Protein AF-A0A4Q2RP78-F1 (afdb_monomer_lite)

Organism: NCBI:txid1168730

Foldseek 3Di:
DDDDDDDDDDDDDDDDDDDDDDDDDDDDDDDDDDDDDDDDDDDDDDDDDDDDDDDDDDDDDDDDDDDDDDDDDDDDDDDDDDDDDDDDDDDDDDDDDDDDDDDDDDDDDDDDDDDDDDDDDPPDPPVVVVVVVVPPVPDDPPPQQLLRQLQLQLLAQQQQLLLQLCVVQPWDWDADQQNGIDIDSPPPDDNVSSVVSLLLTQSAAFEFPFAPDDDDLLCLLLDFFPFKWKWAFLPLLCLQQALFRNVLLLLQQCCLPVVVAAWEWEWAADQQQQLDIEIDIDRHSVSSSNRHADRQADYHSLSPLVVQLPDPAAYEYEDELSSLSSLLSVLVVRVSSVRRPLFYEYEQALAHGGSVLSQVVCVVVVPVDRNQWRHWHLAGSFHNHWTKTAGPVGDIDIDRNCVSCVSRVPHDGGPSSLLDLDRQNLSGQKYKYFLQVQQDPDVVRGDSGMIMITGNDPSSVVSVVVSVVVRRMDIDTDDSVSVVVRDPSSLSLLLNVLLCVLQVVVVRDHYYYHNSVSVVSVVVCPDVNSVVSNVVNNVCCVVVVSVCSSPDPVPDD

Sequence (557 aa):
MPPDAARPGPWQATAGGTAVPGTLCARRAQRLGATRRSPARQGGAQGATARDRCAAAARRGHDRRRRGGGPPPCPGGGARPAAGLRVVRRRMARRRARRQRPAAAQHGGVHGQHARRPRPHARSHARLHARLDARLDGGTPMTAHRLDRVLQQDLCSGCGACAFVGRDHGVVMLDIPTVGRRPVGTEGLPTALKDEIVRACPGSQVTSPGWPATPDPSALLVGPTEAIWEGWATDPVLRWAGSSGGVVTALATYALEELEMALVVHTGMDDTMPWGNRTVVSRDRASLLHNSGSRYTTSSPVEALDLIESADRPCVFVGKPCDVAAVRELRRERPALDRNLGLVLSFFCAGTPPSDASLRLAAELGFGEPAAISQVRYRGEGWPGSFVVGSTDGHRSELTYDESWGRLASTPRQLRCTLCADGLGELADVTGGDAWHRHSDEPGGASDGVSLILARTTRGRTVVEGAIEAGYLTATVSDASDVVLAQPLTRRRMLVPARTAALRTAGLAAPRYPGFRLGAAARLLGPRAWAKEYAGMVRRIVTRGLWRRGRHMGRTR

Radius of gyration: 33.76 Å; chains: 1; bounding box: 107×119×85 Å

Structure (mmCIF, N/CA/C/O backbone):
data_AF-A0A4Q2RP78-F1
#
_entry.id   AF-A0A4Q2RP78-F1
#
loop_
_atom_site.group_PDB
_atom_site.id
_atom_site.type_symbol
_atom_site.label_atom_id
_atom_site.label_alt_id
_atom_site.label_comp_id
_atom_site.label_asym_id
_atom_site.label_entity_id
_atom_site.label_seq_id
_atom_site.pdbx_PDB_ins_code
_atom_site.Cartn_x
_atom_site.Cartn_y
_atom_site.Cartn_z
_atom_site.occupancy
_atom_site.B_iso_or_equiv
_atom_site.auth_seq_id
_atom_site.auth_comp_id
_atom_site.auth_asym_id
_atom_site.auth_atom_id
_atom_site.pdbx_PDB_model_num
ATOM 1 N N . MET A 1 1 ? -43.258 4.567 -51.967 1.00 33.00 1 MET A N 1
ATOM 2 C CA . MET A 1 1 ? -42.436 4.299 -53.167 1.00 33.00 1 MET A CA 1
ATOM 3 C C . MET A 1 1 ? -40.999 4.726 -52.865 1.00 33.00 1 MET A C 1
ATOM 5 O O . MET A 1 1 ? -40.867 5.752 -52.205 1.00 33.00 1 MET A O 1
ATOM 9 N N . PRO A 1 2 ? -39.980 3.927 -53.238 1.00 54.88 2 PRO A N 1
ATOM 10 C CA . PRO A 1 2 ? -38.540 4.191 -53.032 1.00 54.88 2 PRO A CA 1
ATOM 11 C C . PRO A 1 2 ? -37.946 4.942 -54.266 1.00 54.88 2 PRO A C 1
ATOM 13 O O . PRO A 1 2 ? -38.773 5.388 -55.070 1.00 54.88 2 PRO A O 1
ATOM 16 N N . PRO A 1 3 ? -36.617 5.189 -54.437 1.00 52.34 3 PRO A N 1
ATOM 17 C CA . PRO A 1 3 ? -35.455 4.253 -54.385 1.00 52.34 3 PRO A CA 1
ATOM 18 C C . PRO A 1 3 ? -34.496 4.522 -53.187 1.00 52.34 3 PRO A C 1
ATOM 20 O O . PRO A 1 3 ? -34.557 5.597 -52.599 1.00 52.34 3 PRO A O 1
ATOM 23 N N . ASP A 1 4 ? -33.741 3.563 -52.624 1.00 33.69 4 ASP A N 1
ATOM 24 C CA . ASP A 1 4 ? -32.493 2.898 -53.101 1.00 33.69 4 ASP A CA 1
ATOM 25 C C . ASP A 1 4 ? -31.332 3.877 -53.407 1.00 33.69 4 ASP A C 1
ATOM 27 O O . ASP A 1 4 ? -31.537 4.858 -54.109 1.00 33.69 4 ASP A O 1
ATOM 31 N N . ALA A 1 5 ? -30.072 3.709 -52.977 1.00 33.28 5 ALA A N 1
ATOM 32 C CA . ALA A 1 5 ? -29.392 2.772 -52.057 1.00 33.28 5 ALA A CA 1
ATOM 33 C C . ALA A 1 5 ? -28.122 3.504 -51.489 1.00 33.28 5 ALA A C 1
ATOM 35 O O . ALA A 1 5 ? -28.005 4.710 -51.683 1.00 33.28 5 ALA A O 1
ATOM 36 N N . ALA A 1 6 ? -27.117 2.962 -50.778 1.00 30.19 6 ALA A N 1
ATOM 37 C CA . ALA A 1 6 ? -26.701 1.598 -50.410 1.00 30.19 6 ALA A CA 1
ATOM 38 C C . ALA A 1 6 ? -25.833 1.616 -49.107 1.00 30.19 6 ALA A C 1
ATOM 40 O O . ALA A 1 6 ? -25.865 2.577 -48.341 1.00 30.19 6 ALA A O 1
ATOM 41 N N . ARG A 1 7 ? -25.023 0.570 -48.859 1.00 29.89 7 ARG A N 1
ATOM 42 C CA . ARG A 1 7 ? -23.940 0.479 -47.845 1.00 29.89 7 ARG A CA 1
ATOM 43 C C . ARG A 1 7 ? -22.765 -0.346 -48.411 1.00 29.89 7 ARG A C 1
ATOM 45 O O . ARG A 1 7 ? -23.049 -1.287 -49.149 1.00 29.89 7 ARG A O 1
ATOM 52 N N . PRO A 1 8 ? -21.494 -0.107 -48.031 1.00 35.22 8 PRO A N 1
ATOM 53 C CA . PRO A 1 8 ? -20.408 -1.061 -48.271 1.00 35.22 8 PRO A CA 1
ATOM 54 C C . PRO A 1 8 ? -20.345 -2.146 -47.175 1.00 35.22 8 PRO A C 1
ATOM 56 O O . PRO A 1 8 ? -20.547 -1.864 -45.993 1.00 35.22 8 PRO A O 1
ATOM 59 N N . GLY A 1 9 ? -20.080 -3.390 -47.588 1.00 29.00 9 GLY A N 1
ATOM 60 C CA . GLY A 1 9 ? -19.951 -4.577 -46.728 1.00 29.00 9 GLY A CA 1
ATOM 61 C C . GLY A 1 9 ? -18.496 -5.002 -46.446 1.00 29.00 9 GLY A C 1
ATOM 62 O O . GLY A 1 9 ? -17.566 -4.286 -46.817 1.00 29.00 9 GLY A O 1
ATOM 63 N N . PRO A 1 10 ? -18.288 -6.147 -45.764 1.00 36.16 10 PRO A N 1
ATOM 64 C CA . PRO A 1 10 ? -17.004 -6.523 -45.167 1.00 36.16 10 PRO A CA 1
ATOM 65 C C . PRO A 1 10 ? -16.050 -7.286 -46.103 1.00 36.16 10 PRO A C 1
ATOM 67 O O . PRO A 1 10 ? -16.447 -7.854 -47.120 1.00 36.16 10 PRO A O 1
ATOM 70 N N . TRP A 1 11 ? -14.781 -7.339 -45.691 1.00 31.45 11 TRP A N 1
ATOM 71 C CA . TRP A 1 11 ? -13.702 -8.068 -46.361 1.00 31.45 11 TRP A CA 1
ATOM 72 C C . TRP A 1 11 ? -13.906 -9.590 -46.335 1.00 31.45 11 TRP A C 1
ATOM 74 O O . TRP A 1 11 ? -14.257 -10.166 -45.306 1.00 31.45 11 TRP A O 1
ATOM 84 N N . GLN A 1 12 ? -13.641 -10.238 -47.472 1.00 28.02 12 GLN A N 1
ATOM 85 C CA . GLN A 1 12 ? -13.701 -11.691 -47.636 1.00 28.02 12 GLN A CA 1
ATOM 86 C C . GLN A 1 12 ? -12.347 -12.345 -47.334 1.00 28.02 12 GLN A C 1
ATOM 88 O O . GLN A 1 12 ? -11.300 -11.831 -47.726 1.00 28.02 12 GLN A O 1
ATOM 93 N N . ALA A 1 13 ? -12.382 -13.520 -46.702 1.00 29.20 13 ALA A N 1
ATOM 94 C CA . ALA A 1 13 ? -11.248 -14.436 -46.650 1.00 29.20 13 ALA A CA 1
ATOM 95 C C . ALA A 1 13 ? -11.265 -15.354 -47.883 1.00 29.20 13 ALA A C 1
ATOM 97 O O . ALA A 1 13 ? -12.315 -15.890 -48.243 1.00 29.20 13 ALA A O 1
ATOM 98 N N . THR A 1 14 ? -10.112 -15.557 -48.518 1.00 29.53 14 THR A N 1
ATOM 99 C CA . THR A 1 14 ? -9.954 -16.480 -49.647 1.00 29.53 14 THR A CA 1
ATOM 100 C C . THR A 1 14 ? -9.565 -17.876 -49.168 1.00 29.53 14 THR A C 1
ATOM 102 O O . THR A 1 14 ? -8.669 -18.040 -48.343 1.00 29.53 14 THR A O 1
ATOM 105 N N . ALA A 1 15 ? -10.217 -18.897 -49.723 1.00 30.09 15 ALA A N 1
ATOM 106 C CA . ALA A 1 15 ? -9.853 -20.295 -49.532 1.00 30.09 15 ALA A CA 1
ATOM 107 C C . ALA A 1 15 ? -9.754 -21.009 -50.885 1.00 30.09 15 ALA A C 1
ATOM 109 O O . ALA A 1 15 ? -10.622 -20.866 -51.744 1.00 30.09 15 ALA A O 1
ATOM 110 N N . GLY A 1 16 ? -8.703 -21.810 -51.034 1.00 27.39 16 GLY A N 1
ATOM 111 C CA . GLY A 1 16 ? -8.489 -22.756 -52.124 1.00 27.39 16 GLY A CA 1
ATOM 112 C C . GLY A 1 16 ? -7.143 -23.463 -51.906 1.00 27.39 16 GLY A C 1
ATOM 113 O O . GLY A 1 16 ? -6.175 -22.806 -51.546 1.00 27.39 16 GLY A O 1
ATOM 114 N N . GLY A 1 17 ? -7.001 -24.779 -52.045 1.00 26.83 17 GLY A N 1
ATOM 115 C CA . GLY A 1 17 ? -8.021 -25.790 -52.313 1.00 26.83 17 GLY A CA 1
ATOM 116 C C . GLY A 1 17 ? -7.484 -26.908 -53.200 1.00 26.83 17 GLY A C 1
ATOM 117 O O . GLY A 1 17 ? -7.492 -26.753 -54.414 1.00 26.83 17 GLY A O 1
ATOM 118 N N . THR A 1 18 ? -7.094 -28.038 -52.604 1.00 29.48 18 THR A N 1
ATOM 119 C CA . THR A 1 18 ? -6.958 -29.346 -53.276 1.00 29.48 18 THR A CA 1
ATOM 120 C C . THR A 1 18 ? -6.918 -30.464 -52.226 1.00 29.48 18 THR A C 1
ATOM 122 O O . THR A 1 18 ? -6.152 -30.400 -51.270 1.00 29.48 18 THR A O 1
ATOM 125 N N . ALA A 1 19 ? -7.763 -31.486 -52.395 1.00 29.28 19 ALA A N 1
ATOM 126 C CA . ALA A 1 19 ? -7.732 -32.757 -51.649 1.00 29.28 19 ALA A CA 1
ATOM 127 C C . ALA A 1 19 ? -7.063 -33.846 -52.537 1.00 29.28 19 ALA A C 1
ATOM 129 O O . ALA A 1 19 ? -6.685 -33.529 -53.663 1.00 29.28 19 ALA A O 1
ATOM 130 N N . VAL A 1 20 ? -6.794 -35.104 -52.154 1.00 34.44 20 VAL A N 1
ATOM 131 C CA . VAL A 1 20 ? -7.635 -36.287 -51.784 1.00 34.44 20 VAL A CA 1
ATOM 132 C C . VAL A 1 20 ? -6.624 -37.501 -51.708 1.00 34.44 20 VAL A C 1
ATOM 134 O O . VAL A 1 20 ? -5.525 -37.308 -52.234 1.00 34.44 20 VAL A O 1
ATOM 137 N N . PRO A 1 21 ? -6.875 -38.769 -51.258 1.00 46.50 21 PRO A N 1
ATOM 138 C CA . PRO A 1 21 ? -7.735 -39.398 -50.221 1.00 46.50 21 PRO A CA 1
ATOM 139 C C . PRO A 1 21 ? -6.980 -40.280 -49.168 1.00 46.50 21 PRO A C 1
ATOM 141 O O . PRO A 1 21 ? -5.821 -40.638 -49.342 1.00 46.50 21 PRO A O 1
ATOM 144 N N . GLY A 1 22 ? -7.734 -40.824 -48.192 1.00 27.06 22 GLY A N 1
ATOM 145 C CA . GLY A 1 22 ? -7.503 -42.168 -47.605 1.00 27.06 22 GLY A CA 1
ATOM 146 C C . GLY A 1 22 ? -6.806 -42.200 -46.231 1.00 27.06 22 GLY A C 1
ATOM 147 O O . GLY A 1 22 ? -5.888 -41.433 -45.990 1.00 27.06 22 GLY A O 1
ATOM 148 N N . THR A 1 23 ? -7.162 -43.062 -45.264 1.00 29.25 23 THR A N 1
ATOM 149 C CA . THR A 1 23 ? -8.092 -44.217 -45.270 1.00 29.25 23 THR A CA 1
ATOM 150 C C . THR A 1 23 ? -8.672 -44.445 -43.859 1.00 29.25 23 THR A C 1
ATOM 152 O O . THR A 1 23 ? -8.073 -44.026 -42.871 1.00 29.25 23 THR A O 1
ATOM 155 N N . LEU A 1 24 ? -9.821 -45.125 -43.738 1.00 30.44 24 LEU A N 1
ATOM 156 C CA . LEU A 1 24 ? -10.377 -45.553 -42.444 1.00 30.44 24 LEU A CA 1
ATOM 157 C C . LEU A 1 24 ? -9.476 -46.582 -41.737 1.00 30.44 24 LEU A C 1
ATOM 159 O O . LEU A 1 24 ? -8.982 -47.499 -42.387 1.00 30.44 24 LEU A O 1
ATOM 163 N N . CYS A 1 25 ? -9.461 -46.570 -40.399 1.00 27.56 25 CYS A N 1
ATOM 164 C CA . CYS A 1 25 ? -9.668 -47.801 -39.623 1.00 27.56 25 CYS A CA 1
ATOM 165 C C . CYS A 1 25 ? -10.217 -47.496 -38.216 1.00 27.56 25 CYS A C 1
ATOM 167 O O . CYS A 1 25 ? -10.087 -46.380 -37.717 1.00 27.56 25 CYS A O 1
ATOM 169 N N . ALA A 1 26 ? -10.868 -48.475 -37.583 1.00 30.34 26 ALA A N 1
ATOM 170 C CA . ALA A 1 26 ? -11.606 -48.300 -36.332 1.00 30.34 26 ALA A CA 1
ATOM 171 C C . ALA A 1 26 ? -11.438 -49.492 -35.366 1.00 30.34 26 ALA A C 1
ATOM 173 O O . ALA A 1 26 ? -11.077 -50.588 -35.781 1.00 30.34 26 ALA A O 1
ATOM 174 N N . ARG A 1 27 ? -11.868 -49.282 -34.108 1.00 29.58 27 ARG A N 1
ATOM 175 C CA . ARG A 1 27 ? -12.196 -50.283 -33.058 1.00 29.58 27 ARG A CA 1
ATOM 176 C C . ARG A 1 27 ? -11.051 -51.019 -32.329 1.00 29.58 27 ARG A C 1
ATOM 178 O O . ARG A 1 27 ? -10.514 -52.002 -32.823 1.00 29.58 27 ARG A O 1
ATOM 185 N N . ARG A 1 28 ? -10.919 -50.715 -31.030 1.00 28.23 28 ARG A N 1
ATOM 186 C CA . ARG A 1 28 ? -11.110 -51.616 -29.853 1.00 28.23 28 ARG A CA 1
ATOM 187 C C . ARG A 1 28 ? -10.984 -50.743 -28.586 1.00 28.23 28 ARG A C 1
ATOM 189 O O . ARG A 1 28 ? -10.111 -49.893 -28.564 1.00 28.23 28 ARG A O 1
ATOM 196 N N . ALA A 1 29 ? -11.823 -50.749 -27.546 1.00 30.62 29 ALA A N 1
ATOM 197 C CA . ALA A 1 29 ? -12.796 -51.692 -26.971 1.00 30.62 29 ALA A CA 1
ATOM 198 C C . ALA A 1 29 ? -12.211 -52.834 -26.109 1.00 30.62 29 ALA A C 1
ATOM 200 O O . ALA A 1 29 ? -12.021 -53.936 -26.612 1.00 30.62 29 ALA A O 1
ATOM 201 N N . GLN A 1 30 ? -12.028 -52.559 -24.806 1.00 32.12 30 GLN A N 1
ATOM 202 C CA . GLN A 1 30 ? -12.137 -53.448 -23.621 1.00 32.12 30 GLN A CA 1
ATOM 203 C C . GLN A 1 30 ? -11.959 -52.543 -22.374 1.00 32.12 30 GLN A C 1
ATOM 205 O O . GLN A 1 30 ? -10.980 -51.816 -22.301 1.00 32.12 30 GLN A O 1
ATOM 210 N N . ARG A 1 31 ? -12.967 -52.285 -21.525 1.00 32.00 31 ARG A N 1
ATOM 211 C CA . ARG A 1 31 ? -13.619 -53.135 -20.497 1.00 32.00 31 ARG A CA 1
ATOM 212 C C . ARG A 1 31 ? -12.681 -53.644 -19.393 1.00 32.00 31 ARG A C 1
ATOM 214 O O . ARG A 1 31 ? -11.966 -54.603 -19.629 1.00 32.00 31 ARG A O 1
ATOM 221 N N . LEU A 1 32 ? -12.831 -53.058 -18.199 1.00 33.59 32 LEU A N 1
ATOM 222 C CA . LEU A 1 32 ? -12.798 -53.593 -16.816 1.00 33.59 32 LEU A CA 1
ATOM 223 C C . LEU A 1 32 ? -12.851 -52.348 -15.895 1.00 33.59 32 LEU A C 1
ATOM 225 O O . LEU A 1 32 ? -12.247 -51.340 -16.236 1.00 33.59 32 LEU A O 1
ATOM 229 N N . GLY A 1 33 ? -13.539 -52.266 -14.756 1.00 27.58 33 GLY A N 1
ATOM 230 C CA . GLY A 1 33 ? -14.524 -53.117 -14.083 1.00 27.58 33 GLY A CA 1
ATOM 231 C C . GLY A 1 33 ? -14.916 -52.389 -12.780 1.00 27.58 33 GLY A C 1
ATOM 232 O O . GLY A 1 33 ? -14.039 -51.874 -12.096 1.00 27.58 33 GLY A O 1
ATOM 233 N N . ALA A 1 34 ? -16.206 -52.249 -12.459 1.00 32.59 34 ALA A N 1
ATOM 234 C CA . ALA A 1 34 ? -16.655 -51.366 -11.373 1.00 32.59 34 ALA A CA 1
ATOM 235 C C . ALA A 1 34 ? -16.902 -52.102 -10.045 1.00 32.59 34 ALA A C 1
ATOM 237 O O . ALA A 1 34 ? -17.586 -53.122 -10.041 1.00 32.59 34 ALA A O 1
ATOM 238 N N . THR A 1 35 ? -16.516 -51.498 -8.914 1.00 29.62 35 THR A N 1
ATOM 239 C CA . THR A 1 35 ? -17.117 -51.782 -7.593 1.00 29.62 35 THR A CA 1
ATOM 240 C C . THR A 1 35 ? -17.225 -50.524 -6.731 1.00 29.62 35 THR A C 1
ATOM 242 O O . THR A 1 35 ? -16.244 -49.826 -6.493 1.00 29.62 35 THR A O 1
ATOM 245 N N . ARG A 1 36 ? -18.437 -50.259 -6.230 1.00 33.72 36 ARG A N 1
ATOM 246 C CA . ARG A 1 36 ? -18.748 -49.228 -5.223 1.00 33.72 36 ARG A CA 1
ATOM 247 C C . ARG A 1 36 ? -18.342 -49.698 -3.819 1.00 33.72 36 ARG A C 1
ATOM 249 O O . ARG A 1 36 ? -18.540 -50.877 -3.534 1.00 33.72 36 ARG A O 1
ATOM 256 N N . ARG A 1 37 ? -18.019 -48.761 -2.912 1.00 28.14 37 ARG A N 1
ATOM 257 C CA . ARG A 1 37 ? -18.694 -48.586 -1.596 1.00 28.14 37 ARG A CA 1
ATOM 258 C C . ARG A 1 37 ? -18.072 -47.453 -0.763 1.00 28.14 37 ARG A C 1
ATOM 260 O O . ARG A 1 37 ? -16.903 -47.515 -0.411 1.00 28.14 37 ARG A O 1
ATOM 267 N N . SER A 1 38 ? -18.900 -46.491 -0.356 1.00 29.70 38 SER A N 1
ATOM 268 C CA . SER A 1 38 ? -18.754 -45.825 0.951 1.00 29.70 38 SER A CA 1
ATOM 269 C C . SER A 1 38 ? -19.440 -46.684 2.027 1.00 29.70 38 SER A C 1
ATOM 271 O O . SER A 1 38 ? -20.238 -47.566 1.687 1.00 29.70 38 SER A O 1
ATOM 273 N N . PRO A 1 39 ? -19.180 -46.422 3.315 1.00 47.09 39 PRO A N 1
ATOM 274 C CA . PRO A 1 39 ? -20.200 -45.718 4.100 1.00 47.09 39 PRO A CA 1
ATOM 275 C C . PRO A 1 39 ? -19.614 -44.600 4.985 1.00 47.09 39 PRO A C 1
ATOM 277 O O . PRO A 1 39 ? -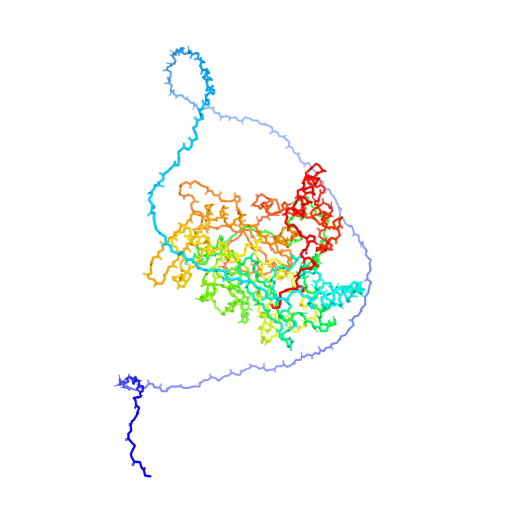18.425 -44.307 4.936 1.00 47.09 39 PRO A O 1
ATOM 280 N N . ALA A 1 40 ? -20.476 -43.937 5.759 1.00 32.34 40 ALA A N 1
ATOM 281 C CA . ALA A 1 40 ? -20.162 -42.741 6.544 1.00 32.34 40 ALA A CA 1
ATOM 282 C C . ALA A 1 40 ? -20.439 -42.920 8.054 1.00 32.34 40 ALA A C 1
ATOM 284 O O . ALA A 1 40 ? -21.118 -43.869 8.435 1.00 32.34 40 ALA A O 1
ATOM 285 N N . ARG A 1 41 ? -20.042 -41.889 8.830 1.00 35.09 41 ARG A N 1
ATOM 286 C CA . ARG A 1 41 ? -20.550 -41.418 10.150 1.00 35.09 41 ARG A CA 1
ATOM 287 C C . ARG A 1 41 ? -19.804 -41.754 11.468 1.00 35.09 41 ARG A C 1
ATOM 289 O O . ARG A 1 41 ? -19.813 -42.880 11.932 1.00 35.09 41 ARG A O 1
ATOM 296 N N . GLN A 1 42 ? -19.448 -40.641 12.139 1.00 33.03 42 GLN A N 1
ATOM 297 C CA . GLN A 1 42 ? -19.752 -40.241 13.540 1.00 33.03 42 GLN A CA 1
ATOM 298 C C . GLN A 1 42 ? -18.870 -40.663 14.742 1.00 33.03 42 GLN A C 1
ATOM 300 O O . GLN A 1 42 ? -18.556 -41.826 14.935 1.00 33.03 42 GLN A O 1
ATOM 305 N N . GLY A 1 43 ? -18.645 -39.668 15.628 1.00 26.28 43 GLY A N 1
ATOM 306 C CA . GLY A 1 43 ? -18.190 -39.786 17.033 1.00 26.28 43 GLY A CA 1
ATOM 307 C C . GLY A 1 43 ? -16.663 -39.858 17.239 1.00 26.28 43 GLY A C 1
ATOM 308 O O . GLY A 1 43 ? -15.972 -40.441 16.419 1.00 26.28 43 GLY A O 1
ATOM 309 N N . GLY A 1 44 ? -16.046 -39.297 18.290 1.00 27.06 44 GLY A N 1
ATOM 310 C CA . GLY A 1 44 ? -16.541 -38.402 19.349 1.00 27.06 44 GLY A CA 1
ATOM 311 C C . GLY A 1 44 ? -15.694 -38.463 20.644 1.00 27.06 44 GLY A C 1
ATOM 312 O O . GLY A 1 44 ? -15.512 -39.543 21.178 1.00 27.06 44 GLY A O 1
ATOM 313 N N . ALA A 1 45 ? -15.274 -37.298 21.166 1.00 29.25 45 ALA A N 1
ATOM 314 C CA . ALA A 1 45 ? -14.847 -37.006 22.559 1.00 29.25 45 ALA A CA 1
ATOM 315 C C . ALA A 1 45 ? -13.537 -37.587 23.195 1.00 29.25 45 ALA A C 1
ATOM 317 O O . ALA A 1 45 ? -13.420 -38.773 23.452 1.00 29.25 45 ALA A O 1
ATOM 318 N N . GLN A 1 46 ? -12.670 -36.645 23.624 1.00 29.97 46 GLN A N 1
ATOM 319 C CA . GLN A 1 46 ? -12.040 -36.473 24.968 1.00 29.97 46 GLN A CA 1
ATOM 320 C C . GLN A 1 46 ? -11.036 -37.488 25.594 1.00 29.97 46 GLN A C 1
ATOM 322 O O . GLN A 1 46 ? -11.190 -38.696 25.516 1.00 29.97 46 GLN A O 1
ATOM 327 N N . GLY A 1 47 ? -10.075 -36.933 26.367 1.00 25.58 47 GLY A N 1
ATOM 328 C CA . GLY A 1 47 ? -9.171 -37.625 27.321 1.00 25.58 47 GLY A CA 1
ATOM 329 C C . GLY A 1 47 ? -7.738 -37.839 26.783 1.00 25.58 47 GLY A C 1
ATOM 330 O O . GLY A 1 47 ? -7.587 -38.535 25.794 1.00 25.58 47 GLY A O 1
ATOM 331 N N . ALA A 1 48 ? -6.621 -37.239 27.225 1.00 27.36 48 ALA A N 1
ATOM 332 C CA . ALA A 1 48 ? -6.067 -36.788 28.518 1.00 27.36 48 ALA A CA 1
ATOM 333 C C . ALA A 1 48 ? -4.930 -37.702 29.062 1.00 27.36 48 ALA A C 1
ATOM 335 O O . ALA A 1 48 ? -5.104 -38.897 29.253 1.00 27.36 48 ALA A O 1
ATOM 336 N N . THR A 1 49 ? -3.789 -37.065 29.380 1.00 30.48 49 THR A N 1
ATOM 337 C CA . THR A 1 49 ? -2.695 -37.463 30.313 1.00 30.48 49 THR A CA 1
ATOM 338 C C . THR A 1 49 ? -1.718 -38.638 30.034 1.00 30.48 49 THR A C 1
ATOM 340 O O . THR A 1 49 ? -1.994 -39.781 30.358 1.00 30.48 49 THR A O 1
ATOM 343 N N . ALA A 1 50 ? -0.473 -38.247 29.692 1.00 29.88 50 ALA A N 1
ATOM 344 C CA . ALA A 1 50 ? 0.763 -38.375 30.510 1.00 29.88 50 ALA A CA 1
ATOM 345 C C . ALA A 1 50 ? 1.667 -39.649 30.536 1.00 29.88 50 ALA A C 1
ATOM 347 O O . ALA A 1 50 ? 1.250 -40.704 30.990 1.00 29.88 50 ALA A O 1
ATOM 348 N N . ARG A 1 51 ? 2.986 -39.386 30.332 1.00 32.53 51 ARG A N 1
ATOM 349 C CA . ARG A 1 51 ? 4.204 -40.085 30.863 1.00 32.53 51 ARG A CA 1
ATOM 350 C C . ARG A 1 51 ? 4.516 -41.497 30.291 1.00 32.53 51 ARG A C 1
ATOM 352 O O . ARG A 1 51 ? 3.614 -42.170 29.831 1.00 32.53 51 ARG A O 1
ATOM 359 N N . ASP A 1 52 ? 5.766 -41.992 30.206 1.00 29.70 52 ASP A N 1
ATOM 360 C CA . ASP A 1 52 ? 7.067 -41.588 30.791 1.00 29.70 52 ASP A CA 1
ATOM 361 C C . ASP A 1 52 ? 8.305 -41.899 29.879 1.00 29.70 52 ASP A C 1
ATOM 363 O O . ASP A 1 52 ? 8.310 -42.849 29.108 1.00 29.70 52 ASP A O 1
ATOM 367 N N . ARG A 1 53 ? 9.354 -41.065 30.028 1.00 29.88 53 ARG A N 1
ATOM 368 C CA . ARG A 1 53 ? 10.828 -41.302 30.177 1.00 29.88 53 ARG A CA 1
ATOM 369 C C . ARG A 1 53 ? 11.630 -42.423 29.464 1.00 29.88 53 ARG A C 1
ATOM 371 O O . ARG A 1 53 ? 11.459 -43.597 29.751 1.00 29.88 53 ARG A O 1
ATOM 378 N N . CYS A 1 54 ? 12.741 -41.988 28.840 1.00 27.80 54 CYS A N 1
ATOM 379 C CA . CYS A 1 54 ? 14.162 -42.391 29.059 1.00 27.80 54 CYS A CA 1
ATOM 380 C C . CYS A 1 54 ? 15.043 -41.379 28.268 1.00 27.80 54 CYS A C 1
ATOM 382 O O . CYS A 1 54 ? 14.692 -41.081 27.135 1.00 27.80 54 CYS A O 1
ATOM 384 N N . ALA A 1 55 ? 16.083 -40.657 28.722 1.00 29.61 55 ALA A N 1
ATOM 385 C CA . ALA A 1 55 ? 17.181 -40.831 29.694 1.00 29.61 55 ALA A CA 1
ATOM 386 C C . ALA A 1 55 ? 18.217 -41.920 29.319 1.00 29.61 55 ALA A C 1
ATOM 388 O O . ALA A 1 55 ? 17.796 -43.031 29.033 1.00 29.61 55 ALA A O 1
ATOM 389 N N . ALA A 1 56 ? 19.553 -41.733 29.377 1.00 27.97 56 ALA A N 1
ATOM 390 C CA . ALA A 1 56 ? 20.439 -40.543 29.404 1.00 27.97 56 ALA A CA 1
ATOM 391 C C . ALA A 1 56 ? 21.940 -40.975 29.292 1.00 27.97 56 ALA A C 1
ATOM 393 O O . ALA A 1 56 ? 22.269 -42.078 29.712 1.00 27.97 56 ALA A O 1
ATOM 394 N N . ALA A 1 57 ? 22.849 -40.054 28.902 1.00 29.70 57 ALA A N 1
ATOM 395 C CA . ALA A 1 57 ? 24.334 -40.131 29.029 1.00 29.70 57 ALA A CA 1
ATOM 396 C C . ALA A 1 57 ? 25.076 -41.200 28.160 1.00 29.70 57 ALA A C 1
ATOM 398 O O . ALA A 1 57 ? 24.437 -42.076 27.601 1.00 29.70 57 ALA A O 1
ATOM 399 N N . ALA A 1 58 ? 26.407 -41.182 27.933 1.00 29.52 58 ALA A N 1
ATOM 400 C CA . ALA A 1 58 ? 27.530 -40.363 28.441 1.00 29.52 58 ALA A CA 1
ATOM 401 C C . ALA A 1 58 ? 28.659 -40.252 27.356 1.00 29.52 58 ALA A C 1
ATOM 403 O O . ALA A 1 58 ? 28.846 -41.196 26.605 1.00 29.52 58 ALA A O 1
ATOM 404 N N . ARG A 1 59 ? 29.303 -39.097 27.085 1.00 31.23 59 ARG A N 1
ATOM 405 C CA . ARG A 1 59 ? 30.501 -38.449 27.712 1.00 31.23 59 ARG A CA 1
ATOM 406 C C . ARG A 1 59 ? 31.909 -38.910 27.234 1.00 31.23 59 ARG A C 1
ATOM 408 O O . ARG A 1 59 ? 32.245 -40.070 27.402 1.00 31.23 59 ARG A O 1
ATOM 415 N N . ARG A 1 60 ? 32.775 -37.905 26.953 1.00 30.41 60 ARG A N 1
ATOM 416 C CA . ARG A 1 60 ? 34.272 -37.907 26.835 1.00 30.41 60 ARG A CA 1
ATOM 417 C C . ARG A 1 60 ? 34.841 -38.667 25.609 1.00 30.41 60 ARG A C 1
ATOM 419 O O . ARG A 1 60 ? 34.349 -39.731 25.290 1.00 30.41 60 ARG A O 1
ATOM 426 N N . GLY A 1 61 ? 35.878 -38.224 24.886 1.00 25.48 61 GLY A N 1
ATOM 427 C CA . GLY A 1 61 ? 36.655 -36.971 24.902 1.00 25.48 61 GLY A CA 1
ATOM 428 C C . GLY A 1 61 ? 38.174 -37.208 24.973 1.00 25.48 61 GLY A C 1
ATOM 429 O O . GLY A 1 61 ? 38.604 -37.919 25.873 1.00 25.48 61 GLY A O 1
ATOM 430 N N . HIS A 1 62 ? 38.981 -36.579 24.100 1.00 29.12 62 HIS A N 1
ATOM 431 C CA . HIS A 1 62 ? 40.405 -36.305 24.375 1.00 29.12 62 HIS A CA 1
ATOM 432 C C . HIS A 1 62 ? 41.036 -35.227 23.468 1.00 29.12 62 HIS A C 1
ATOM 434 O O . HIS A 1 62 ? 40.816 -35.192 22.263 1.00 29.12 62 HIS A O 1
ATOM 440 N N . ASP A 1 63 ? 41.857 -34.375 24.086 1.00 32.78 63 ASP A N 1
ATOM 441 C CA . ASP A 1 63 ? 42.781 -33.401 23.482 1.00 32.78 63 ASP A CA 1
ATOM 442 C C . ASP A 1 63 ? 44.162 -34.050 23.256 1.00 32.78 63 ASP A C 1
ATOM 444 O O . ASP A 1 63 ? 44.631 -34.758 24.155 1.00 32.78 63 ASP A O 1
ATOM 448 N N . ARG A 1 64 ? 44.835 -33.775 22.117 1.00 30.23 64 ARG A N 1
ATOM 449 C CA . ARG A 1 64 ? 46.307 -33.622 22.082 1.00 30.23 64 ARG A CA 1
ATOM 450 C C . ARG A 1 64 ? 46.885 -32.925 20.832 1.00 30.23 64 ARG A C 1
ATOM 452 O O . ARG A 1 64 ? 46.697 -33.315 19.688 1.00 30.23 64 ARG A O 1
ATOM 459 N N . ARG A 1 65 ? 47.690 -31.911 21.143 1.00 32.31 65 ARG A N 1
ATOM 460 C CA . ARG A 1 65 ? 48.490 -30.973 20.331 1.00 32.31 65 ARG A CA 1
ATOM 461 C C . ARG A 1 65 ? 49.611 -31.536 19.411 1.00 32.31 65 ARG A C 1
ATOM 463 O O . ARG A 1 65 ? 50.396 -32.366 19.855 1.00 32.31 65 ARG A O 1
ATOM 470 N N . ARG A 1 66 ? 49.877 -30.745 18.344 1.00 31.61 66 ARG A N 1
ATOM 471 C CA . ARG A 1 66 ? 51.178 -30.139 17.890 1.00 31.61 66 ARG A CA 1
ATOM 472 C C . ARG A 1 66 ? 52.061 -30.775 16.781 1.00 31.61 66 ARG A C 1
ATOM 474 O O . ARG A 1 66 ? 52.348 -31.960 16.791 1.00 31.61 66 ARG A O 1
ATOM 481 N N . ARG A 1 67 ? 52.701 -29.833 16.043 1.00 29.97 67 ARG A N 1
ATOM 482 C CA . ARG A 1 67 ? 53.787 -29.909 15.019 1.00 29.97 67 ARG A CA 1
ATOM 483 C C . ARG A 1 67 ? 53.317 -30.354 13.618 1.00 29.97 67 ARG A C 1
ATOM 485 O O . ARG A 1 67 ? 52.539 -31.286 13.533 1.00 29.97 67 ARG A O 1
ATOM 492 N N . GLY A 1 68 ? 53.744 -29.748 12.503 1.00 26.02 68 GLY A N 1
ATOM 493 C CA . GLY A 1 68 ? 54.553 -28.535 12.259 1.00 26.02 68 GLY A CA 1
ATOM 494 C C . GLY A 1 68 ? 54.919 -28.424 10.760 1.00 26.02 68 GLY A C 1
ATOM 495 O O . GLY A 1 68 ? 54.861 -29.440 10.079 1.00 26.02 68 GLY A O 1
ATOM 496 N N . GLY A 1 69 ? 55.299 -27.243 10.242 1.00 27.97 69 GLY A N 1
ATOM 497 C CA . GLY A 1 69 ? 55.839 -27.127 8.868 1.00 27.97 69 GLY A CA 1
ATOM 498 C C . GLY A 1 69 ? 55.506 -25.844 8.086 1.00 27.97 69 GLY A C 1
ATOM 499 O O . GLY A 1 69 ? 54.437 -25.718 7.506 1.00 27.97 69 GLY A O 1
ATOM 500 N N . GLY A 1 70 ? 56.482 -24.940 8.020 1.00 26.62 70 GLY A N 1
ATOM 501 C CA . GLY A 1 70 ? 56.805 -24.059 6.881 1.00 26.62 70 GLY A CA 1
ATOM 502 C C . GLY A 1 70 ? 58.347 -24.004 6.787 1.00 26.62 70 GLY A C 1
ATOM 503 O O . GLY A 1 70 ? 58.975 -24.714 7.584 1.00 26.62 70 GLY A O 1
ATOM 504 N N . PRO A 1 71 ? 59.007 -23.174 5.947 1.00 45.84 71 PRO A N 1
ATOM 505 C CA . PRO A 1 71 ? 58.517 -22.132 5.027 1.00 45.84 71 PRO A CA 1
ATOM 506 C C . PRO A 1 71 ? 59.000 -22.450 3.563 1.00 45.84 71 PRO A C 1
ATOM 508 O O . PRO A 1 71 ? 58.913 -23.643 3.271 1.00 45.84 71 PRO A O 1
ATOM 511 N N . PRO A 1 72 ? 59.447 -21.558 2.618 1.00 38.59 72 PRO A N 1
ATOM 512 C CA . PRO A 1 72 ? 60.118 -20.237 2.722 1.00 38.59 72 PRO A CA 1
ATOM 513 C C . PRO A 1 72 ? 59.461 -19.050 1.951 1.00 38.59 72 PRO A C 1
ATOM 515 O O . PRO A 1 72 ? 58.654 -19.260 1.048 1.00 38.59 72 PRO A O 1
ATOM 518 N N . PRO A 1 73 ? 59.857 -17.792 2.252 1.00 52.38 73 PRO A N 1
ATOM 519 C CA . PRO A 1 73 ? 59.687 -16.612 1.386 1.00 52.38 73 PRO A CA 1
ATOM 520 C C . PRO A 1 73 ? 61.038 -15.977 0.940 1.00 52.38 73 PRO A C 1
ATOM 522 O O . PRO A 1 73 ? 62.096 -16.485 1.309 1.00 52.38 73 PRO A O 1
ATOM 525 N N . CYS A 1 74 ? 60.967 -14.812 0.259 1.00 29.66 74 CYS A N 1
ATOM 526 C CA . CYS A 1 74 ? 62.042 -13.880 -0.194 1.00 29.66 74 CYS A CA 1
ATOM 527 C C . CYS A 1 74 ? 62.586 -14.095 -1.627 1.00 29.66 74 CYS A C 1
ATOM 529 O O . CYS A 1 74 ? 62.458 -15.205 -2.139 1.00 29.66 74 CYS A O 1
ATOM 531 N N . PRO A 1 75 ? 63.222 -13.078 -2.273 1.00 45.53 75 PRO A N 1
ATOM 532 C CA . PRO A 1 75 ? 63.514 -11.677 -1.865 1.00 45.53 75 PRO A CA 1
ATOM 533 C C . PRO A 1 75 ? 62.809 -10.620 -2.773 1.00 45.53 75 PRO A C 1
ATOM 535 O O . PRO A 1 75 ? 62.051 -10.995 -3.656 1.00 45.53 75 PRO A O 1
ATOM 538 N N . GLY A 1 76 ? 62.968 -9.290 -2.659 1.00 28.77 76 GLY A N 1
ATOM 539 C CA . GLY A 1 76 ? 63.669 -8.421 -1.694 1.00 28.77 76 GLY A CA 1
ATOM 540 C C . GLY A 1 76 ? 64.132 -7.083 -2.329 1.00 28.77 76 GLY A C 1
ATOM 541 O O . GLY A 1 76 ? 64.523 -7.067 -3.490 1.00 28.77 76 GLY A O 1
ATOM 542 N N . GLY A 1 77 ? 64.113 -5.979 -1.559 1.00 25.77 77 GLY A N 1
ATOM 543 C CA . GLY A 1 77 ? 64.541 -4.613 -1.958 1.00 25.77 77 GLY A CA 1
ATOM 544 C C . GLY A 1 77 ? 63.379 -3.595 -1.973 1.00 25.77 77 GLY A C 1
ATOM 545 O O . GLY A 1 77 ? 62.381 -3.829 -2.637 1.00 25.77 77 GLY A O 1
ATOM 546 N N . GLY A 1 78 ? 63.360 -2.466 -1.246 1.00 25.42 78 GLY A N 1
ATOM 547 C CA . GLY A 1 78 ? 64.397 -1.757 -0.471 1.00 25.42 78 GLY A CA 1
ATOM 548 C C . GLY A 1 78 ? 65.003 -0.589 -1.279 1.00 25.42 78 GLY A C 1
ATOM 549 O O . GLY A 1 78 ? 65.433 -0.827 -2.395 1.00 25.42 78 GLY A O 1
ATOM 550 N N . ALA A 1 79 ? 65.088 0.668 -0.813 1.00 26.88 79 ALA A N 1
ATOM 551 C CA . ALA A 1 79 ? 64.609 1.287 0.430 1.00 26.88 79 ALA A CA 1
ATOM 552 C C . ALA A 1 79 ? 64.465 2.840 0.310 1.00 26.88 79 ALA A C 1
ATOM 554 O O . ALA A 1 79 ? 65.001 3.448 -0.605 1.00 26.88 79 ALA A O 1
ATOM 555 N N . ARG A 1 80 ? 63.725 3.426 1.273 1.00 29.03 80 ARG A N 1
ATOM 556 C CA . ARG A 1 80 ? 63.750 4.780 1.921 1.00 29.03 80 ARG A CA 1
ATOM 557 C C . ARG A 1 80 ? 64.957 5.745 1.702 1.00 29.03 80 ARG A C 1
ATOM 559 O O . ARG A 1 80 ? 66.012 5.255 1.324 1.00 29.03 80 ARG A O 1
ATOM 566 N N . PRO A 1 81 ? 64.932 7.019 2.210 1.00 48.38 81 PRO A N 1
ATOM 567 C CA . PRO A 1 81 ? 63.825 7.913 2.671 1.00 48.38 81 PRO A CA 1
ATOM 568 C C . PRO A 1 81 ? 63.978 9.420 2.264 1.00 48.38 81 PRO A C 1
ATOM 570 O O . PRO A 1 81 ? 65.000 9.792 1.706 1.00 48.38 81 PRO A O 1
ATOM 573 N N . ALA A 1 82 ? 63.043 10.314 2.661 1.00 26.50 82 ALA A N 1
ATOM 574 C CA . ALA A 1 82 ? 63.331 11.591 3.379 1.00 26.50 82 ALA A CA 1
ATOM 575 C C . ALA A 1 82 ? 62.065 12.439 3.703 1.00 26.50 82 ALA A C 1
ATOM 577 O O . ALA A 1 82 ? 60.990 12.195 3.169 1.00 26.50 82 ALA A O 1
ATOM 578 N N . ALA A 1 83 ? 62.228 13.410 4.616 1.00 27.69 83 ALA A N 1
ATOM 579 C CA . ALA A 1 83 ? 61.290 14.425 5.146 1.00 27.69 83 ALA A CA 1
ATOM 580 C C . ALA A 1 83 ? 60.243 15.024 4.162 1.00 27.69 83 ALA A C 1
ATOM 582 O O . ALA A 1 83 ? 60.494 15.137 2.973 1.00 27.69 83 ALA A O 1
ATOM 583 N N . GLY A 1 84 ? 59.063 15.520 4.566 1.00 24.91 84 GLY A N 1
ATOM 584 C CA . GLY A 1 84 ? 58.580 15.918 5.895 1.00 24.91 84 GLY A CA 1
ATOM 585 C C . GLY A 1 84 ? 58.507 17.448 6.051 1.00 24.91 84 GLY A C 1
ATOM 586 O O . GLY A 1 84 ? 59.519 18.051 6.385 1.00 24.91 84 GLY A O 1
ATOM 587 N N . LEU A 1 85 ? 57.333 18.084 5.859 1.00 28.73 85 LEU A N 1
ATOM 588 C CA . LEU A 1 85 ? 57.112 19.508 6.197 1.00 28.73 85 LEU A CA 1
ATOM 589 C C . LEU A 1 85 ? 55.621 19.941 6.280 1.00 28.73 85 LEU A C 1
ATOM 591 O O . LEU A 1 85 ? 54.870 19.875 5.316 1.00 28.73 85 LEU A O 1
ATOM 595 N N . ARG A 1 86 ? 55.250 20.439 7.470 1.00 27.12 86 ARG A N 1
ATOM 596 C CA . ARG A 1 86 ? 54.259 21.490 7.829 1.00 27.12 86 ARG A CA 1
ATOM 597 C C . ARG A 1 86 ? 52.912 21.640 7.082 1.00 27.12 86 ARG A C 1
ATOM 599 O O . ARG A 1 86 ? 52.806 22.240 6.022 1.00 27.12 86 ARG A O 1
ATOM 606 N N . VAL A 1 87 ? 51.856 21.353 7.850 1.00 29.17 87 VAL A N 1
ATOM 607 C CA . VAL A 1 87 ? 50.717 22.247 8.185 1.00 29.17 87 VAL A CA 1
ATOM 608 C C . VAL A 1 87 ? 50.644 23.605 7.456 1.00 29.17 87 VAL A C 1
ATOM 610 O O . VAL A 1 87 ? 51.422 24.508 7.761 1.00 29.17 87 VAL A O 1
ATOM 613 N N . VAL A 1 88 ? 49.550 23.835 6.714 1.00 28.33 88 VAL A N 1
ATOM 614 C CA . VAL A 1 88 ? 48.934 25.172 6.564 1.00 28.33 88 VAL A CA 1
ATOM 615 C C . VAL A 1 88 ? 47.407 25.069 6.671 1.00 28.33 88 VAL A C 1
ATOM 617 O O . VAL A 1 88 ? 46.729 24.587 5.769 1.00 28.33 88 VAL A O 1
ATOM 620 N N . ARG A 1 89 ? 46.834 25.596 7.762 1.00 31.73 89 ARG A N 1
ATOM 621 C CA . ARG A 1 89 ? 45.405 25.957 7.822 1.00 31.73 89 ARG A CA 1
ATOM 622 C C . ARG A 1 89 ? 45.204 27.283 7.082 1.00 31.73 89 ARG A C 1
ATOM 624 O O . ARG A 1 89 ? 45.858 28.259 7.440 1.00 31.73 89 ARG A O 1
ATOM 631 N N . ARG A 1 90 ? 44.230 27.384 6.170 1.00 29.05 90 ARG A N 1
ATOM 632 C CA . ARG A 1 90 ? 43.711 28.688 5.707 1.00 29.05 90 ARG A CA 1
ATOM 633 C C . ARG A 1 90 ? 42.290 28.936 6.216 1.00 29.05 90 ARG A C 1
ATOM 635 O O . ARG A 1 90 ? 41.329 28.333 5.756 1.00 29.05 90 ARG A O 1
ATOM 642 N N . ARG A 1 91 ? 42.172 29.880 7.156 1.00 29.52 91 ARG A N 1
ATOM 643 C CA . ARG A 1 91 ? 40.958 30.678 7.389 1.00 29.52 91 ARG A CA 1
ATOM 644 C C . ARG A 1 91 ? 41.075 31.960 6.563 1.00 29.52 91 ARG A C 1
ATOM 646 O O . ARG A 1 91 ? 42.094 32.623 6.693 1.00 29.52 91 ARG A O 1
ATOM 653 N N . MET A 1 92 ? 40.011 32.366 5.875 1.00 28.41 92 MET A N 1
ATOM 654 C CA . MET A 1 92 ? 39.552 33.763 5.744 1.00 28.41 92 MET A CA 1
ATOM 655 C C . MET A 1 92 ? 38.048 33.695 5.421 1.00 28.41 92 MET A C 1
ATOM 657 O O . MET A 1 92 ? 37.652 32.902 4.580 1.00 28.41 92 MET A O 1
ATOM 661 N N . ALA A 1 93 ? 37.126 34.251 6.209 1.00 30.36 93 ALA A N 1
ATOM 662 C CA . ALA A 1 93 ? 36.915 35.636 6.660 1.00 30.36 93 ALA A CA 1
ATOM 663 C C . ALA A 1 93 ? 35.905 36.376 5.757 1.00 30.36 93 ALA A C 1
ATOM 665 O O . ALA A 1 93 ? 35.980 36.353 4.535 1.00 30.36 93 ALA A O 1
ATOM 666 N N . ARG A 1 94 ? 34.906 36.993 6.399 1.00 33.59 94 ARG A N 1
ATOM 667 C CA . ARG A 1 94 ? 33.725 37.604 5.767 1.00 33.59 94 ARG A CA 1
ATOM 668 C C . ARG A 1 94 ? 34.066 38.948 5.114 1.00 33.59 94 ARG A C 1
ATOM 670 O O . ARG A 1 94 ? 34.742 39.755 5.746 1.00 33.59 94 ARG A O 1
ATOM 677 N N . ARG A 1 95 ? 33.402 39.292 4.004 1.00 29.11 95 ARG A N 1
ATOM 678 C CA . ARG A 1 95 ? 33.006 40.687 3.721 1.00 29.11 95 ARG A CA 1
ATOM 679 C C . ARG A 1 95 ? 31.557 40.766 3.238 1.00 29.11 95 ARG A C 1
ATOM 681 O O . ARG A 1 95 ? 31.090 39.922 2.485 1.00 29.11 95 ARG A O 1
ATOM 688 N N . ARG A 1 96 ? 30.842 41.781 3.733 1.00 31.66 96 ARG A N 1
ATOM 689 C CA . ARG A 1 96 ? 29.498 42.175 3.286 1.00 31.66 96 ARG A CA 1
ATOM 690 C C . ARG A 1 96 ? 29.630 43.144 2.111 1.00 31.66 96 ARG A C 1
ATOM 692 O O . ARG A 1 96 ? 30.485 44.022 2.170 1.00 31.66 96 ARG A O 1
ATOM 699 N N . ALA A 1 97 ? 28.699 43.096 1.165 1.00 30.27 97 ALA A N 1
ATOM 700 C CA . ALA A 1 97 ? 28.381 44.232 0.305 1.00 30.27 97 ALA A CA 1
ATOM 701 C C . ALA A 1 97 ? 26.856 44.342 0.151 1.00 30.27 97 ALA A C 1
ATOM 703 O O . ALA A 1 97 ? 26.192 43.385 -0.236 1.00 30.27 97 ALA A O 1
ATOM 704 N N . ARG A 1 98 ? 26.296 45.507 0.498 1.00 30.89 98 ARG A N 1
ATOM 705 C CA . ARG A 1 98 ? 24.913 45.878 0.160 1.00 30.89 98 ARG A CA 1
ATOM 706 C C . ARG A 1 98 ? 24.882 46.332 -1.299 1.00 30.89 98 ARG A C 1
ATOM 708 O O . ARG A 1 98 ? 25.716 47.157 -1.656 1.00 30.89 98 ARG A O 1
ATOM 715 N N . ARG A 1 99 ? 23.854 45.958 -2.065 1.00 29.28 99 ARG A N 1
ATOM 716 C CA . ARG A 1 99 ? 23.280 46.827 -3.108 1.00 29.28 99 ARG A CA 1
ATOM 717 C C . ARG A 1 99 ? 21.758 46.696 -3.113 1.00 29.28 99 ARG A C 1
ATOM 719 O O . ARG A 1 99 ? 21.226 45.594 -3.046 1.00 29.28 99 ARG A O 1
ATOM 726 N N . GLN A 1 100 ? 21.080 47.838 -3.140 1.00 28.56 100 GLN A N 1
ATOM 727 C CA . GLN A 1 100 ? 19.647 47.961 -3.397 1.00 28.56 100 GLN A CA 1
ATOM 728 C C . GLN A 1 100 ? 19.464 48.550 -4.803 1.00 28.56 100 GLN A C 1
ATOM 730 O O . GLN A 1 100 ? 20.319 49.314 -5.236 1.00 28.56 100 GLN A O 1
ATOM 735 N N . ARG A 1 101 ? 18.363 48.148 -5.455 1.00 34.09 101 ARG A N 1
ATOM 736 C CA . ARG A 1 101 ? 17.575 48.788 -6.536 1.00 34.09 101 ARG A CA 1
ATOM 737 C C . ARG A 1 101 ? 18.186 49.931 -7.372 1.00 34.09 101 ARG A C 1
ATOM 739 O O . ARG A 1 101 ? 18.742 50.883 -6.839 1.00 34.09 101 ARG A O 1
ATOM 746 N N . PRO A 1 102 ? 17.752 49.989 -8.638 1.00 31.61 102 PRO A N 1
ATOM 747 C CA . PRO A 1 102 ? 17.057 51.189 -9.104 1.00 31.61 102 PRO A CA 1
ATOM 748 C C . PRO A 1 102 ? 15.635 50.886 -9.602 1.00 31.61 102 PRO A C 1
ATOM 750 O O . PRO A 1 102 ? 15.253 49.736 -9.811 1.00 31.61 102 PRO A O 1
ATOM 753 N N . ALA A 1 103 ? 14.858 51.948 -9.784 1.00 27.44 103 ALA A N 1
ATOM 754 C CA . ALA A 1 103 ? 13.597 51.962 -10.513 1.00 27.44 103 ALA A CA 1
ATOM 755 C C . ALA A 1 103 ? 13.565 53.235 -11.367 1.00 27.44 103 ALA A C 1
ATOM 757 O O . ALA A 1 103 ? 13.944 54.282 -10.848 1.00 27.44 103 ALA A O 1
ATOM 758 N N . ALA A 1 104 ? 13.117 53.137 -12.621 1.00 30.17 104 ALA A N 1
ATOM 759 C CA . ALA A 1 104 ? 12.419 54.186 -13.378 1.00 30.17 104 ALA A CA 1
ATOM 760 C C . ALA A 1 104 ? 12.233 53.747 -14.841 1.00 30.17 104 ALA A C 1
ATOM 762 O O . ALA A 1 104 ? 13.197 53.392 -15.511 1.00 30.17 104 ALA A O 1
ATOM 763 N N . ALA A 1 105 ? 11.005 53.859 -15.338 1.00 27.72 105 ALA A N 1
ATOM 764 C CA . ALA A 1 105 ? 10.694 54.077 -16.747 1.00 27.72 105 ALA A CA 1
ATOM 765 C C . ALA A 1 105 ? 9.575 55.133 -16.783 1.00 27.72 105 ALA A C 1
ATOM 767 O O . ALA A 1 105 ? 8.707 55.127 -15.907 1.00 27.72 105 ALA A O 1
ATOM 768 N N . GLN A 1 106 ? 9.638 56.074 -17.725 1.00 30.44 106 GLN A N 1
ATOM 769 C CA . GLN A 1 106 ? 8.693 57.191 -17.863 1.00 30.44 106 GLN A CA 1
ATOM 770 C C . GLN A 1 106 ? 7.950 57.134 -19.211 1.00 30.44 106 GLN A C 1
ATOM 772 O O . GLN A 1 106 ? 8.341 56.365 -20.084 1.00 30.44 106 GLN A O 1
ATOM 777 N N . HIS A 1 107 ? 6.946 58.019 -19.339 1.00 29.62 107 HIS A N 1
ATOM 778 C CA . HIS A 1 107 ? 5.991 58.293 -20.437 1.00 29.62 107 HIS A CA 1
ATOM 779 C C . HIS A 1 107 ? 4.578 57.708 -20.192 1.00 29.62 107 HIS A C 1
ATOM 781 O O . HIS A 1 107 ? 4.455 56.537 -19.859 1.00 29.62 107 HIS A O 1
ATOM 787 N N . GLY A 1 108 ? 3.463 58.448 -20.329 1.00 25.88 108 GLY A N 1
ATOM 788 C CA . GLY A 1 108 ? 3.273 59.908 -20.470 1.00 25.88 108 GLY A CA 1
ATOM 789 C C . GLY A 1 108 ? 1.937 60.295 -21.152 1.00 25.88 108 GLY A C 1
ATOM 790 O O . GLY A 1 108 ? 1.727 59.869 -22.276 1.00 25.88 108 GLY A O 1
ATOM 791 N N . GLY A 1 109 ? 1.093 61.140 -20.518 1.00 25.52 109 GLY A N 1
ATOM 792 C CA . GLY A 1 109 ? -0.113 61.807 -21.101 1.00 25.52 109 GLY A CA 1
ATOM 793 C C . GLY A 1 109 ? -1.301 60.895 -21.517 1.00 25.52 109 GLY A C 1
ATOM 794 O O . GLY A 1 109 ? -1.103 59.708 -21.709 1.00 25.52 109 GLY A O 1
ATOM 795 N N . VAL A 1 110 ? -2.572 61.322 -21.671 1.00 27.75 110 VAL A N 1
ATOM 796 C CA . VAL A 1 110 ? -3.236 62.653 -21.777 1.00 27.75 110 VAL A CA 1
ATOM 797 C C . VAL A 1 110 ? -4.709 62.589 -21.238 1.00 27.75 110 VAL A C 1
ATOM 799 O O . VAL A 1 110 ? -5.201 61.522 -20.887 1.00 27.75 110 VAL A O 1
ATOM 802 N N . HIS A 1 111 ? -5.383 63.745 -21.107 1.00 29.19 111 HIS A N 1
ATOM 803 C CA . HIS A 1 111 ? -6.666 64.061 -20.426 1.00 29.19 111 HIS A CA 1
ATOM 804 C C . HIS A 1 111 ? -8.024 63.604 -21.035 1.00 29.19 111 HIS A C 1
ATOM 806 O O . HIS A 1 111 ? -8.144 63.412 -22.239 1.00 29.19 111 HIS A O 1
ATOM 812 N N . GLY A 1 112 ? -9.084 63.666 -20.194 1.00 25.86 112 GLY A N 1
ATOM 813 C CA . GLY A 1 112 ? -10.510 63.901 -20.549 1.00 25.86 112 GLY A CA 1
ATOM 814 C C . GLY A 1 112 ? -11.490 63.468 -19.426 1.00 25.86 112 GLY A C 1
ATOM 815 O O . GLY A 1 112 ? -11.703 62.278 -19.257 1.00 25.86 112 GLY A O 1
ATOM 816 N N . GLN A 1 113 ? -11.876 64.298 -18.440 1.00 28.58 113 GLN A N 1
ATOM 817 C CA . GLN A 1 113 ? -12.927 65.353 -18.382 1.00 28.58 113 GLN A CA 1
ATOM 818 C C . GLN A 1 113 ? -14.394 64.899 -18.098 1.00 28.58 113 GLN A C 1
ATOM 820 O O . GLN A 1 113 ? -14.979 64.160 -18.876 1.00 28.58 113 GLN A O 1
ATOM 825 N N . HIS A 1 114 ? -14.993 65.498 -17.041 1.00 28.28 114 HIS A N 1
ATOM 826 C CA . HIS A 1 114 ? -16.442 65.637 -16.705 1.00 28.28 114 HIS A CA 1
ATOM 827 C C . HIS A 1 114 ? -17.265 64.360 -16.334 1.00 28.28 114 HIS A C 1
ATOM 829 O O . HIS A 1 114 ? -16.956 63.274 -16.791 1.00 28.28 114 HIS A O 1
ATOM 835 N N . ALA A 1 115 ? -18.308 64.363 -15.470 1.00 27.66 115 ALA A N 1
ATOM 836 C CA . ALA A 1 115 ? -19.007 65.408 -14.683 1.00 27.66 115 ALA A CA 1
ATOM 837 C C . ALA A 1 115 ? -19.665 64.875 -13.360 1.00 27.66 115 ALA A C 1
ATOM 839 O O . ALA A 1 115 ? -19.618 63.692 -13.042 1.00 27.66 115 ALA A O 1
ATOM 840 N N . ARG A 1 116 ? -20.269 65.790 -12.571 1.00 28.06 116 ARG A N 1
ATOM 841 C CA . ARG A 1 116 ? -21.051 65.589 -11.308 1.00 28.06 116 ARG A CA 1
ATOM 842 C C . ARG A 1 116 ? -22.433 64.921 -11.600 1.00 28.06 116 ARG A C 1
ATOM 844 O O . ARG A 1 116 ? -22.837 64.966 -12.750 1.00 28.06 116 ARG A O 1
ATOM 851 N N . ARG A 1 117 ? -23.269 64.354 -10.696 1.00 26.91 117 ARG A N 1
ATOM 852 C CA . ARG A 1 117 ? -23.696 64.643 -9.285 1.00 26.91 117 ARG A CA 1
ATOM 853 C C . ARG A 1 117 ? -24.452 63.388 -8.683 1.00 26.91 117 ARG A C 1
ATOM 855 O O . ARG A 1 117 ? -24.602 62.418 -9.413 1.00 26.91 117 ARG A O 1
ATOM 862 N N . PRO A 1 118 ? -24.911 63.347 -7.399 1.00 46.38 118 PRO A N 1
ATOM 863 C CA . PRO A 1 118 ? -25.236 62.091 -6.665 1.00 46.38 118 PRO A CA 1
ATOM 864 C C . PRO A 1 118 ? -26.703 61.881 -6.175 1.00 46.38 118 PRO A C 1
ATOM 866 O O . PRO A 1 118 ? -27.482 62.832 -6.207 1.00 46.38 118 PRO A O 1
ATOM 869 N N . ARG A 1 119 ? -26.959 60.700 -5.540 1.00 28.95 119 ARG A N 1
ATOM 870 C CA . ARG A 1 119 ? -28.041 60.263 -4.579 1.00 28.95 119 ARG A CA 1
ATOM 871 C C . ARG A 1 119 ? -29.017 59.176 -5.114 1.00 28.95 119 ARG A C 1
ATOM 873 O O . ARG A 1 119 ? -29.214 59.138 -6.319 1.00 28.95 119 ARG A O 1
ATOM 880 N N . PRO A 1 120 ? -29.756 58.421 -4.253 1.00 34.41 120 PRO A N 1
ATOM 881 C CA . PRO A 1 120 ? -29.448 57.874 -2.910 1.00 34.41 120 PRO A CA 1
ATOM 882 C C . PRO A 1 120 ? -29.896 56.377 -2.743 1.00 34.41 120 PRO A C 1
ATOM 884 O O . PRO A 1 120 ? -30.064 55.673 -3.725 1.00 34.41 120 PRO A O 1
ATOM 887 N N . HIS A 1 121 ? -30.139 55.926 -1.493 1.00 27.11 121 HIS A N 1
ATOM 888 C CA . HIS A 1 121 ? -30.739 54.641 -1.034 1.00 27.11 121 HIS A CA 1
ATOM 889 C C . HIS A 1 121 ? -29.809 53.474 -0.638 1.00 27.11 121 HIS A C 1
ATOM 891 O O . HIS A 1 121 ? -29.816 52.401 -1.227 1.00 27.11 121 HIS A O 1
ATOM 897 N N . ALA A 1 122 ? -29.138 53.631 0.511 1.00 32.94 122 ALA A N 1
ATOM 898 C CA . ALA A 1 122 ? -28.500 52.541 1.261 1.00 32.94 122 ALA A CA 1
ATOM 899 C C . ALA A 1 122 ? -29.093 52.388 2.684 1.00 32.94 122 ALA A C 1
ATOM 901 O O . ALA A 1 122 ? -28.371 52.451 3.678 1.00 32.94 122 ALA A O 1
ATOM 902 N N . ARG A 1 123 ? -30.426 52.245 2.811 1.00 31.69 123 ARG A N 1
ATOM 903 C CA . ARG A 1 123 ? -31.126 52.036 4.104 1.00 31.69 123 ARG A CA 1
ATOM 904 C C . ARG A 1 123 ? -32.356 51.115 3.996 1.00 31.69 123 ARG A C 1
ATOM 906 O O . ARG A 1 123 ? -33.471 51.526 4.291 1.00 31.69 123 ARG A O 1
ATOM 913 N N . SER A 1 124 ? -32.142 49.855 3.616 1.00 31.72 124 SER A N 1
ATOM 914 C CA . SER A 1 124 ? -33.168 48.792 3.711 1.00 31.72 124 SER A CA 1
ATOM 915 C C . SER A 1 124 ? -32.579 47.396 3.978 1.00 31.72 124 SER A C 1
ATOM 917 O O . SER A 1 124 ? -33.081 46.680 4.841 1.00 31.72 124 SER A O 1
ATOM 919 N N . HIS A 1 125 ? -31.451 47.033 3.355 1.00 32.06 125 HIS A N 1
ATOM 920 C CA . HIS A 1 125 ? -30.841 45.697 3.510 1.00 32.06 125 HIS A CA 1
ATOM 921 C C . HIS A 1 125 ? -30.324 45.364 4.924 1.00 32.06 125 HIS A C 1
ATOM 923 O O . HIS A 1 125 ? -30.333 44.200 5.328 1.00 32.06 125 HIS A O 1
ATOM 929 N N . ALA A 1 126 ? -29.918 46.362 5.717 1.00 33.03 126 ALA A N 1
ATOM 930 C CA . ALA A 1 126 ? -29.254 46.142 7.009 1.00 33.03 126 ALA A CA 1
ATOM 931 C C . ALA A 1 126 ? -30.112 45.422 8.075 1.00 33.03 126 ALA A C 1
ATOM 933 O O . ALA A 1 126 ? -29.563 44.901 9.042 1.00 33.03 126 ALA A O 1
ATOM 934 N N . ARG A 1 127 ? -31.445 45.374 7.923 1.00 31.62 127 ARG A N 1
ATOM 935 C CA . ARG A 1 127 ? -32.350 44.712 8.887 1.00 31.62 127 ARG A CA 1
ATOM 936 C C . ARG A 1 127 ? -32.795 43.303 8.480 1.00 31.62 127 ARG A C 1
ATOM 938 O O . ARG A 1 127 ? -33.376 42.613 9.312 1.00 31.62 127 ARG A O 1
ATOM 945 N N . LEU A 1 128 ? -32.495 42.858 7.254 1.00 31.22 128 LEU A N 1
ATOM 946 C CA . LEU A 1 128 ? -32.799 41.490 6.811 1.00 31.22 128 LEU A CA 1
ATOM 947 C C . LEU A 1 128 ? -31.665 40.513 7.170 1.00 31.22 128 LEU A C 1
ATOM 949 O O . LEU A 1 128 ? -31.934 39.423 7.667 1.00 31.22 128 LEU A O 1
ATOM 953 N N . HIS A 1 129 ? -30.402 40.935 7.030 1.00 32.53 129 HIS A N 1
ATOM 954 C CA . HIS A 1 129 ? -29.242 40.123 7.429 1.00 32.53 129 HIS A CA 1
ATOM 955 C C . HIS A 1 129 ? -29.202 39.857 8.947 1.00 32.53 129 HIS A C 1
ATOM 957 O O . HIS A 1 129 ? -29.033 38.715 9.367 1.00 32.53 129 HIS A O 1
ATOM 963 N N . ALA A 1 130 ? -29.518 40.862 9.772 1.00 31.16 130 ALA A N 1
ATOM 964 C CA . ALA A 1 130 ? -29.533 40.738 11.235 1.00 31.16 130 ALA A CA 1
ATOM 965 C C . ALA A 1 130 ? -30.574 39.739 11.802 1.00 31.16 130 ALA A C 1
ATOM 967 O O . ALA A 1 130 ? -30.518 39.409 12.984 1.00 31.16 130 ALA A O 1
ATOM 968 N N . ARG A 1 131 ? -31.528 39.251 10.992 1.00 28.83 131 ARG A N 1
ATOM 969 C CA . ARG A 1 131 ? -32.483 38.189 11.379 1.00 28.83 131 ARG A CA 1
ATOM 970 C C . ARG A 1 131 ? -32.150 36.809 10.795 1.00 28.83 131 ARG A C 1
ATOM 972 O O . ARG A 1 131 ? -32.802 35.837 11.167 1.00 28.83 131 ARG A O 1
ATOM 979 N N . LEU A 1 132 ? -31.140 36.718 9.929 1.00 31.16 132 LEU A N 1
ATOM 980 C CA . LEU A 1 132 ? -30.592 35.458 9.413 1.00 31.16 132 LEU A CA 1
ATOM 981 C C . LEU A 1 132 ? -29.424 34.955 10.271 1.00 31.16 132 LEU A C 1
ATOM 983 O O . LEU A 1 132 ? -29.365 33.762 10.558 1.00 31.16 132 LEU A O 1
ATOM 987 N N . ASP A 1 133 ? -28.569 35.852 10.769 1.00 30.16 133 ASP A N 1
ATOM 988 C CA . ASP A 1 133 ? -27.460 35.469 11.658 1.00 30.16 133 ASP A CA 1
ATOM 989 C C . ASP A 1 133 ? -27.960 34.961 13.029 1.00 30.16 133 ASP A C 1
ATOM 991 O O . ASP A 1 133 ? -27.438 33.989 13.571 1.00 30.16 133 ASP A O 1
ATOM 995 N N . ALA A 1 134 ? -29.067 35.514 13.544 1.00 28.09 134 ALA A N 1
ATOM 996 C CA . ALA A 1 134 ? -29.668 35.129 14.829 1.00 28.09 134 ALA A CA 1
ATOM 997 C C . ALA A 1 134 ? -30.395 33.759 14.841 1.00 28.09 134 ALA A C 1
ATOM 999 O O . ALA A 1 134 ? -31.041 33.417 15.831 1.00 28.09 134 ALA A O 1
ATOM 1000 N N . ARG A 1 135 ? -30.326 32.969 13.758 1.00 32.28 135 ARG A N 1
ATOM 1001 C CA . ARG A 1 135 ? -30.845 31.584 13.700 1.00 32.28 135 ARG A CA 1
ATOM 1002 C C . ARG A 1 135 ? -29.759 30.520 13.484 1.00 32.28 135 ARG A C 1
ATOM 1004 O O . ARG A 1 135 ? -30.100 29.360 13.271 1.00 32.28 135 ARG A O 1
ATOM 1011 N N . LEU A 1 136 ? -28.474 30.881 13.566 1.00 38.84 136 LEU A N 1
ATOM 1012 C CA . LEU A 1 136 ? -27.357 29.941 13.373 1.00 38.84 136 LEU A CA 1
ATOM 1013 C C . LEU A 1 136 ? -26.594 29.567 14.659 1.00 38.84 136 LEU A C 1
ATOM 1015 O O . LEU A 1 136 ? -25.900 28.553 14.659 1.00 38.84 136 LEU A O 1
ATOM 1019 N N . ASP A 1 137 ? -26.810 30.274 15.772 1.00 35.72 137 ASP A N 1
ATOM 1020 C CA . ASP A 1 137 ? -26.221 29.940 17.086 1.00 35.72 137 ASP A CA 1
ATOM 1021 C C . ASP A 1 137 ? -27.044 28.910 17.901 1.00 35.72 137 ASP A C 1
ATOM 1023 O O . ASP A 1 137 ? -26.749 28.634 19.061 1.00 35.72 137 ASP A O 1
ATOM 1027 N N . GLY A 1 138 ? -28.073 28.306 17.293 1.00 34.78 138 GLY A N 1
ATOM 1028 C CA . GLY A 1 138 ? -28.943 27.287 17.908 1.00 34.78 138 GLY A CA 1
ATOM 1029 C C . GLY A 1 138 ? -28.574 25.831 17.593 1.00 34.78 138 GLY A C 1
ATOM 1030 O O . GLY A 1 138 ? -29.332 24.920 17.923 1.00 34.78 138 GLY A O 1
ATOM 1031 N N . GLY A 1 139 ? -27.448 25.587 16.918 1.00 31.72 139 GLY A N 1
ATOM 1032 C CA . GLY A 1 139 ? -27.020 24.242 16.534 1.00 31.72 139 GLY A CA 1
ATOM 1033 C C . GLY A 1 139 ? -26.455 23.446 17.709 1.00 31.72 139 GLY A C 1
ATOM 1034 O O . GLY A 1 139 ? -25.249 23.488 17.956 1.00 31.72 139 GLY A O 1
ATOM 1035 N N . THR A 1 140 ? -27.299 22.664 18.393 1.00 32.16 140 THR A N 1
ATOM 1036 C CA . THR A 1 140 ? -26.842 21.570 19.269 1.00 32.16 140 THR A CA 1
ATOM 1037 C C . THR A 1 140 ? -25.791 20.744 18.515 1.00 32.16 140 THR A C 1
ATOM 1039 O O . THR A 1 140 ? -26.024 20.433 17.343 1.00 32.16 140 THR A O 1
ATOM 1042 N N . PRO A 1 141 ? -24.64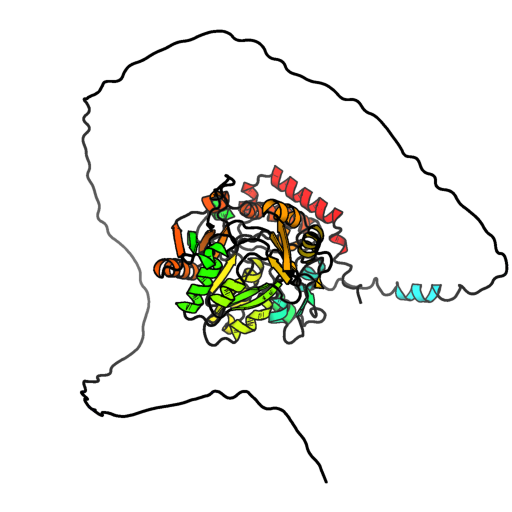6 20.369 19.120 1.00 38.84 141 PRO A N 1
ATOM 1043 C CA . PRO A 1 141 ? -23.643 19.573 18.429 1.00 38.84 141 PRO A CA 1
ATOM 1044 C C . PRO A 1 141 ? -24.174 18.152 18.222 1.00 38.84 141 PRO A C 1
ATOM 1046 O O . PRO A 1 141 ? -23.903 17.250 19.015 1.00 38.84 141 PRO A O 1
ATOM 1049 N N . MET A 1 142 ? -24.920 17.958 17.129 1.00 42.72 142 MET A N 1
ATOM 1050 C CA . MET A 1 142 ? -25.211 16.650 16.557 1.00 42.72 142 MET A CA 1
ATOM 1051 C C . MET A 1 142 ? -23.888 15.893 16.521 1.00 42.72 142 MET A C 1
ATOM 1053 O O . MET A 1 142 ? -22.905 16.378 15.952 1.00 42.72 142 MET A O 1
ATOM 1057 N N . THR A 1 143 ? -23.838 14.749 17.196 1.00 54.19 143 THR A N 1
ATOM 1058 C CA . THR A 1 143 ? -22.625 13.953 17.373 1.00 54.19 143 THR A CA 1
ATOM 1059 C C . THR A 1 143 ? -22.206 13.373 16.029 1.00 54.19 143 THR A C 1
ATOM 1061 O O . THR A 1 143 ? -22.533 12.236 15.701 1.00 54.19 143 THR A O 1
ATOM 1064 N N . ALA A 1 144 ? -21.485 14.185 15.245 1.00 76.94 144 ALA A N 1
ATOM 1065 C CA . ALA A 1 144 ? -21.115 13.896 13.868 1.00 76.94 144 ALA A CA 1
ATOM 1066 C C . ALA A 1 144 ? -20.588 12.465 13.758 1.00 76.94 144 ALA A C 1
ATOM 1068 O O . ALA A 1 144 ? -19.694 12.052 14.526 1.00 76.94 144 ALA A O 1
ATOM 1069 N N . HIS A 1 145 ? -21.186 11.707 12.832 1.00 91.38 145 HIS A N 1
ATOM 1070 C CA . HIS A 1 145 ? -20.940 10.279 12.713 1.00 91.38 145 HIS A CA 1
ATOM 1071 C C . HIS A 1 145 ? -19.436 10.037 12.551 1.00 91.38 145 HIS A C 1
ATOM 1073 O O . HIS A 1 145 ? -18.685 10.908 12.096 1.00 91.38 145 HIS A O 1
ATOM 1079 N N . ARG A 1 146 ? -18.935 8.879 12.992 1.00 92.81 146 ARG A N 1
ATOM 1080 C CA . ARG A 1 146 ? -17.487 8.629 12.952 1.00 92.81 146 ARG A CA 1
ATOM 1081 C C . ARG A 1 146 ? -16.941 8.721 11.515 1.00 92.81 146 ARG A C 1
ATOM 1083 O O . ARG A 1 146 ? -15.812 9.176 11.357 1.00 92.81 146 ARG A O 1
ATOM 1090 N N . LEU A 1 147 ? -17.741 8.377 10.502 1.00 94.81 147 LEU A N 1
ATOM 1091 C CA . LEU A 1 147 ? -17.423 8.586 9.089 1.00 94.81 147 LEU A CA 1
ATOM 1092 C C . LEU A 1 147 ? -17.285 10.078 8.754 1.00 94.81 147 LEU A C 1
ATOM 1094 O O . LEU A 1 147 ? -16.250 10.493 8.238 1.00 94.81 147 LEU A O 1
ATOM 1098 N N . ASP A 1 148 ? -18.269 10.895 9.131 1.00 92.62 148 ASP A N 1
ATOM 1099 C CA . ASP A 1 148 ? -18.275 12.343 8.879 1.00 92.62 148 ASP A CA 1
ATOM 1100 C C . ASP A 1 148 ? -17.028 13.011 9.481 1.00 92.62 148 ASP A C 1
ATOM 1102 O O . ASP A 1 148 ? -16.353 13.803 8.823 1.00 92.62 148 ASP A O 1
ATOM 1106 N N . ARG A 1 149 ? -16.640 12.611 10.701 1.00 91.81 149 ARG A N 1
ATOM 1107 C CA . ARG A 1 149 ? -15.399 13.074 11.346 1.00 91.81 149 ARG A CA 1
ATOM 1108 C C . ARG A 1 149 ? -14.127 12.639 10.616 1.00 91.81 149 ARG A C 1
ATOM 1110 O O . ARG A 1 149 ? -13.156 13.391 10.622 1.00 91.81 149 ARG A O 1
ATOM 1117 N N . VAL A 1 150 ? -14.107 11.461 9.988 1.00 94.56 150 VAL A N 1
ATOM 1118 C CA . VAL A 1 150 ? -12.968 11.013 9.166 1.00 94.56 150 VAL A CA 1
ATOM 1119 C C . VAL A 1 150 ? -12.816 11.878 7.913 1.00 94.56 150 VAL A C 1
ATOM 1121 O O . VAL A 1 150 ? -11.691 12.231 7.550 1.00 94.56 150 VAL A O 1
ATOM 1124 N N . LEU A 1 151 ? -13.929 12.242 7.273 1.00 93.12 151 LEU A N 1
ATOM 1125 C CA . LEU A 1 151 ? -13.943 13.070 6.065 1.00 93.12 151 LEU A CA 1
ATOM 1126 C C . LEU A 1 151 ? -13.579 14.531 6.383 1.00 93.12 151 LEU A C 1
ATOM 1128 O O . LEU A 1 151 ? -12.625 15.063 5.819 1.00 93.12 151 LEU A O 1
ATOM 1132 N N . GLN A 1 152 ? -14.250 15.140 7.366 1.00 89.75 152 GLN A N 1
ATOM 1133 C CA . GLN A 1 152 ? -14.080 16.549 7.759 1.00 89.75 152 GLN A CA 1
ATOM 1134 C C . GLN A 1 152 ? -12.704 16.889 8.366 1.00 89.75 152 GLN A C 1
ATOM 1136 O O . GLN A 1 152 ? -12.357 18.067 8.480 1.00 89.75 152 GLN A O 1
ATOM 1141 N N . GLN A 1 153 ? -11.929 15.888 8.801 1.00 91.06 153 GLN A N 1
ATOM 1142 C CA . GLN A 1 153 ? -10.632 16.079 9.471 1.00 91.06 153 GLN A CA 1
ATOM 1143 C C . GLN A 1 153 ? -9.452 15.432 8.723 1.00 91.06 153 GLN A C 1
ATOM 1145 O O . GLN A 1 153 ? -8.448 15.077 9.339 1.00 91.06 153 GLN A O 1
ATOM 1150 N N . ASP A 1 154 ? -9.546 15.294 7.394 1.00 90.94 154 ASP A N 1
ATOM 1151 C CA . ASP A 1 154 ? -8.465 14.808 6.514 1.00 90.94 154 ASP A CA 1
ATOM 1152 C C . ASP A 1 154 ? -7.917 13.401 6.873 1.00 90.94 154 ASP A C 1
ATOM 1154 O O . ASP A 1 154 ? -6.764 13.062 6.574 1.00 90.94 154 ASP A O 1
ATOM 1158 N N . LEU A 1 155 ? -8.738 12.551 7.505 1.00 95.19 155 LEU A N 1
ATOM 1159 C CA . LEU A 1 155 ? -8.363 11.183 7.885 1.00 95.19 155 LEU A CA 1
ATOM 1160 C C . LEU A 1 155 ? -8.690 10.136 6.806 1.00 95.19 155 LEU A C 1
ATOM 1162 O O . LEU A 1 155 ? -8.315 8.974 6.958 1.00 95.19 155 LEU A O 1
ATOM 1166 N N . CYS A 1 156 ? -9.348 10.515 5.709 1.00 96.38 156 CYS A N 1
ATOM 1167 C CA . CYS A 1 156 ? -9.576 9.625 4.571 1.00 96.38 156 CYS A CA 1
ATOM 1168 C C . CYS A 1 156 ? -8.259 9.293 3.835 1.00 96.38 156 CYS A C 1
ATOM 1170 O O . CYS A 1 156 ? -7.467 10.186 3.539 1.00 96.38 156 CYS A O 1
ATOM 1172 N N . SER A 1 157 ? -8.032 8.009 3.524 1.00 95.62 157 SER A N 1
ATOM 1173 C CA . SER A 1 157 ? -6.900 7.515 2.710 1.00 95.62 157 SER A CA 1
ATOM 1174 C C . SER A 1 157 ? -7.240 7.302 1.227 1.00 95.62 157 SER A C 1
ATOM 1176 O O . SER A 1 157 ? -6.384 6.851 0.459 1.00 95.62 157 SER A O 1
ATOM 1178 N N . GLY A 1 158 ? -8.497 7.551 0.844 1.00 97.00 158 GLY A N 1
ATOM 1179 C CA . GLY A 1 158 ? -9.008 7.320 -0.506 1.00 97.00 158 GLY A CA 1
ATOM 1180 C C . GLY A 1 158 ? -9.068 5.848 -0.925 1.00 97.00 158 GLY A C 1
ATOM 1181 O O . GLY A 1 158 ? -8.844 5.574 -2.090 1.00 97.00 158 GLY A O 1
ATOM 1182 N N . CYS A 1 159 ? -9.307 4.893 -0.017 1.00 98.00 159 CYS A N 1
ATOM 1183 C CA . CYS A 1 159 ? -9.240 3.456 -0.350 1.00 98.00 159 CYS A CA 1
ATOM 1184 C C . CYS A 1 159 ? -10.345 2.934 -1.290 1.00 98.00 159 CYS A C 1
ATOM 1186 O O . CYS A 1 159 ? -10.090 1.995 -2.032 1.00 98.00 159 CYS A O 1
ATOM 1188 N N . GLY A 1 160 ? -11.548 3.521 -1.274 1.00 98.31 160 GLY A N 1
ATOM 1189 C CA . GLY A 1 160 ? -12.698 3.071 -2.079 1.00 98.31 160 GLY A CA 1
ATOM 1190 C C . GLY A 1 160 ? -13.764 2.263 -1.324 1.00 98.31 160 GLY A C 1
ATOM 1191 O O . GLY A 1 160 ? -14.864 2.096 -1.834 1.00 98.31 160 GLY A O 1
ATOM 1192 N N . ALA A 1 161 ? -13.510 1.843 -0.077 1.00 98.44 161 ALA A N 1
ATOM 1193 C CA . ALA A 1 161 ? -14.439 1.008 0.705 1.00 98.44 161 ALA A CA 1
ATOM 1194 C C . ALA A 1 161 ? -15.858 1.594 0.861 1.00 98.44 161 ALA A C 1
ATOM 1196 O O . ALA A 1 161 ? -16.840 0.862 0.872 1.00 98.44 161 ALA A O 1
ATOM 1197 N N . CYS A 1 162 ? -15.965 2.922 0.953 1.00 98.31 162 CYS A N 1
ATOM 1198 C CA . CYS A 1 162 ? -17.240 3.639 1.002 1.00 98.31 162 CYS A CA 1
ATOM 1199 C C . CYS A 1 162 ? -18.021 3.582 -0.318 1.00 98.31 162 CYS A C 1
ATOM 1201 O O . CYS A 1 162 ? -19.241 3.515 -0.265 1.00 98.31 162 CYS A O 1
ATOM 1203 N N . ALA A 1 163 ? -17.342 3.585 -1.468 1.00 98.38 163 ALA A N 1
ATOM 1204 C CA . ALA A 1 163 ? -17.974 3.464 -2.782 1.00 98.38 163 ALA A CA 1
ATOM 1205 C C . ALA A 1 163 ? -18.367 2.016 -3.118 1.00 98.38 163 ALA A C 1
ATOM 1207 O O . ALA A 1 163 ? -19.321 1.797 -3.851 1.00 98.38 163 ALA A O 1
ATOM 1208 N N . PHE A 1 164 ? -17.678 1.025 -2.543 1.00 98.44 164 PHE A N 1
ATOM 1209 C CA . PHE A 1 164 ? -18.113 -0.372 -2.612 1.00 98.44 164 PHE A CA 1
ATOM 1210 C C . PHE A 1 164 ? -19.371 -0.616 -1.763 1.00 98.44 164 PHE A C 1
ATOM 1212 O O . PHE A 1 164 ? -20.391 -1.037 -2.293 1.00 98.44 164 PHE A O 1
ATOM 1219 N N . VAL A 1 165 ? -19.331 -0.282 -0.466 1.00 98.19 165 VAL A N 1
ATOM 1220 C CA . VAL A 1 165 ? -20.465 -0.495 0.459 1.00 98.19 165 VAL A CA 1
ATOM 1221 C C . VAL A 1 165 ? -21.665 0.402 0.130 1.00 98.19 165 VAL A C 1
ATOM 1223 O O . VAL A 1 165 ? -22.807 -0.033 0.198 1.00 98.19 165 VAL A O 1
ATOM 1226 N N . GLY A 1 166 ? -21.424 1.665 -0.224 1.00 97.44 166 GLY A N 1
ATOM 1227 C CA . GLY A 1 166 ? -22.466 2.651 -0.517 1.00 97.44 166 GLY A CA 1
ATOM 1228 C C . GLY A 1 166 ? -22.872 2.741 -1.989 1.00 97.44 166 GLY A C 1
ATOM 1229 O O . GLY A 1 166 ? -23.490 3.737 -2.364 1.00 97.44 166 GLY A O 1
ATOM 1230 N N . ARG A 1 167 ? -22.512 1.758 -2.829 1.00 96.06 167 ARG A N 1
ATOM 1231 C CA . ARG A 1 167 ? -22.739 1.798 -4.284 1.00 96.06 167 ARG A CA 1
ATOM 1232 C C . ARG A 1 167 ? -24.198 2.070 -4.645 1.00 96.06 167 ARG A C 1
ATOM 1234 O O . ARG A 1 167 ? -24.477 3.005 -5.390 1.00 96.06 167 ARG A O 1
ATOM 1241 N N . ASP A 1 168 ? -25.114 1.309 -4.054 1.00 96.06 168 ASP A N 1
ATOM 1242 C CA . ASP A 1 168 ? -26.556 1.389 -4.334 1.00 96.06 168 ASP A CA 1
ATOM 1243 C C . ASP A 1 168 ? -27.197 2.687 -3.799 1.00 96.06 168 ASP A C 1
ATOM 1245 O O . ASP A 1 168 ? -28.345 3.005 -4.097 1.00 96.06 168 ASP A O 1
ATOM 1249 N N . HIS A 1 169 ? -26.425 3.476 -3.044 1.00 96.75 169 HIS A N 1
ATOM 1250 C CA . HIS A 1 169 ? -26.769 4.817 -2.576 1.00 96.75 169 HIS A CA 1
ATOM 1251 C C . HIS A 1 169 ? -26.002 5.929 -3.320 1.00 96.75 169 HIS A C 1
ATOM 1253 O O . HIS A 1 169 ? -26.017 7.080 -2.888 1.00 96.75 169 HIS A O 1
ATOM 1259 N N . GLY A 1 170 ? -25.339 5.607 -4.437 1.00 96.12 170 GLY A N 1
ATOM 1260 C CA . GLY A 1 170 ? -24.662 6.575 -5.304 1.00 96.12 170 GLY A CA 1
ATOM 1261 C C . GLY A 1 170 ? -23.293 7.051 -4.811 1.00 96.12 170 GLY A C 1
ATOM 1262 O O . GLY A 1 170 ? -22.799 8.067 -5.300 1.00 96.12 170 GLY A O 1
ATOM 1263 N N . VAL A 1 171 ? -22.662 6.353 -3.857 1.00 97.94 171 VAL A N 1
ATOM 1264 C CA . VAL A 1 171 ? -21.326 6.736 -3.374 1.00 97.94 171 VAL A CA 1
ATOM 1265 C C . VAL A 1 171 ? -20.265 6.406 -4.423 1.00 97.94 171 VAL A C 1
ATOM 1267 O O . VAL A 1 171 ? -20.067 5.245 -4.774 1.00 97.94 171 VAL A O 1
ATOM 1270 N N . VAL A 1 172 ? -19.520 7.418 -4.868 1.00 97.56 172 VAL A N 1
ATOM 1271 C CA . VAL A 1 172 ? -18.437 7.282 -5.862 1.00 97.56 172 VAL A CA 1
ATOM 1272 C C . VAL A 1 172 ? -17.141 7.917 -5.368 1.00 97.56 172 VAL A C 1
ATOM 1274 O O . VAL A 1 172 ? -17.166 8.824 -4.539 1.00 97.56 172 VAL A O 1
ATOM 1277 N N . MET A 1 173 ? -15.993 7.466 -5.880 1.00 97.38 173 MET A N 1
ATOM 1278 C CA . MET A 1 173 ? -14.689 8.081 -5.605 1.00 97.38 173 MET A CA 1
ATOM 1279 C C . MET A 1 173 ? -14.281 9.017 -6.745 1.00 97.38 173 MET A C 1
ATOM 1281 O O . MET A 1 173 ? -14.133 8.574 -7.881 1.00 97.38 173 MET A O 1
ATOM 1285 N N . LEU A 1 174 ? -14.010 10.285 -6.432 1.00 95.19 174 LEU A N 1
ATOM 1286 C CA . LEU A 1 174 ? -13.451 11.261 -7.372 1.00 95.19 174 LEU A CA 1
ATOM 1287 C C . LEU A 1 174 ? -12.043 11.673 -6.941 1.00 95.19 174 LEU A C 1
ATOM 1289 O O . LEU A 1 174 ? -11.775 11.816 -5.744 1.00 95.19 174 LEU A O 1
ATOM 1293 N N . ASP A 1 175 ? -11.139 11.884 -7.899 1.00 93.31 175 ASP A N 1
ATOM 1294 C CA . ASP A 1 175 ? -9.834 12.480 -7.609 1.00 93.31 175 ASP A CA 1
ATOM 1295 C C . ASP A 1 175 ? -9.952 14.002 -7.483 1.00 93.31 175 ASP A C 1
ATOM 1297 O O . ASP A 1 175 ? -10.463 14.678 -8.370 1.00 93.31 175 ASP A O 1
ATOM 1301 N N . ILE A 1 176 ? -9.486 14.543 -6.358 1.00 93.31 176 ILE A N 1
ATOM 1302 C CA . ILE A 1 176 ? -9.371 15.987 -6.142 1.00 93.31 176 ILE A CA 1
ATOM 1303 C C . ILE A 1 176 ? -7.886 16.317 -6.318 1.00 93.31 176 ILE A C 1
ATOM 1305 O O . ILE A 1 176 ? -7.118 15.950 -5.425 1.00 93.31 176 ILE A O 1
ATOM 1309 N N . PRO A 1 177 ? -7.441 16.997 -7.393 1.00 91.06 177 PRO A N 1
ATOM 1310 C CA . PRO A 1 177 ? -6.031 16.974 -7.791 1.00 91.06 177 PRO A CA 1
ATOM 1311 C C . PRO A 1 177 ? -5.012 17.403 -6.730 1.00 91.06 177 PRO A C 1
ATOM 1313 O O . PRO A 1 177 ? -3.901 16.891 -6.713 1.00 91.06 177 PRO A O 1
ATOM 1316 N N . THR A 1 178 ? -5.392 18.289 -5.805 1.00 90.62 178 THR A N 1
ATOM 1317 C CA . THR A 1 178 ? -4.542 18.815 -4.716 1.00 90.62 178 THR A CA 1
ATOM 1318 C C . THR A 1 178 ? -4.596 17.995 -3.413 1.00 90.62 178 THR A C 1
ATOM 1320 O O . THR A 1 178 ? -3.904 18.301 -2.439 1.00 90.62 178 THR A O 1
ATOM 1323 N N . VAL A 1 179 ? -5.443 16.960 -3.356 1.00 89.88 179 VAL A N 1
ATOM 1324 C CA . VAL A 1 179 ? -5.789 16.193 -2.140 1.00 89.88 179 VAL A CA 1
ATOM 1325 C C . VAL A 1 179 ? -5.718 14.673 -2.363 1.00 89.88 179 VAL A C 1
ATOM 1327 O O . VAL A 1 179 ? -5.392 13.925 -1.430 1.00 89.88 179 VAL A O 1
ATOM 1330 N N . GLY A 1 180 ? -5.987 14.216 -3.585 1.00 92.56 180 GLY A N 1
ATOM 1331 C CA . GLY A 1 180 ? -6.171 12.824 -3.987 1.00 92.56 180 GLY A CA 1
ATOM 1332 C C . GLY A 1 180 ? -7.586 12.285 -3.729 1.00 92.56 180 GLY A C 1
ATOM 1333 O O . GLY A 1 180 ? -8.398 12.950 -3.082 1.00 92.56 180 GLY A O 1
ATOM 1334 N N . ARG A 1 181 ? -7.865 11.057 -4.186 1.00 95.00 181 ARG A N 1
ATOM 1335 C CA . ARG A 1 181 ? -9.210 10.437 -4.219 1.00 95.00 181 ARG A CA 1
ATOM 1336 C C . ARG A 1 181 ? -10.032 10.567 -2.924 1.00 95.00 181 ARG A C 1
ATOM 1338 O O . ARG A 1 181 ? -9.558 10.246 -1.825 1.00 95.00 181 ARG A O 1
ATOM 1345 N N . ARG A 1 182 ? -11.283 11.026 -3.046 1.00 96.31 182 ARG A N 1
ATOM 1346 C CA . ARG A 1 182 ? -12.272 11.213 -1.965 1.00 96.31 182 ARG A CA 1
ATOM 1347 C C . ARG A 1 182 ? -13.654 10.702 -2.387 1.00 96.31 182 ARG A C 1
ATOM 1349 O O . ARG A 1 182 ? -13.958 10.755 -3.574 1.00 96.31 182 ARG A O 1
ATOM 1356 N N . PRO A 1 183 ? -14.476 10.219 -1.440 1.00 96.88 183 PRO A N 1
ATOM 1357 C CA . PRO A 1 183 ? -15.846 9.848 -1.747 1.00 96.88 183 PRO A CA 1
ATOM 1358 C C . PRO A 1 183 ? -16.736 11.087 -1.907 1.00 96.88 183 PRO A C 1
ATOM 1360 O O . PRO A 1 183 ? -16.518 12.098 -1.238 1.00 96.88 183 PRO A O 1
ATOM 1363 N N . VAL A 1 184 ? -17.752 10.961 -2.752 1.00 95.50 184 VAL A N 1
ATOM 1364 C CA . VAL A 1 184 ? -18.858 11.906 -2.964 1.00 95.50 184 VAL A CA 1
ATOM 1365 C C . VAL A 1 184 ? -20.173 11.133 -2.825 1.00 95.50 184 VAL A C 1
ATOM 1367 O O . VAL A 1 184 ? -20.191 9.928 -3.073 1.00 95.50 184 VAL A O 1
ATOM 1370 N N . GLY A 1 185 ? -21.249 11.792 -2.383 1.00 93.00 185 GLY A N 1
ATOM 1371 C CA . GLY A 1 185 ? -22.531 11.132 -2.095 1.00 93.00 185 GLY A CA 1
ATOM 1372 C C . GLY A 1 185 ? -22.580 10.492 -0.703 1.00 93.00 185 GLY A C 1
ATOM 1373 O O . GLY A 1 185 ? -23.351 9.572 -0.466 1.00 93.00 185 GLY A O 1
ATOM 1374 N N . THR A 1 186 ? -21.738 10.949 0.231 1.00 91.75 186 THR A N 1
ATOM 1375 C CA . THR A 1 186 ? -21.724 10.449 1.627 1.00 91.75 186 THR A CA 1
ATOM 1376 C C . THR A 1 186 ? -22.611 11.266 2.571 1.00 91.75 186 THR A C 1
ATOM 1378 O O . THR A 1 186 ? -22.924 10.865 3.699 1.00 91.75 186 THR A O 1
ATOM 1381 N N . GLU A 1 187 ? -23.035 12.426 2.087 1.00 88.06 187 GLU A N 1
ATOM 1382 C CA . GLU A 1 187 ? -24.046 13.302 2.638 1.00 88.06 187 GLU A CA 1
ATOM 1383 C C . GLU A 1 187 ? -25.405 12.583 2.641 1.00 88.06 187 GLU A C 1
ATOM 1385 O O . GLU A 1 187 ? -25.783 11.944 1.667 1.00 88.06 187 GLU A O 1
ATOM 1390 N N . GLY A 1 188 ? -26.155 12.656 3.743 1.00 86.31 188 GLY A N 1
ATOM 1391 C CA . GLY A 1 188 ? -27.499 12.063 3.822 1.00 86.31 188 GLY A CA 1
ATOM 1392 C C . GLY A 1 188 ? -27.583 10.529 3.901 1.00 86.31 188 GLY A C 1
ATOM 1393 O O . GLY A 1 188 ? -28.677 10.028 4.144 1.00 86.31 188 GLY A O 1
ATOM 1394 N N . LEU A 1 189 ? -26.475 9.781 3.774 1.00 94.38 189 LEU A N 1
ATOM 1395 C CA . LEU A 1 189 ? -26.498 8.315 3.922 1.00 94.38 189 LEU A CA 1
ATOM 1396 C C . LEU A 1 189 ? -27.120 7.876 5.267 1.00 94.38 189 LEU A C 1
ATOM 1398 O O . LEU A 1 189 ? -26.790 8.477 6.300 1.00 94.38 189 LEU A O 1
ATOM 1402 N N . PRO A 1 190 ? -27.934 6.799 5.294 1.00 95.62 190 PRO A N 1
ATOM 1403 C CA . PRO A 1 190 ? -28.497 6.252 6.527 1.00 95.62 190 PRO A CA 1
ATOM 1404 C C . PRO A 1 190 ? -27.420 5.917 7.565 1.00 95.62 190 PRO A C 1
ATOM 1406 O O . PRO A 1 190 ? -26.367 5.375 7.224 1.00 95.62 190 PRO A O 1
ATOM 1409 N N . THR A 1 191 ? -27.694 6.169 8.849 1.00 95.06 191 THR A N 1
ATOM 1410 C CA . THR A 1 191 ? -26.732 5.924 9.942 1.00 95.06 191 THR A CA 1
ATOM 1411 C C . THR A 1 191 ? -26.195 4.491 9.943 1.00 95.06 191 THR A C 1
ATOM 1413 O O . THR A 1 191 ? -24.988 4.308 10.060 1.00 95.06 191 THR A O 1
ATOM 1416 N N . ALA A 1 192 ? -27.057 3.491 9.719 1.00 95.69 192 ALA A N 1
ATOM 1417 C CA . ALA A 1 192 ? -26.664 2.081 9.659 1.00 95.69 192 ALA A CA 1
ATOM 1418 C C . ALA A 1 192 ? -25.640 1.787 8.542 1.00 95.69 192 ALA A C 1
ATOM 1420 O O . ALA A 1 192 ? -24.659 1.080 8.771 1.00 95.69 192 ALA A O 1
ATOM 1421 N N . LEU A 1 193 ? -25.812 2.400 7.366 1.00 96.56 193 LEU A N 1
ATOM 1422 C CA . LEU A 1 193 ? -24.868 2.292 6.252 1.00 96.56 193 LEU A CA 1
ATOM 1423 C C . LEU A 1 193 ? -23.560 3.036 6.553 1.00 96.56 193 LEU A C 1
ATOM 1425 O O . LEU A 1 193 ? -22.473 2.530 6.279 1.00 96.56 193 LEU A O 1
ATOM 1429 N N . LYS A 1 194 ? -23.631 4.219 7.181 1.00 96.94 194 LYS A N 1
ATOM 1430 C CA . LYS A 1 194 ? -22.424 4.910 7.661 1.00 96.94 194 LYS A CA 1
ATOM 1431 C C . LYS A 1 194 ? -21.672 4.069 8.698 1.00 96.94 194 LYS A C 1
ATOM 1433 O O . LYS A 1 194 ? -20.441 4.097 8.711 1.00 96.94 194 LYS A O 1
ATOM 1438 N N . ASP A 1 195 ? -22.377 3.324 9.550 1.00 96.38 195 ASP A N 1
ATOM 1439 C CA . ASP A 1 195 ? -21.778 2.393 10.508 1.00 96.38 195 ASP A CA 1
ATOM 1440 C C . ASP A 1 195 ? -21.089 1.206 9.819 1.00 96.38 195 ASP A C 1
ATOM 1442 O O . ASP A 1 195 ? -19.993 0.843 10.240 1.00 96.38 195 ASP A O 1
ATOM 1446 N N . GLU A 1 196 ? -21.650 0.650 8.742 1.00 96.81 196 GLU A N 1
ATOM 1447 C CA . GLU A 1 196 ? -20.977 -0.362 7.906 1.00 96.81 196 GLU A CA 1
ATOM 1448 C C . GLU A 1 196 ? -19.700 0.193 7.265 1.00 96.81 196 GLU A C 1
ATOM 1450 O O . GLU A 1 196 ? -18.598 -0.311 7.507 1.00 96.81 196 GLU A O 1
ATOM 1455 N N . ILE A 1 197 ? -19.810 1.327 6.569 1.00 97.69 197 ILE A N 1
ATOM 1456 C CA . ILE A 1 197 ? -18.666 2.013 5.957 1.00 97.69 197 ILE A CA 1
ATOM 1457 C C . ILE A 1 197 ? -17.565 2.297 6.995 1.00 97.69 197 ILE A C 1
ATOM 1459 O O . ILE A 1 197 ? -16.375 2.160 6.695 1.00 97.69 197 ILE A O 1
ATOM 1463 N N . VAL A 1 198 ? -17.915 2.710 8.222 1.00 96.81 198 VAL A N 1
ATOM 1464 C CA . VAL A 1 198 ? -16.918 3.106 9.230 1.00 96.81 198 VAL A CA 1
ATOM 1465 C C . VAL A 1 198 ? -16.249 1.935 9.958 1.00 96.81 198 VAL A C 1
ATOM 1467 O O . VAL A 1 198 ? -15.185 2.153 10.554 1.00 96.81 198 VAL A O 1
ATOM 1470 N N . ARG A 1 199 ? -16.819 0.720 9.901 1.00 96.75 199 ARG A N 1
ATOM 1471 C CA . ARG A 1 199 ? -16.143 -0.517 10.338 1.00 96.75 199 ARG A CA 1
ATOM 1472 C C . ARG A 1 199 ? -15.002 -0.869 9.385 1.00 96.75 199 ARG A C 1
ATOM 1474 O O . ARG A 1 199 ? -13.879 -1.056 9.844 1.00 96.75 199 ARG A O 1
ATOM 1481 N N . ALA A 1 200 ? -15.250 -0.794 8.077 1.00 97.56 200 ALA A N 1
ATOM 1482 C CA . ALA A 1 200 ? -14.233 -0.987 7.041 1.00 97.56 200 ALA A CA 1
ATOM 1483 C C . ALA A 1 200 ? -13.258 0.197 6.861 1.00 97.56 200 ALA A C 1
ATOM 1485 O O . ALA A 1 200 ? -12.244 0.072 6.175 1.00 97.56 200 ALA A O 1
ATOM 1486 N N . CYS A 1 201 ? -13.546 1.375 7.427 1.00 98.06 201 CYS A N 1
ATOM 1487 C CA . CYS A 1 201 ? -12.796 2.591 7.115 1.00 98.06 201 CYS A CA 1
ATOM 1488 C C . CYS A 1 201 ? -11.401 2.650 7.789 1.00 98.06 201 CYS A C 1
ATOM 1490 O O . CYS A 1 201 ? -11.309 2.939 8.991 1.00 98.06 201 CYS A O 1
ATOM 1492 N N . PRO A 1 202 ? -10.289 2.592 7.025 1.00 97.38 202 PRO A N 1
ATOM 1493 C CA . PRO A 1 202 ? -8.929 2.675 7.567 1.00 97.38 202 PRO A CA 1
ATOM 1494 C C . PRO A 1 202 ? -8.587 4.071 8.120 1.00 97.38 202 PRO A C 1
ATOM 1496 O O . PRO A 1 202 ? -7.555 4.250 8.771 1.00 97.38 202 PRO A O 1
ATOM 1499 N N . GLY A 1 203 ? -9.408 5.091 7.843 1.00 96.62 203 GLY A N 1
ATOM 1500 C CA . GLY A 1 203 ? -9.320 6.422 8.456 1.00 96.62 203 GLY A CA 1
ATOM 1501 C C . GLY A 1 203 ? -9.833 6.464 9.900 1.00 96.62 203 GLY A C 1
ATOM 1502 O O . GLY A 1 203 ? -9.365 7.277 10.696 1.00 96.62 203 GLY A O 1
ATOM 1503 N N . SER A 1 204 ? -10.750 5.556 10.244 1.00 96.56 204 SER A N 1
ATOM 1504 C CA . SER A 1 204 ? -11.345 5.383 11.574 1.00 96.56 204 SER A CA 1
ATOM 1505 C C . SER A 1 204 ? -10.488 4.455 12.442 1.00 96.56 204 SER A C 1
ATOM 1507 O O . SER A 1 204 ? -10.067 4.821 13.547 1.00 96.56 204 SER A O 1
ATOM 1509 N N . GLN A 1 205 ? -10.186 3.260 11.932 1.00 96.94 205 GLN A N 1
ATOM 1510 C CA . GLN A 1 205 ? -9.463 2.224 12.661 1.00 96.94 205 GLN A CA 1
ATOM 1511 C C . GLN A 1 205 ? -8.710 1.300 11.703 1.00 96.94 205 GLN A C 1
ATOM 1513 O O . GLN A 1 205 ? -9.161 1.055 10.593 1.00 96.94 205 GLN A O 1
ATOM 1518 N N . VAL A 1 206 ? -7.581 0.759 12.159 1.00 97.94 206 VAL A N 1
ATOM 1519 C CA . VAL A 1 206 ? -6.948 -0.422 11.562 1.00 97.94 206 VAL A CA 1
ATOM 1520 C C . VAL A 1 206 ? -6.633 -1.395 12.696 1.00 97.94 206 VAL A C 1
ATOM 1522 O O . VAL A 1 206 ? -5.955 -1.024 13.656 1.00 97.94 206 VAL A O 1
ATOM 1525 N N . THR A 1 207 ? -7.152 -2.616 12.621 1.00 96.94 207 THR A N 1
ATOM 1526 C CA . THR A 1 207 ? -6.992 -3.650 13.656 1.00 96.94 207 THR A CA 1
ATOM 1527 C C . THR A 1 207 ? -5.810 -4.553 13.300 1.00 96.94 207 THR A C 1
ATOM 1529 O O . THR A 1 207 ? -5.736 -5.022 12.174 1.00 96.94 207 THR A O 1
ATOM 1532 N N . SER A 1 208 ? -4.876 -4.796 14.225 1.00 95.44 208 SER A N 1
ATOM 1533 C CA . SER A 1 208 ? -3.742 -5.718 14.008 1.00 95.44 208 SER A CA 1
ATOM 1534 C C . SER A 1 208 ? -4.235 -7.159 13.784 1.00 95.44 208 SER A C 1
ATOM 1536 O O . SER A 1 208 ? -5.271 -7.518 14.352 1.00 95.44 208 SER A O 1
ATOM 1538 N N . PRO A 1 209 ? -3.514 -8.014 13.026 1.00 93.31 209 PRO A N 1
ATOM 1539 C CA . PRO A 1 209 ? -3.918 -9.412 12.844 1.00 93.31 209 PRO A CA 1
ATOM 1540 C C . PRO A 1 209 ? -3.767 -10.260 14.123 1.00 93.31 209 PRO A C 1
ATOM 1542 O O . PRO A 1 209 ? -4.279 -11.373 14.167 1.00 93.31 209 PRO A O 1
ATOM 1545 N N . GLY A 1 210 ? -3.114 -9.732 15.167 1.00 93.00 210 GLY A N 1
ATOM 1546 C CA . GLY A 1 210 ? -2.714 -10.476 16.364 1.00 93.00 210 GLY A CA 1
ATOM 1547 C C . GLY A 1 210 ? -1.215 -10.780 16.348 1.00 93.00 210 GLY A C 1
ATOM 1548 O O . GLY A 1 210 ? -0.560 -10.608 15.329 1.00 93.00 210 GLY A O 1
ATOM 1549 N N . TRP A 1 211 ? -0.652 -11.188 17.485 1.00 92.12 211 TRP A N 1
ATOM 1550 C CA . TRP A 1 211 ? 0.771 -11.536 17.595 1.00 92.12 211 TRP A CA 1
ATOM 1551 C C . TRP A 1 211 ? 0.888 -12.959 18.147 1.00 92.12 211 TRP A C 1
ATOM 1553 O O . TRP A 1 211 ? 0.360 -13.180 19.239 1.00 92.12 211 TRP A O 1
ATOM 1563 N N . PRO A 1 212 ? 1.577 -13.890 17.462 1.00 82.44 212 PRO A N 1
ATOM 1564 C CA . PRO A 1 212 ? 1.698 -15.274 17.926 1.00 82.44 212 PRO A CA 1
ATOM 1565 C C . PRO A 1 212 ? 2.593 -15.399 19.169 1.00 82.44 212 PRO A C 1
ATOM 1567 O O . PRO A 1 212 ? 2.366 -16.255 20.017 1.00 82.44 212 PRO A O 1
ATOM 1570 N N . ALA A 1 213 ? 3.580 -14.510 19.312 1.00 87.94 213 ALA A N 1
ATOM 1571 C CA . ALA A 1 213 ? 4.520 -14.476 20.428 1.00 87.94 213 ALA A CA 1
ATOM 1572 C C . ALA A 1 213 ? 4.818 -13.031 20.871 1.00 87.94 213 ALA A C 1
ATOM 1574 O O . ALA A 1 213 ? 4.291 -12.055 20.323 1.00 87.94 213 ALA A O 1
ATOM 1575 N N . THR A 1 214 ? 5.674 -12.871 21.882 1.00 89.75 214 THR A N 1
ATOM 1576 C CA . THR A 1 214 ? 6.286 -11.571 22.188 1.00 89.75 214 THR A CA 1
ATOM 1577 C C . THR A 1 214 ? 7.415 -11.310 21.189 1.00 89.75 214 THR A C 1
ATOM 1579 O O . THR A 1 214 ? 8.359 -12.093 21.163 1.00 89.75 214 THR A O 1
ATOM 1582 N N . PRO A 1 215 ? 7.334 -10.246 20.371 1.00 93.62 215 PRO A N 1
ATOM 1583 C CA . PRO A 1 215 ? 8.344 -9.957 19.364 1.00 93.62 215 PRO A CA 1
ATOM 1584 C C . PRO A 1 215 ? 9.597 -9.330 19.989 1.00 93.62 215 PRO A C 1
ATOM 1586 O O . PRO A 1 215 ? 9.502 -8.558 20.949 1.00 93.62 215 PRO A O 1
ATOM 1589 N N . ASP A 1 216 ? 10.752 -9.597 19.384 1.00 95.50 216 ASP A N 1
ATOM 1590 C CA . ASP A 1 216 ? 11.964 -8.792 19.552 1.00 95.50 216 ASP A CA 1
ATOM 1591 C C . ASP A 1 216 ? 11.778 -7.368 18.958 1.00 95.50 216 ASP A C 1
ATOM 1593 O O . ASP A 1 216 ? 10.744 -7.076 18.343 1.00 95.50 216 ASP A O 1
ATOM 1597 N N . PRO A 1 217 ? 12.739 -6.437 19.131 1.00 96.19 217 PRO A N 1
ATOM 1598 C CA . PRO A 1 217 ? 12.613 -5.074 18.617 1.00 96.19 217 PRO A CA 1
ATOM 1599 C C . PRO A 1 217 ? 12.414 -4.968 17.097 1.00 96.19 217 PRO A C 1
ATOM 1601 O O . PRO A 1 217 ? 11.662 -4.096 16.664 1.00 96.19 217 PRO A O 1
ATOM 1604 N N . SER A 1 218 ? 13.037 -5.831 16.293 1.00 96.75 218 SER A N 1
ATOM 1605 C CA . SER A 1 218 ? 12.918 -5.813 14.831 1.00 96.75 218 SER A CA 1
ATOM 1606 C C . SER A 1 218 ? 11.566 -6.370 14.394 1.00 96.75 218 SER A C 1
ATOM 1608 O O . SER A 1 218 ? 10.816 -5.682 13.696 1.00 96.75 218 SER A O 1
ATOM 1610 N N . ALA A 1 219 ? 11.176 -7.543 14.903 1.00 96.50 219 ALA A N 1
ATOM 1611 C CA . ALA A 1 219 ? 9.854 -8.122 14.663 1.00 96.50 219 ALA A CA 1
ATOM 1612 C C . ALA A 1 219 ? 8.716 -7.189 15.129 1.00 96.50 219 ALA A C 1
ATOM 1614 O O . ALA A 1 219 ? 7.676 -7.080 14.475 1.00 96.50 219 ALA A O 1
ATOM 1615 N N . LEU A 1 220 ? 8.916 -6.436 16.218 1.00 96.81 220 LEU A N 1
ATOM 1616 C CA . LEU A 1 220 ? 7.959 -5.437 16.699 1.00 96.81 220 LEU A CA 1
ATOM 1617 C C . LEU A 1 220 ? 7.767 -4.289 15.699 1.00 96.81 220 LEU A C 1
ATOM 1619 O O . LEU A 1 220 ? 6.663 -3.753 15.599 1.00 96.81 220 LEU A O 1
ATOM 1623 N N . LEU A 1 221 ? 8.814 -3.891 14.972 1.00 96.62 221 LEU A N 1
ATOM 1624 C CA . LEU A 1 221 ? 8.726 -2.847 13.954 1.00 96.62 221 LEU A CA 1
ATOM 1625 C C . LEU A 1 221 ? 8.130 -3.370 12.638 1.00 96.62 221 LEU A C 1
ATOM 1627 O O . LEU A 1 221 ? 7.268 -2.691 12.074 1.00 96.62 221 LEU A O 1
ATOM 1631 N N . VAL A 1 222 ? 8.522 -4.571 12.199 1.00 97.06 222 VAL A N 1
ATOM 1632 C CA . VAL A 1 222 ? 8.055 -5.229 10.958 1.00 97.06 222 VAL A CA 1
ATOM 1633 C C . VAL A 1 222 ? 6.596 -5.694 11.033 1.00 97.06 222 VAL A C 1
ATOM 1635 O O . VAL A 1 222 ? 5.879 -5.682 10.026 1.00 97.06 222 VAL A O 1
ATOM 1638 N N . GLY A 1 223 ? 6.142 -6.056 12.233 1.00 96.12 223 GLY A N 1
ATOM 1639 C CA . GLY A 1 223 ? 4.814 -6.605 12.485 1.00 96.12 223 GLY A CA 1
ATOM 1640 C C . GLY A 1 223 ? 4.753 -8.132 12.353 1.00 96.12 223 GLY A C 1
ATOM 1641 O O . GLY A 1 223 ? 5.724 -8.754 11.916 1.00 96.12 223 GLY A O 1
ATOM 1642 N N . PRO A 1 224 ? 3.612 -8.741 12.718 1.00 95.94 224 PRO A N 1
ATOM 1643 C CA . PRO A 1 224 ? 3.382 -10.181 12.604 1.00 95.94 224 PRO A CA 1
ATOM 1644 C C . PRO A 1 224 ? 3.679 -10.684 11.187 1.00 95.94 224 PRO A C 1
ATOM 1646 O O . PRO A 1 224 ? 3.231 -10.091 10.203 1.00 95.94 224 PRO A O 1
ATOM 1649 N N . THR A 1 225 ? 4.496 -11.730 11.095 1.00 96.69 225 THR A N 1
ATOM 1650 C CA . THR A 1 225 ? 5.002 -12.298 9.839 1.00 96.69 225 THR A CA 1
ATOM 1651 C C . THR A 1 225 ? 5.307 -13.776 10.081 1.00 96.69 225 THR A C 1
ATOM 1653 O O . THR A 1 225 ? 5.909 -14.099 11.102 1.00 96.69 225 THR A O 1
ATOM 1656 N N . GLU A 1 226 ? 4.878 -14.652 9.176 1.00 96.44 226 GLU A N 1
ATOM 1657 C CA . GLU A 1 226 ? 5.090 -16.107 9.235 1.00 96.44 226 GLU A CA 1
ATOM 1658 C C . GLU A 1 226 ? 6.469 -16.504 8.689 1.00 96.44 226 GLU A C 1
ATOM 1660 O O . GLU A 1 226 ? 7.121 -17.398 9.222 1.00 96.44 226 GLU A O 1
ATOM 1665 N N . ALA A 1 227 ? 6.908 -15.841 7.615 1.00 98.25 227 ALA A N 1
ATOM 1666 C CA . ALA A 1 227 ? 8.196 -16.070 6.968 1.00 98.25 227 ALA A CA 1
ATOM 1667 C C . ALA A 1 227 ? 8.630 -14.843 6.146 1.00 98.25 227 ALA A C 1
ATOM 1669 O O . ALA A 1 227 ? 7.791 -14.065 5.676 1.00 98.25 227 ALA A O 1
ATOM 1670 N N . ILE A 1 228 ? 9.945 -14.669 6.000 1.00 98.75 228 ILE A N 1
ATOM 1671 C CA . ILE A 1 228 ? 10.577 -13.557 5.284 1.00 98.75 228 ILE A CA 1
ATOM 1672 C C . ILE A 1 228 ? 11.614 -14.133 4.319 1.00 98.75 228 ILE A C 1
ATOM 1674 O O . ILE A 1 228 ? 12.391 -15.018 4.680 1.00 98.75 228 ILE A O 1
ATOM 1678 N N . TRP A 1 229 ? 11.634 -13.607 3.098 1.00 98.75 229 TRP A N 1
ATOM 1679 C CA . TRP A 1 229 ? 12.652 -13.904 2.097 1.00 98.75 229 TRP A CA 1
ATOM 1680 C C . TRP A 1 229 ? 13.114 -12.630 1.393 1.00 98.75 229 TRP A C 1
ATOM 1682 O O . TRP A 1 229 ? 12.421 -11.612 1.391 1.00 98.75 229 TRP A O 1
ATOM 1692 N N . GLU A 1 230 ? 14.253 -12.727 0.723 1.00 98.38 230 GLU A N 1
ATOM 1693 C CA . GLU A 1 230 ? 14.711 -11.792 -0.299 1.00 98.38 230 GLU A CA 1
ATOM 1694 C C . GLU A 1 230 ? 14.765 -12.513 -1.641 1.00 98.38 230 GLU A C 1
ATOM 1696 O O . GLU A 1 230 ? 15.298 -13.618 -1.722 1.00 98.38 230 GLU A O 1
ATOM 1701 N N . GLY A 1 231 ? 14.213 -11.916 -2.695 1.00 97.69 231 GLY A N 1
ATOM 1702 C CA . GLY A 1 231 ? 14.105 -12.589 -3.983 1.00 97.69 231 GLY A CA 1
ATOM 1703 C C . GLY A 1 231 ? 13.576 -11.727 -5.120 1.00 97.69 231 GLY A C 1
ATOM 1704 O O . GLY A 1 231 ? 13.396 -10.512 -4.992 1.00 97.69 231 GLY A O 1
ATOM 1705 N N . TRP A 1 232 ? 13.345 -12.381 -6.253 1.00 98.38 232 TRP A N 1
ATOM 1706 C CA . TRP A 1 232 ? 12.883 -11.773 -7.496 1.00 98.38 232 TRP A CA 1
ATOM 1707 C C . TRP A 1 232 ? 12.109 -12.767 -8.374 1.00 98.38 232 TRP A C 1
ATOM 1709 O O . TRP A 1 232 ? 12.194 -13.981 -8.193 1.00 98.38 232 TRP A O 1
ATOM 1719 N N . ALA A 1 233 ? 11.364 -12.233 -9.340 1.00 98.38 233 ALA A N 1
ATOM 1720 C CA . ALA A 1 233 ? 10.744 -12.970 -10.430 1.00 98.38 233 ALA A CA 1
ATOM 1721 C C . ALA A 1 233 ? 11.818 -13.633 -11.302 1.00 98.38 233 ALA A C 1
ATOM 1723 O O . ALA A 1 233 ? 12.767 -12.973 -11.725 1.00 98.38 233 ALA A O 1
ATOM 1724 N N . THR A 1 234 ? 11.666 -14.925 -11.577 1.00 98.12 234 THR A N 1
ATOM 1725 C CA . THR A 1 234 ? 12.532 -15.673 -12.510 1.00 98.12 234 THR A CA 1
ATOM 1726 C C . THR A 1 234 ? 12.381 -15.187 -13.948 1.00 98.12 234 THR A C 1
ATOM 1728 O O . THR A 1 234 ? 13.351 -15.164 -14.699 1.00 98.12 234 THR A O 1
ATOM 1731 N N . ASP A 1 235 ? 11.172 -14.758 -14.309 1.00 97.19 235 ASP A N 1
ATOM 1732 C CA . ASP A 1 235 ? 10.861 -14.102 -15.572 1.00 97.19 235 ASP A CA 1
ATOM 1733 C C . ASP A 1 235 ? 11.623 -12.765 -15.684 1.00 97.19 235 ASP A C 1
ATOM 1735 O O . ASP A 1 235 ? 11.320 -11.818 -14.943 1.00 97.19 235 ASP A O 1
ATOM 1739 N N . PRO A 1 236 ? 12.590 -12.642 -16.615 1.00 96.12 236 PRO A N 1
ATOM 1740 C CA . PRO A 1 236 ? 13.441 -11.460 -16.706 1.00 96.12 236 PRO A CA 1
ATOM 1741 C C . PRO A 1 236 ? 12.666 -10.211 -17.143 1.00 96.12 236 PRO A C 1
ATOM 1743 O O . PRO A 1 236 ? 13.059 -9.101 -16.789 1.00 96.12 236 PRO A O 1
ATOM 1746 N N . VAL A 1 237 ? 11.546 -10.362 -17.860 1.00 96.50 237 VAL A N 1
ATOM 1747 C CA . VAL A 1 237 ? 10.718 -9.235 -18.311 1.00 96.50 237 VAL A CA 1
ATOM 1748 C C . VAL A 1 237 ? 9.884 -8.694 -17.150 1.00 96.50 237 VAL A C 1
ATOM 1750 O O . VAL A 1 237 ? 9.839 -7.481 -16.949 1.00 96.50 237 VAL A O 1
ATOM 1753 N N . LEU A 1 238 ? 9.274 -9.573 -16.342 1.00 95.88 238 LEU A N 1
ATOM 1754 C CA . LEU A 1 238 ? 8.575 -9.163 -15.113 1.00 95.88 238 LEU A CA 1
ATOM 1755 C C . LEU A 1 238 ? 9.542 -8.557 -14.088 1.00 95.88 238 LEU A C 1
ATOM 1757 O O . LEU A 1 238 ? 9.190 -7.593 -13.404 1.00 95.88 238 LEU A O 1
ATOM 1761 N N . ARG A 1 239 ? 10.756 -9.111 -13.986 1.00 96.00 239 ARG A N 1
ATOM 1762 C CA . ARG A 1 239 ? 11.817 -8.599 -13.116 1.00 96.00 239 ARG A CA 1
ATOM 1763 C C . ARG A 1 239 ? 12.250 -7.192 -13.530 1.00 96.00 239 ARG A C 1
ATOM 1765 O O . ARG A 1 239 ? 12.204 -6.290 -12.702 1.00 96.00 239 ARG A O 1
ATOM 1772 N N . TRP A 1 240 ? 12.588 -6.993 -14.805 1.00 95.06 240 TRP A N 1
ATOM 1773 C CA . TRP A 1 240 ? 13.026 -5.703 -15.345 1.00 95.06 240 TRP A CA 1
ATOM 1774 C C . TRP A 1 240 ? 11.933 -4.623 -15.294 1.00 95.06 240 TRP A C 1
ATOM 1776 O O . TRP A 1 240 ? 12.200 -3.498 -14.873 1.00 95.06 240 TRP A O 1
ATOM 1786 N N . ALA A 1 241 ? 10.694 -4.947 -15.678 1.00 94.56 241 ALA A N 1
ATOM 1787 C CA . ALA A 1 241 ? 9.577 -3.997 -15.630 1.00 94.56 241 ALA A CA 1
ATOM 1788 C C . ALA A 1 241 ? 9.148 -3.656 -14.187 1.00 94.56 241 ALA A C 1
ATOM 1790 O O . ALA A 1 241 ? 8.641 -2.565 -13.911 1.00 94.56 241 ALA A O 1
ATOM 1791 N N . GLY A 1 242 ? 9.380 -4.575 -13.246 1.00 93.50 242 GLY A N 1
ATOM 1792 C CA . GLY A 1 242 ? 9.135 -4.370 -11.827 1.00 93.50 242 GLY A CA 1
ATOM 1793 C C . GLY A 1 242 ? 9.883 -3.160 -11.259 1.00 93.50 242 GLY A C 1
ATOM 1794 O O . GLY A 1 242 ? 10.984 -2.811 -11.662 1.00 93.50 242 GLY A O 1
ATOM 1795 N N . SER A 1 243 ? 9.310 -2.521 -10.237 1.00 93.19 243 SER A N 1
ATOM 1796 C CA . SER A 1 243 ? 10.009 -1.446 -9.506 1.00 93.19 243 SER A CA 1
ATOM 1797 C C . SER A 1 243 ? 11.177 -1.925 -8.648 1.00 93.19 243 SER A C 1
ATOM 1799 O O . SER A 1 243 ? 11.862 -1.102 -8.063 1.00 93.19 243 SER A O 1
ATOM 1801 N N . SER A 1 244 ? 11.331 -3.231 -8.497 1.00 94.69 244 SER A N 1
ATOM 1802 C CA . SER A 1 244 ? 12.278 -3.960 -7.655 1.00 94.69 244 SER A CA 1
ATOM 1803 C C . SER A 1 244 ? 12.334 -5.367 -8.274 1.00 94.69 244 SER A C 1
ATOM 1805 O O . SER A 1 244 ? 12.094 -5.489 -9.469 1.00 94.69 244 SER A O 1
ATOM 1807 N N . GLY A 1 245 ? 12.530 -6.448 -7.522 1.00 96.44 245 GLY A N 1
ATOM 1808 C CA . GLY A 1 245 ? 12.545 -7.818 -8.059 1.00 96.44 245 GLY A CA 1
ATOM 1809 C C . GLY A 1 245 ? 11.234 -8.348 -8.684 1.00 96.44 245 GLY A C 1
ATOM 1810 O O . GLY A 1 245 ? 11.073 -9.554 -8.765 1.00 96.44 245 GLY A O 1
ATOM 1811 N N . GLY A 1 246 ? 10.250 -7.528 -9.070 1.00 97.06 246 GLY A N 1
ATOM 1812 C CA . GLY A 1 246 ? 9.028 -7.978 -9.774 1.00 97.06 246 GLY A CA 1
ATOM 1813 C C . GLY A 1 246 ? 8.050 -8.875 -8.985 1.00 97.06 246 GLY A C 1
ATOM 1814 O O . GLY A 1 246 ? 7.032 -9.301 -9.529 1.00 97.06 246 GLY A O 1
ATOM 1815 N N . VAL A 1 247 ? 8.315 -9.145 -7.701 1.00 98.31 247 VAL A N 1
ATOM 1816 C CA . VAL A 1 247 ? 7.692 -10.247 -6.934 1.00 98.31 247 VAL A CA 1
ATOM 1817 C C . VAL A 1 247 ? 6.166 -10.185 -6.809 1.00 98.31 247 VAL A C 1
ATOM 1819 O O . VAL A 1 247 ? 5.514 -11.222 -6.836 1.00 98.31 247 VAL A O 1
ATOM 1822 N N . VAL A 1 248 ? 5.571 -8.990 -6.702 1.00 98.56 248 VAL A N 1
ATOM 1823 C CA . VAL A 1 248 ? 4.105 -8.840 -6.591 1.00 98.56 248 VAL A CA 1
ATOM 1824 C C . VAL A 1 248 ? 3.418 -9.250 -7.894 1.00 98.56 248 VAL A C 1
ATOM 1826 O O . VAL A 1 248 ? 2.398 -9.933 -7.854 1.00 98.56 248 VAL A O 1
ATOM 1829 N N . THR A 1 249 ? 3.997 -8.879 -9.038 1.00 98.62 249 THR A N 1
ATOM 1830 C CA . THR A 1 249 ? 3.480 -9.260 -10.355 1.00 98.62 249 THR A CA 1
ATOM 1831 C C . THR A 1 249 ? 3.655 -10.758 -10.582 1.00 98.62 249 THR A C 1
ATOM 1833 O O . THR A 1 249 ? 2.697 -11.409 -10.968 1.00 98.62 249 THR A O 1
ATOM 1836 N N . ALA A 1 250 ? 4.821 -11.328 -10.257 1.00 98.75 250 ALA A N 1
ATOM 1837 C CA . ALA A 1 250 ? 5.066 -12.767 -10.397 1.00 98.75 250 ALA A CA 1
ATOM 1838 C C . ALA A 1 250 ? 4.128 -13.631 -9.532 1.00 98.75 250 ALA A C 1
ATOM 1840 O O . ALA A 1 250 ? 3.586 -14.614 -10.025 1.00 98.75 250 ALA A O 1
ATOM 1841 N N . LEU A 1 251 ? 3.861 -13.234 -8.280 1.00 98.88 251 LEU A N 1
ATOM 1842 C CA . LEU A 1 251 ? 2.876 -13.906 -7.418 1.00 98.88 251 LEU A CA 1
ATOM 1843 C C . LEU A 1 251 ? 1.444 -13.803 -7.963 1.00 98.88 251 LEU A C 1
ATOM 1845 O O . LEU A 1 251 ? 0.667 -14.744 -7.825 1.00 98.88 251 LEU A O 1
ATOM 1849 N N . ALA A 1 252 ? 1.088 -12.671 -8.575 1.00 98.88 252 ALA A N 1
ATOM 1850 C CA . ALA A 1 252 ? -0.207 -12.497 -9.225 1.00 98.88 252 ALA A CA 1
ATOM 1851 C C . ALA A 1 252 ? -0.327 -13.347 -10.505 1.00 98.88 252 ALA A C 1
ATOM 1853 O O . ALA A 1 252 ? -1.386 -13.919 -10.743 1.00 98.88 252 ALA A O 1
ATOM 1854 N N . THR A 1 253 ? 0.753 -13.478 -11.283 1.00 98.88 253 THR A N 1
ATOM 1855 C CA . THR A 1 253 ? 0.825 -14.358 -12.459 1.00 98.88 253 THR A CA 1
ATOM 1856 C C . THR A 1 253 ? 0.684 -15.828 -12.054 1.00 98.88 253 THR A C 1
ATOM 1858 O O . THR A 1 253 ? -0.231 -16.491 -12.529 1.00 98.88 253 THR A O 1
ATOM 1861 N N . TYR A 1 254 ? 1.487 -16.303 -11.093 1.00 98.88 254 TYR A N 1
ATOM 1862 C CA . TYR A 1 254 ? 1.390 -17.656 -10.523 1.00 98.88 254 TYR A CA 1
ATOM 1863 C C . TYR A 1 254 ? -0.031 -17.983 -10.033 1.00 98.88 254 TYR A C 1
ATOM 1865 O O . TYR A 1 254 ? -0.553 -19.070 -10.269 1.00 98.88 254 TYR A O 1
ATOM 1873 N N . ALA A 1 255 ? -0.701 -17.022 -9.390 1.00 98.88 255 ALA A N 1
ATOM 1874 C CA . ALA A 1 255 ? -2.069 -17.210 -8.924 1.00 98.88 255 ALA A CA 1
ATOM 1875 C C . ALA A 1 255 ? -3.102 -17.351 -10.062 1.00 98.88 255 ALA A C 1
ATOM 1877 O O . ALA A 1 255 ? -4.100 -18.045 -9.883 1.00 98.88 255 ALA A O 1
ATOM 1878 N N . LEU A 1 256 ? -2.890 -16.712 -11.216 1.00 98.75 256 LEU A N 1
ATOM 1879 C CA . LEU A 1 256 ? -3.751 -16.881 -12.392 1.00 98.75 256 LEU A CA 1
ATOM 1880 C C . LEU A 1 256 ? -3.471 -18.197 -13.130 1.00 98.75 256 LEU A C 1
ATOM 1882 O O . LEU A 1 256 ? -4.417 -18.863 -13.546 1.00 98.75 256 LEU A O 1
ATOM 1886 N N . GLU A 1 257 ? -2.191 -18.531 -13.307 1.00 98.56 257 GLU A N 1
ATOM 1887 C CA . GLU A 1 257 ? -1.729 -19.608 -14.192 1.00 98.56 257 GLU A CA 1
ATOM 1888 C C . GLU A 1 257 ? -1.739 -20.983 -13.497 1.00 98.56 257 GLU A C 1
ATOM 1890 O O . GLU A 1 257 ? -2.285 -21.927 -14.057 1.00 98.56 257 GLU A O 1
ATOM 1895 N N . GLU A 1 258 ? -1.243 -21.088 -12.257 1.00 98.50 258 GLU A N 1
ATOM 1896 C CA . GLU A 1 258 ? -1.126 -22.367 -11.524 1.00 98.50 258 GLU A CA 1
ATOM 1897 C C . GLU A 1 258 ? -2.221 -22.574 -10.464 1.00 98.50 258 GLU A C 1
ATOM 1899 O O . GLU A 1 258 ? -2.634 -23.700 -10.197 1.00 98.50 258 GLU A O 1
ATOM 1904 N N . LEU A 1 259 ? -2.705 -21.496 -9.830 1.00 98.56 259 LEU A N 1
ATOM 1905 C CA . LEU A 1 259 ? -3.772 -21.571 -8.811 1.00 98.56 259 LEU A CA 1
ATOM 1906 C C . LEU A 1 259 ? -5.178 -21.330 -9.380 1.00 98.56 259 LEU A C 1
ATOM 1908 O O . LEU A 1 259 ? -6.132 -21.185 -8.612 1.00 98.56 259 LEU A O 1
ATOM 1912 N N . GLU A 1 260 ? -5.295 -21.244 -10.707 1.00 98.00 260 GLU A N 1
ATOM 1913 C CA . GLU A 1 260 ? -6.544 -21.065 -11.450 1.00 98.00 260 GLU A CA 1
ATOM 1914 C C . GLU A 1 260 ? -7.457 -19.952 -10.885 1.00 98.00 260 GLU A C 1
ATOM 1916 O O . GLU A 1 260 ? -8.682 -20.108 -10.814 1.00 98.00 260 GLU A O 1
ATOM 1921 N N . MET A 1 261 ? -6.902 -18.799 -10.495 1.00 98.69 261 MET A N 1
ATOM 1922 C CA . MET A 1 261 ? -7.709 -17.655 -10.050 1.00 98.69 261 MET A CA 1
ATOM 1923 C C . MET A 1 261 ? -8.348 -16.896 -11.229 1.00 98.69 261 MET A C 1
ATOM 1925 O O . MET A 1 261 ? -7.817 -16.847 -12.336 1.00 98.69 261 MET A O 1
ATOM 1929 N N . ALA A 1 262 ? -9.522 -16.292 -11.011 1.00 98.56 262 ALA A N 1
ATOM 1930 C CA . ALA A 1 262 ? -10.331 -15.687 -12.076 1.00 98.56 262 ALA A CA 1
ATOM 1931 C C . ALA A 1 262 ? -9.733 -14.404 -12.669 1.00 98.56 262 ALA A C 1
ATOM 1933 O O . ALA A 1 262 ? -9.889 -14.131 -13.864 1.00 98.56 262 ALA A O 1
ATOM 1934 N N . LEU A 1 263 ? -9.179 -13.561 -11.795 1.00 98.69 263 LEU A N 1
ATOM 1935 C CA . LEU A 1 263 ? -8.721 -12.210 -12.096 1.00 98.69 263 LEU A CA 1
ATOM 1936 C C . LEU A 1 263 ? -7.888 -11.622 -10.957 1.00 98.69 263 LEU A C 1
ATOM 1938 O O . LEU A 1 263 ? -7.912 -12.101 -9.820 1.00 98.69 263 LEU A O 1
ATOM 1942 N N . VAL A 1 264 ? -7.232 -10.509 -11.269 1.00 98.88 264 VAL A N 1
ATOM 1943 C CA . VAL A 1 264 ? -6.523 -9.639 -10.332 1.00 98.88 264 VAL A CA 1
ATOM 1944 C C . VAL A 1 264 ? -7.171 -8.254 -10.358 1.00 98.88 264 VAL A C 1
ATOM 1946 O O . VAL A 1 264 ? -7.149 -7.602 -11.401 1.00 98.88 264 VAL A O 1
ATOM 1949 N N . VAL A 1 265 ? -7.725 -7.784 -9.233 1.00 98.88 265 VAL A N 1
ATOM 1950 C CA . VAL A 1 265 ? -8.138 -6.374 -9.060 1.00 98.88 265 VAL A CA 1
ATOM 1951 C C . VAL A 1 265 ? -6.968 -5.586 -8.489 1.00 98.88 265 VAL A C 1
ATOM 1953 O O . VAL A 1 265 ? -6.470 -5.905 -7.406 1.00 98.88 265 VAL A O 1
ATOM 1956 N N . HIS A 1 266 ? -6.524 -4.553 -9.206 1.00 98.56 266 HIS A N 1
ATOM 1957 C CA . HIS A 1 266 ? -5.360 -3.753 -8.818 1.00 98.56 266 HIS A CA 1
ATOM 1958 C C . HIS A 1 266 ? -5.390 -2.334 -9.406 1.00 98.56 266 HIS A C 1
ATOM 1960 O O . HIS A 1 266 ? -6.453 -1.821 -9.751 1.00 98.56 266 HIS A O 1
ATOM 1966 N N . THR A 1 267 ? -4.250 -1.639 -9.429 1.00 97.94 267 THR A N 1
ATOM 1967 C CA . THR A 1 267 ? -4.139 -0.231 -9.849 1.00 97.94 267 THR A CA 1
ATOM 1968 C C . THR A 1 267 ? -3.260 -0.108 -11.087 1.00 97.94 267 THR A C 1
ATOM 1970 O O . THR A 1 267 ? -2.097 -0.493 -11.038 1.00 97.94 267 THR A O 1
ATOM 1973 N N . GLY A 1 268 ? -3.789 0.510 -12.142 1.00 96.88 268 GLY A N 1
ATOM 1974 C CA . GLY A 1 268 ? -3.074 0.800 -13.384 1.00 96.88 268 GLY A CA 1
ATOM 1975 C C . GLY A 1 268 ? -2.901 2.296 -13.647 1.00 96.88 268 GLY A C 1
ATOM 1976 O O . GLY A 1 268 ? -3.374 3.148 -12.883 1.00 96.88 268 GLY A O 1
ATOM 1977 N N . MET A 1 269 ? -2.242 2.618 -14.762 1.00 95.62 269 MET A N 1
ATOM 1978 C CA . MET A 1 269 ? -2.273 3.966 -15.335 1.00 95.62 269 MET A CA 1
ATOM 1979 C C . MET A 1 269 ? -3.691 4.293 -15.803 1.00 95.62 269 MET A C 1
ATOM 1981 O O . MET A 1 269 ? -4.388 3.419 -16.315 1.00 95.62 269 MET A O 1
ATOM 1985 N N . ASP A 1 270 ? -4.126 5.535 -15.600 1.00 94.62 270 ASP A N 1
ATOM 1986 C CA . ASP A 1 270 ? -5.341 6.050 -16.226 1.00 94.62 270 ASP A CA 1
ATOM 1987 C C . ASP A 1 270 ? -4.997 6.542 -17.637 1.00 94.62 270 ASP A C 1
ATOM 1989 O O . ASP A 1 270 ? -4.236 7.494 -17.785 1.00 94.62 270 ASP A O 1
ATOM 1993 N N . ASP A 1 271 ? -5.532 5.882 -18.664 1.00 90.06 271 ASP A N 1
ATOM 1994 C CA . ASP A 1 271 ? -5.224 6.181 -20.071 1.00 90.06 271 ASP A CA 1
ATOM 1995 C C . ASP A 1 271 ? -5.706 7.582 -20.494 1.00 90.06 271 ASP A C 1
ATOM 1997 O O . ASP A 1 271 ? -5.195 8.148 -21.455 1.00 90.06 271 ASP A O 1
ATOM 2001 N N . THR A 1 272 ? -6.683 8.153 -19.776 1.00 91.75 272 THR A N 1
ATOM 2002 C CA . THR A 1 272 ? -7.221 9.502 -20.033 1.00 91.75 272 THR A CA 1
ATOM 2003 C C . THR A 1 272 ? -6.510 10.587 -19.226 1.00 91.75 272 THR A C 1
ATOM 2005 O O . THR A 1 272 ? -6.567 11.765 -19.574 1.00 91.75 272 THR A O 1
ATOM 2008 N N . MET A 1 273 ? -5.831 10.196 -18.146 1.00 93.88 273 MET A N 1
ATOM 2009 C CA . MET A 1 273 ? -5.051 11.072 -17.274 1.00 93.88 273 MET A CA 1
ATOM 2010 C C . MET A 1 273 ? -3.764 10.348 -16.840 1.00 93.88 273 MET A C 1
ATOM 2012 O O . MET A 1 273 ? -3.695 9.887 -15.6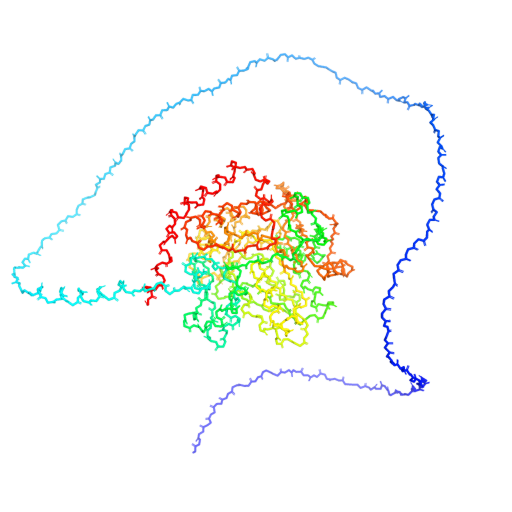99 1.00 93.88 273 MET A O 1
ATOM 2016 N N . PRO A 1 274 ? -2.718 10.233 -17.685 1.00 95.25 274 PRO A N 1
ATOM 2017 C CA . PRO A 1 274 ? -1.573 9.345 -17.415 1.00 95.25 274 PRO A CA 1
ATOM 2018 C C . PRO A 1 274 ? -0.771 9.628 -16.133 1.00 95.25 274 PRO A C 1
ATOM 2020 O O . PRO A 1 274 ? -0.055 8.753 -15.647 1.00 95.25 274 PRO A O 1
ATOM 2023 N N . TRP A 1 275 ? -0.916 10.815 -15.535 1.00 94.81 275 TRP A N 1
ATOM 2024 C CA . TRP A 1 275 ? -0.390 11.201 -14.211 1.00 94.81 275 TRP A CA 1
ATOM 2025 C C . TRP A 1 275 ? -1.251 10.721 -13.017 1.00 94.81 275 TRP A C 1
ATOM 2027 O O . TRP A 1 275 ? -0.900 10.936 -11.852 1.00 94.81 275 TRP A O 1
ATOM 2037 N N . GLY A 1 276 ? -2.410 10.130 -13.298 1.00 95.12 276 GLY A N 1
ATOM 2038 C CA . GLY A 1 276 ? -3.393 9.593 -12.364 1.00 95.12 276 GLY A CA 1
ATOM 2039 C C . GLY A 1 276 ? -3.343 8.066 -12.253 1.00 95.12 276 GLY A C 1
ATOM 2040 O O . GLY A 1 276 ? -2.493 7.397 -12.842 1.00 95.12 276 GLY A O 1
ATOM 2041 N N . ASN A 1 277 ? -4.263 7.513 -11.464 1.00 95.88 277 ASN A N 1
ATOM 2042 C CA . ASN A 1 277 ? -4.426 6.075 -11.253 1.00 95.88 277 ASN A CA 1
ATOM 2043 C C . ASN A 1 277 ? -5.896 5.693 -11.428 1.00 95.88 277 ASN A C 1
ATOM 2045 O O . ASN A 1 277 ? -6.765 6.322 -10.815 1.00 95.88 277 ASN A O 1
ATOM 2049 N N . ARG A 1 278 ? -6.146 4.587 -12.133 1.00 95.62 278 ARG A N 1
ATOM 2050 C CA . ARG A 1 278 ? -7.454 3.919 -12.177 1.00 95.62 278 ARG A CA 1
ATOM 2051 C C . ARG A 1 278 ? -7.371 2.515 -11.583 1.00 95.62 278 ARG A C 1
ATOM 2053 O O . ARG A 1 278 ? -6.302 1.904 -11.535 1.00 95.62 278 ARG A O 1
ATOM 2060 N N . THR A 1 279 ? -8.512 2.008 -11.139 1.00 97.62 279 THR A N 1
ATOM 2061 C CA . THR A 1 279 ? -8.670 0.600 -10.772 1.00 97.62 279 THR A CA 1
ATOM 2062 C C . THR A 1 279 ? -8.771 -0.228 -12.057 1.00 97.62 279 THR A C 1
ATOM 2064 O O . THR A 1 279 ? -9.492 0.160 -12.975 1.00 97.62 279 THR A O 1
ATOM 2067 N N . VAL A 1 280 ? -8.025 -1.331 -12.150 1.00 98.12 280 VAL A N 1
ATOM 2068 C CA . VAL A 1 280 ? -7.953 -2.196 -13.343 1.00 98.12 280 VAL A CA 1
ATOM 2069 C C . VAL A 1 280 ? -8.135 -3.666 -12.977 1.00 98.12 280 VAL A C 1
ATOM 2071 O O . VAL A 1 280 ? -7.937 -4.066 -11.826 1.00 98.12 280 VAL A O 1
ATOM 2074 N N . VAL A 1 281 ? -8.486 -4.468 -13.983 1.00 98.56 281 VAL A N 1
ATOM 2075 C CA . VAL A 1 281 ? -8.620 -5.923 -13.887 1.00 98.56 281 VAL A CA 1
ATOM 2076 C C . VAL A 1 281 ? -7.650 -6.574 -14.866 1.00 98.56 281 VAL A C 1
ATOM 2078 O O . VAL A 1 281 ? -7.708 -6.288 -16.059 1.00 98.56 281 VAL A O 1
ATOM 2081 N N . SER A 1 282 ? -6.799 -7.471 -14.373 1.00 98.62 282 SER A N 1
ATOM 2082 C CA . SER A 1 282 ? -5.943 -8.328 -15.206 1.00 98.62 282 SER A CA 1
ATOM 2083 C C . SER A 1 282 ? -6.397 -9.781 -15.128 1.00 98.62 282 SER A C 1
ATOM 2085 O O . SER A 1 282 ? -6.912 -10.216 -14.096 1.00 98.62 282 SER A O 1
ATOM 2087 N N . ARG A 1 283 ? -6.217 -10.525 -16.223 1.00 98.50 283 ARG A N 1
ATOM 2088 C CA . ARG A 1 283 ? -6.619 -11.941 -16.354 1.00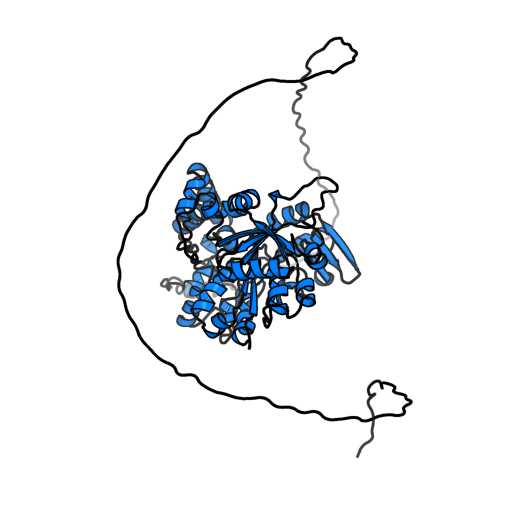 98.50 283 ARG A CA 1
ATOM 2089 C C . ARG A 1 283 ? -5.524 -12.840 -16.926 1.00 98.50 283 ARG A C 1
ATOM 2091 O O . ARG A 1 283 ? -5.734 -14.036 -17.065 1.00 98.50 283 ARG A O 1
ATOM 2098 N N . ASP A 1 284 ? -4.369 -12.262 -17.233 1.00 98.44 284 ASP A N 1
ATOM 2099 C CA . ASP A 1 284 ? -3.230 -12.928 -17.855 1.00 98.44 284 ASP A CA 1
ATOM 2100 C C . ASP A 1 284 ? -1.926 -12.193 -17.493 1.00 98.44 284 ASP A C 1
ATOM 2102 O O . ASP A 1 284 ? -1.932 -11.052 -17.009 1.00 98.44 284 ASP A O 1
ATOM 2106 N N . ARG A 1 285 ? -0.787 -12.836 -17.765 1.00 97.88 285 ARG A N 1
ATOM 2107 C CA . ARG A 1 285 ? 0.550 -12.260 -17.575 1.00 97.88 285 ARG A CA 1
ATOM 2108 C C . ARG A 1 285 ? 0.766 -10.944 -18.336 1.00 97.88 285 ARG A C 1
ATOM 2110 O O . ARG A 1 285 ? 1.480 -10.072 -17.844 1.00 97.88 285 ARG A O 1
ATOM 2117 N N . ALA A 1 286 ? 0.189 -10.778 -19.528 1.00 98.31 286 ALA A N 1
ATOM 2118 C CA . ALA A 1 286 ? 0.434 -9.613 -20.383 1.00 98.31 286 ALA A CA 1
ATOM 2119 C C . ALA A 1 286 ? -0.210 -8.334 -19.818 1.00 98.31 286 ALA A C 1
ATOM 2121 O O . ALA A 1 286 ? 0.440 -7.295 -19.703 1.00 98.31 286 ALA A O 1
ATOM 2122 N N . SER A 1 287 ? -1.466 -8.430 -19.389 1.00 98.06 287 SER A N 1
ATOM 2123 C CA . SER A 1 287 ? -2.215 -7.370 -18.714 1.00 98.06 287 SER A CA 1
ATOM 2124 C C . SER A 1 287 ? -1.660 -7.062 -17.319 1.00 98.06 287 SER A C 1
ATOM 2126 O O . SER A 1 287 ? -1.750 -5.914 -16.880 1.00 98.06 287 SER A O 1
ATOM 2128 N N . LEU A 1 288 ? -1.057 -8.042 -16.632 1.00 98.38 288 LEU A N 1
ATOM 2129 C CA . LEU A 1 288 ? -0.287 -7.815 -15.403 1.00 98.38 288 LEU A CA 1
ATOM 2130 C C . LEU A 1 288 ? 1.023 -7.055 -15.666 1.00 98.38 288 LEU A C 1
ATOM 2132 O O . LEU A 1 288 ? 1.298 -6.071 -14.983 1.00 98.38 288 LEU A O 1
ATOM 2136 N N . LEU A 1 289 ? 1.801 -7.464 -16.673 1.00 97.56 289 LEU A N 1
ATOM 2137 C CA . LEU A 1 289 ? 3.039 -6.794 -17.087 1.00 97.56 289 LEU A CA 1
ATOM 2138 C C . LEU A 1 289 ? 2.781 -5.341 -17.519 1.00 97.56 289 LEU A C 1
ATOM 2140 O O . LEU A 1 289 ? 3.489 -4.441 -17.071 1.00 97.56 289 LEU A O 1
ATOM 2144 N N . HIS A 1 290 ? 1.739 -5.092 -18.317 1.00 96.12 290 HIS A N 1
ATOM 2145 C CA . HIS A 1 290 ? 1.353 -3.745 -18.761 1.00 96.12 290 HIS A CA 1
ATOM 2146 C C . HIS A 1 290 ? 1.063 -2.782 -17.594 1.00 96.12 290 HIS A C 1
ATOM 2148 O O . HIS A 1 290 ? 1.389 -1.600 -17.665 1.00 96.12 290 HIS A O 1
ATOM 2154 N N . ASN A 1 291 ? 0.480 -3.291 -16.506 1.00 96.50 291 ASN A N 1
ATOM 2155 C CA . ASN A 1 291 ? 0.155 -2.515 -15.306 1.00 96.50 291 ASN A CA 1
ATOM 2156 C C . ASN A 1 291 ? 1.227 -2.627 -14.204 1.00 96.50 291 ASN A C 1
ATOM 2158 O O . ASN A 1 291 ? 0.986 -2.227 -13.065 1.00 96.50 291 ASN A O 1
ATOM 2162 N N . SER A 1 292 ? 2.401 -3.184 -14.514 1.00 94.62 292 SER A N 1
ATOM 2163 C CA . SER A 1 292 ? 3.482 -3.331 -13.543 1.00 94.62 292 SER A CA 1
ATOM 2164 C C . SER A 1 292 ? 4.189 -2.000 -13.250 1.00 94.62 292 SER A C 1
ATOM 2166 O O . SER A 1 292 ? 4.127 -1.034 -14.011 1.00 94.62 292 SER A O 1
ATOM 2168 N N . GLY A 1 293 ? 4.860 -1.948 -12.099 1.00 92.94 293 GLY A N 1
ATOM 2169 C CA . GLY A 1 293 ? 5.567 -0.760 -11.630 1.00 92.94 293 GLY A CA 1
ATOM 2170 C C . GLY A 1 293 ? 4.775 0.089 -10.629 1.00 92.94 293 GLY A C 1
ATOM 2171 O O . GLY A 1 293 ? 3.553 0.050 -10.517 1.00 92.94 293 GLY A O 1
ATOM 2172 N N . SER A 1 294 ? 5.510 0.856 -9.831 1.00 94.44 294 SER A N 1
ATOM 2173 C CA . SER A 1 294 ? 4.965 1.701 -8.774 1.00 94.44 294 SER A CA 1
ATOM 2174 C C . SER A 1 294 ? 4.338 2.952 -9.368 1.00 94.44 294 SER A C 1
ATOM 2176 O O . SER A 1 294 ? 4.952 3.625 -10.194 1.00 94.44 294 SER A O 1
ATOM 2178 N N . ARG A 1 295 ? 3.153 3.325 -8.878 1.00 94.50 295 ARG A N 1
ATOM 2179 C CA . ARG A 1 295 ? 2.495 4.583 -9.245 1.00 94.50 295 ARG A CA 1
ATOM 2180 C C . ARG A 1 295 ? 2.315 5.480 -8.028 1.00 94.50 295 ARG A C 1
ATOM 2182 O O . ARG A 1 295 ? 1.520 5.185 -7.136 1.00 94.50 295 ARG A O 1
ATOM 2189 N N . TYR A 1 296 ? 3.071 6.576 -7.968 1.00 94.44 296 TYR A N 1
ATOM 2190 C CA . TYR A 1 296 ? 3.103 7.473 -6.808 1.00 94.44 296 TYR A CA 1
ATOM 2191 C C . TYR A 1 296 ? 2.007 8.539 -6.871 1.00 94.44 296 TYR A C 1
ATOM 2193 O O . TYR A 1 296 ? 2.277 9.732 -6.854 1.00 94.44 296 TYR A O 1
ATOM 2201 N N . THR A 1 297 ? 0.753 8.091 -6.885 1.00 93.38 297 THR A N 1
ATOM 2202 C CA . THR A 1 297 ? -0.452 8.925 -6.755 1.00 93.38 297 THR A CA 1
ATOM 2203 C C . THR A 1 297 ? -1.572 8.124 -6.069 1.00 93.38 297 THR A C 1
ATOM 2205 O O . THR A 1 297 ? -1.380 6.964 -5.694 1.00 93.38 297 THR A O 1
ATOM 2208 N N . THR A 1 298 ? -2.729 8.725 -5.794 1.00 93.31 298 THR A N 1
ATOM 2209 C CA . THR A 1 298 ? -3.820 8.057 -5.065 1.00 93.31 298 THR A CA 1
ATOM 2210 C C . THR A 1 298 ? -4.680 7.154 -5.941 1.00 93.31 298 THR A C 1
ATOM 2212 O O . THR A 1 298 ? -5.300 7.624 -6.885 1.00 93.31 298 THR A O 1
ATOM 2215 N N . SER A 1 299 ? -4.821 5.886 -5.548 1.00 96.31 299 SER A N 1
ATOM 2216 C CA . SER A 1 299 ? -5.805 4.932 -6.085 1.00 96.31 299 SER A CA 1
ATOM 2217 C C . SER A 1 299 ? -6.868 4.528 -5.054 1.00 96.31 299 SER A C 1
ATOM 2219 O O . SER A 1 299 ? -6.686 4.772 -3.853 1.00 96.31 299 SER A O 1
ATOM 2221 N N . SER A 1 300 ? -7.962 3.920 -5.531 1.00 98.19 300 SER A N 1
ATOM 2222 C CA . SER A 1 300 ? -9.108 3.453 -4.732 1.00 98.19 300 SER A CA 1
ATOM 2223 C C . SER A 1 300 ? -9.566 2.020 -5.083 1.00 98.19 300 SER A C 1
ATOM 2225 O O . SER A 1 300 ? -10.767 1.799 -5.218 1.00 98.19 300 SER A O 1
ATOM 2227 N N . PRO A 1 301 ? -8.664 1.023 -5.207 1.00 98.44 301 PRO A N 1
ATOM 2228 C CA . PRO A 1 301 ? -8.997 -0.297 -5.761 1.00 98.44 301 PRO A CA 1
ATOM 2229 C C . PRO A 1 301 ? -10.076 -1.072 -4.986 1.00 98.44 301 PRO A C 1
ATOM 2231 O O . PRO A 1 301 ? -10.680 -1.990 -5.532 1.00 98.44 301 PRO A O 1
ATOM 2234 N N . VAL A 1 302 ? -10.367 -0.699 -3.733 1.00 98.81 302 VAL A N 1
ATOM 2235 C CA . VAL A 1 302 ? -11.444 -1.311 -2.935 1.00 98.81 302 VAL A CA 1
ATOM 2236 C C . VAL A 1 302 ? -12.834 -1.003 -3.517 1.00 98.81 302 VAL A C 1
ATOM 2238 O O . VAL A 1 302 ? -13.780 -1.722 -3.224 1.00 98.81 302 VAL A O 1
ATOM 2241 N N . GLU A 1 303 ? -12.979 0.028 -4.360 1.00 98.25 303 GLU A N 1
ATOM 2242 C CA . GLU A 1 303 ? -14.254 0.390 -5.009 1.00 98.25 303 GLU A CA 1
ATOM 2243 C C . GLU A 1 303 ? -14.788 -0.693 -5.971 1.00 98.25 303 GLU A C 1
ATOM 2245 O O . GLU A 1 303 ? -15.993 -0.728 -6.227 1.00 98.25 303 GLU A O 1
ATOM 2250 N N . ALA A 1 304 ? -13.908 -1.586 -6.448 1.00 98.38 304 ALA A N 1
ATOM 2251 C CA . ALA A 1 304 ? -14.186 -2.648 -7.422 1.00 98.38 304 ALA A CA 1
ATOM 2252 C C . ALA A 1 304 ? -14.218 -4.071 -6.814 1.00 98.38 304 ALA A C 1
ATOM 2254 O O . ALA A 1 304 ? -14.026 -5.064 -7.519 1.00 98.38 304 ALA A O 1
ATOM 2255 N N . LEU A 1 305 ? -14.416 -4.202 -5.494 1.00 98.56 305 LEU A N 1
ATOM 2256 C CA . LEU A 1 305 ? -14.507 -5.517 -4.837 1.00 98.56 305 LEU A CA 1
ATOM 2257 C C . LEU A 1 305 ? -15.746 -6.333 -5.232 1.00 98.56 305 LEU A C 1
ATOM 2259 O O . LEU A 1 305 ? -15.757 -7.544 -5.025 1.00 98.56 305 LEU A O 1
ATOM 2263 N N . ASP A 1 306 ? -16.752 -5.713 -5.842 1.00 98.00 306 ASP A N 1
ATOM 2264 C CA . ASP A 1 306 ? -17.897 -6.391 -6.454 1.00 98.00 306 ASP A CA 1
ATOM 2265 C C . ASP A 1 306 ? -17.464 -7.360 -7.559 1.00 98.00 306 ASP A C 1
ATOM 2267 O O . ASP A 1 306 ? -18.054 -8.427 -7.697 1.00 98.00 306 ASP A O 1
ATOM 2271 N N . LEU A 1 307 ? -16.383 -7.046 -8.280 1.00 98.38 307 LEU A N 1
ATOM 2272 C CA . LEU A 1 307 ? -15.815 -7.910 -9.318 1.00 98.38 307 LEU A CA 1
ATOM 2273 C C . LEU A 1 307 ? -15.178 -9.178 -8.730 1.00 98.38 307 LEU A C 1
ATOM 2275 O O . LEU A 1 307 ? -15.045 -10.178 -9.427 1.00 98.38 307 LEU A O 1
ATOM 2279 N N . ILE A 1 308 ? -14.792 -9.144 -7.449 1.00 98.69 308 ILE A N 1
ATOM 2280 C CA . ILE A 1 308 ? -14.349 -10.325 -6.701 1.00 98.69 308 ILE A CA 1
ATOM 2281 C C . ILE A 1 308 ? -15.558 -11.024 -6.074 1.00 98.69 308 ILE A C 1
ATOM 2283 O O . ILE A 1 308 ? -15.701 -12.232 -6.208 1.00 98.69 308 ILE A O 1
ATOM 2287 N N . GLU A 1 309 ? -16.462 -10.287 -5.427 1.00 98.31 309 GLU A N 1
ATOM 2288 C CA . GLU A 1 309 ? -17.646 -10.852 -4.764 1.00 98.31 309 GLU A CA 1
ATOM 2289 C C . GLU A 1 309 ? -18.598 -11.586 -5.726 1.00 98.31 309 GLU A C 1
ATOM 2291 O O . GLU A 1 309 ? -19.202 -12.585 -5.335 1.00 98.31 309 GLU A O 1
ATOM 2296 N N . SER A 1 310 ? -18.687 -11.137 -6.982 1.00 97.75 310 SER A N 1
ATOM 2297 C CA . SER A 1 310 ? -19.494 -11.760 -8.043 1.00 97.75 310 SER A CA 1
ATOM 2298 C C . SER A 1 310 ? -18.754 -12.805 -8.892 1.00 97.75 310 SER A C 1
ATOM 2300 O O . SER A 1 310 ? -19.372 -13.416 -9.761 1.00 97.75 310 SER A O 1
ATOM 2302 N N . ALA A 1 311 ? -17.456 -13.036 -8.655 1.00 97.94 311 ALA A N 1
ATOM 2303 C CA . ALA A 1 311 ? -16.681 -14.034 -9.391 1.00 97.94 311 ALA A CA 1
ATOM 2304 C C . ALA A 1 311 ? -17.147 -15.481 -9.121 1.00 97.94 311 ALA A C 1
ATOM 2306 O O . ALA A 1 311 ? -17.658 -15.815 -8.049 1.00 97.94 311 ALA A O 1
ATOM 2307 N N . ASP A 1 312 ? -16.924 -16.348 -10.104 1.00 96.31 312 ASP A N 1
ATOM 2308 C CA . ASP A 1 312 ? -17.220 -17.784 -10.087 1.00 96.31 312 ASP A CA 1
ATOM 2309 C C . ASP A 1 312 ? -16.170 -18.611 -9.323 1.00 96.31 312 ASP A C 1
ATOM 2311 O O . ASP A 1 312 ? -16.505 -19.604 -8.677 1.00 96.31 312 ASP A O 1
ATOM 2315 N N . ARG A 1 313 ? -14.907 -18.173 -9.359 1.00 97.31 313 ARG A N 1
ATOM 2316 C CA . ARG A 1 313 ? -13.753 -18.780 -8.674 1.00 97.31 313 ARG A CA 1
ATOM 2317 C C . ARG A 1 313 ? -12.904 -17.710 -7.958 1.00 97.31 313 ARG A C 1
ATOM 2319 O O . ARG A 1 313 ? -13.125 -16.519 -8.183 1.00 97.31 313 ARG A O 1
ATOM 2326 N N . PRO A 1 314 ? -11.965 -18.086 -7.065 1.00 98.69 314 PRO A N 1
ATOM 2327 C CA . PRO A 1 314 ? -11.193 -17.123 -6.279 1.00 98.69 314 PRO A CA 1
ATOM 2328 C C . PRO A 1 314 ? -10.376 -16.138 -7.128 1.00 98.69 314 PRO A C 1
ATOM 2330 O O . PRO A 1 314 ? -9.965 -16.448 -8.241 1.00 98.69 314 PRO A O 1
ATOM 2333 N N . CYS A 1 315 ? -10.109 -14.958 -6.575 1.00 98.88 315 CYS A N 1
ATOM 2334 C CA . CYS A 1 315 ? -9.419 -13.841 -7.217 1.00 98.88 315 CYS A CA 1
ATOM 2335 C C . CYS A 1 315 ? -8.248 -13.326 -6.371 1.00 98.88 315 CYS A C 1
ATOM 2337 O O . CYS A 1 315 ? -8.186 -13.533 -5.152 1.00 98.88 315 CYS A O 1
ATOM 2339 N N . VAL A 1 316 ? -7.376 -12.546 -7.010 1.00 98.94 316 VAL A N 1
ATOM 2340 C CA . VAL A 1 316 ? -6.325 -11.769 -6.348 1.00 98.94 316 VAL A CA 1
ATOM 2341 C C . VAL A 1 316 ? -6.777 -10.315 -6.164 1.00 98.94 316 VAL A C 1
ATOM 2343 O O . VAL A 1 316 ? -7.353 -9.707 -7.067 1.00 98.94 316 VAL A O 1
ATOM 2346 N N . PHE A 1 317 ? -6.462 -9.722 -5.015 1.00 98.94 317 PHE A N 1
ATOM 2347 C CA . PHE A 1 317 ? -6.518 -8.275 -4.796 1.00 98.94 317 PHE A CA 1
ATOM 2348 C C . PHE A 1 317 ? -5.109 -7.731 -4.545 1.00 98.94 317 PHE A C 1
ATOM 2350 O O . PHE A 1 317 ? -4.394 -8.279 -3.707 1.00 98.94 317 PHE A O 1
ATOM 2357 N N . VAL A 1 318 ? -4.729 -6.629 -5.198 1.00 98.88 318 VAL A N 1
ATOM 2358 C CA . VAL A 1 318 ? -3.462 -5.923 -4.939 1.00 98.88 318 VAL A CA 1
ATOM 2359 C C . VAL A 1 318 ? -3.734 -4.466 -4.567 1.00 98.88 318 VAL A C 1
ATOM 2361 O O . VAL A 1 318 ? -4.360 -3.724 -5.325 1.00 98.88 318 VAL A O 1
ATOM 2364 N N . GLY A 1 319 ? -3.225 -4.021 -3.416 1.00 98.44 319 GLY A N 1
ATOM 2365 C CA . GLY A 1 319 ? -3.403 -2.637 -2.970 1.00 98.44 319 GLY A CA 1
ATOM 2366 C C . GLY A 1 319 ? -2.360 -2.156 -1.964 1.00 98.44 319 GLY A C 1
ATOM 2367 O O . GLY A 1 319 ? -1.540 -2.918 -1.458 1.00 98.44 319 GLY A O 1
ATOM 2368 N N . LYS A 1 320 ? -2.399 -0.858 -1.643 1.00 98.31 320 LYS A N 1
ATOM 2369 C CA . LYS A 1 320 ? -1.580 -0.276 -0.559 1.00 98.31 320 LYS A CA 1
ATOM 2370 C C . LYS A 1 320 ? -2.082 -0.800 0.806 1.00 98.31 320 LYS A C 1
ATOM 2372 O O . LYS A 1 320 ? -3.259 -1.141 0.927 1.00 98.31 320 LYS A O 1
ATOM 2377 N N . PRO A 1 321 ? -1.268 -0.771 1.881 1.00 98.50 321 PRO A N 1
ATOM 2378 C CA . PRO A 1 321 ? -1.639 -1.322 3.193 1.00 98.50 321 PRO A CA 1
ATOM 2379 C C . PRO A 1 321 ? -2.971 -0.814 3.770 1.00 98.50 321 PRO A C 1
ATOM 2381 O O . PRO A 1 321 ? -3.668 -1.540 4.470 1.00 98.50 321 PRO A O 1
ATOM 2384 N N . CYS A 1 322 ? -3.368 0.429 3.468 1.00 98.38 322 CYS A N 1
ATOM 2385 C CA . CYS A 1 322 ? -4.657 0.971 3.908 1.00 98.38 322 CYS A CA 1
ATOM 2386 C C . CYS A 1 322 ? -5.864 0.511 3.073 1.00 98.38 322 CYS A C 1
ATOM 2388 O O . CYS A 1 322 ? -6.979 0.607 3.575 1.00 98.38 322 CYS A O 1
ATOM 2390 N N . ASP A 1 323 ? -5.664 0.002 1.859 1.00 98.75 323 ASP A N 1
ATOM 2391 C CA . ASP A 1 323 ? -6.718 -0.644 1.067 1.00 98.75 323 ASP A CA 1
ATOM 2392 C C . ASP A 1 323 ? -6.931 -2.061 1.582 1.00 98.75 323 ASP A C 1
ATOM 2394 O O . ASP A 1 323 ? -8.043 -2.439 1.933 1.00 98.75 323 ASP A O 1
ATOM 2398 N N . VAL A 1 324 ? -5.831 -2.796 1.754 1.00 98.75 324 VAL A N 1
ATOM 2399 C CA . VAL A 1 324 ? -5.800 -4.137 2.348 1.00 98.75 324 VAL A CA 1
ATOM 2400 C C . VAL A 1 324 ? -6.406 -4.148 3.757 1.00 98.75 324 VAL A C 1
ATOM 2402 O O . VAL A 1 324 ? -7.156 -5.058 4.098 1.00 98.75 324 VAL A O 1
ATOM 2405 N N . ALA A 1 325 ? -6.184 -3.096 4.552 1.00 98.62 325 ALA A N 1
ATOM 2406 C CA . ALA A 1 325 ? -6.872 -2.901 5.828 1.00 98.62 325 ALA A CA 1
ATOM 2407 C C . ALA A 1 325 ? -8.405 -2.836 5.698 1.00 98.62 325 ALA A C 1
ATOM 2409 O O . ALA A 1 325 ? -9.099 -3.365 6.560 1.00 98.62 325 ALA A O 1
ATOM 2410 N N . ALA A 1 326 ? -8.934 -2.216 4.639 1.00 98.69 326 ALA A N 1
ATOM 2411 C CA . ALA A 1 326 ? -10.372 -2.180 4.387 1.00 98.69 326 ALA A CA 1
ATOM 2412 C C . ALA A 1 326 ? -10.887 -3.534 3.876 1.00 98.69 326 ALA A C 1
ATOM 2414 O O . ALA A 1 326 ? -11.874 -4.041 4.401 1.00 98.69 326 ALA A O 1
ATOM 2415 N N . VAL A 1 327 ? -10.177 -4.162 2.928 1.00 98.69 327 VAL A N 1
ATOM 2416 C CA . VAL A 1 327 ? -10.472 -5.520 2.426 1.00 98.69 327 VAL A CA 1
ATOM 2417 C C . VAL A 1 327 ? -10.559 -6.525 3.580 1.00 98.69 327 VAL A C 1
ATOM 2419 O O . VAL A 1 327 ? -11.472 -7.346 3.616 1.00 98.69 327 VAL A O 1
ATOM 2422 N N . ARG A 1 328 ? -9.644 -6.437 4.557 1.00 98.06 328 ARG A N 1
ATOM 2423 C CA . ARG A 1 328 ? -9.581 -7.320 5.732 1.00 98.06 328 ARG A CA 1
ATOM 2424 C C . ARG A 1 328 ? -10.801 -7.223 6.649 1.00 98.06 328 ARG A C 1
ATOM 2426 O O . ARG A 1 328 ? -11.152 -8.230 7.258 1.00 98.06 328 ARG A O 1
ATOM 2433 N N . GLU A 1 329 ? -11.418 -6.052 6.768 1.00 98.12 329 GLU A N 1
ATOM 2434 C CA . GLU A 1 329 ? -12.649 -5.885 7.548 1.00 98.12 329 GLU A CA 1
ATOM 2435 C C . GLU A 1 329 ? -13.885 -6.220 6.689 1.00 98.12 329 GLU A C 1
ATOM 2437 O O . GLU A 1 329 ? -14.739 -6.979 7.135 1.00 98.12 329 GLU A O 1
ATOM 2442 N N . LEU A 1 330 ? -13.937 -5.795 5.417 1.00 98.44 330 LEU A N 1
ATOM 2443 C CA . LEU A 1 330 ? -15.045 -6.108 4.497 1.00 98.44 330 LEU A CA 1
ATOM 2444 C C . LEU A 1 330 ? -15.265 -7.616 4.320 1.00 98.44 330 LEU A C 1
ATOM 2446 O O . LEU A 1 330 ? -16.400 -8.081 4.379 1.00 98.44 330 LEU A O 1
ATOM 2450 N N . ARG A 1 331 ? -14.191 -8.401 4.179 1.00 97.56 331 ARG A N 1
ATOM 2451 C CA . ARG A 1 331 ? -14.293 -9.865 4.069 1.00 97.56 331 ARG A CA 1
ATOM 2452 C C . ARG A 1 331 ? -14.829 -10.544 5.335 1.00 97.56 331 ARG A C 1
ATOM 2454 O O . ARG A 1 331 ? -15.414 -11.610 5.247 1.00 97.56 331 ARG A O 1
ATOM 2461 N N . ARG A 1 332 ? -14.686 -9.933 6.518 1.00 96.06 332 ARG A N 1
ATOM 2462 C CA . ARG A 1 332 ? -15.289 -10.468 7.756 1.00 96.06 332 ARG A CA 1
ATOM 2463 C C . ARG A 1 332 ? -16.803 -10.284 7.787 1.00 96.06 332 ARG A C 1
ATOM 2465 O O . ARG A 1 332 ? -17.487 -11.055 8.449 1.00 96.06 332 ARG A O 1
ATOM 2472 N N . GLU A 1 333 ? -17.307 -9.256 7.108 1.00 94.94 333 GLU A N 1
ATOM 2473 C CA . GLU A 1 333 ? -18.730 -8.907 7.083 1.00 94.94 333 GLU A CA 1
ATOM 2474 C C . GLU A 1 333 ? -19.461 -9.491 5.861 1.00 94.94 333 GLU A C 1
ATOM 2476 O O . GLU A 1 333 ? -20.685 -9.598 5.877 1.00 94.94 333 GLU A O 1
ATOM 2481 N N . ARG A 1 334 ? -18.729 -9.909 4.817 1.00 97.12 334 ARG A N 1
ATOM 2482 C CA . ARG A 1 334 ? -19.288 -10.356 3.531 1.00 97.12 334 ARG A CA 1
ATOM 2483 C C . ARG A 1 334 ? -18.772 -11.748 3.119 1.00 97.12 334 ARG A C 1
ATOM 2485 O O . ARG A 1 334 ? -17.713 -11.848 2.500 1.00 97.12 334 ARG A O 1
ATOM 2492 N N . PRO A 1 335 ? -19.518 -12.836 3.403 1.00 97.19 335 PRO A N 1
ATOM 2493 C CA . PRO A 1 335 ? -19.077 -14.208 3.119 1.00 97.19 335 PRO A CA 1
ATOM 2494 C C . PRO A 1 335 ? -18.839 -14.527 1.634 1.00 97.19 335 PRO A C 1
ATOM 2496 O O . PRO A 1 335 ? -17.996 -15.363 1.315 1.00 97.19 335 PRO A O 1
ATOM 2499 N N . ALA A 1 336 ? -19.562 -13.873 0.717 1.00 97.38 336 ALA A N 1
ATOM 2500 C CA . ALA A 1 336 ? -19.359 -14.054 -0.722 1.00 97.38 336 ALA A CA 1
ATOM 2501 C C . ALA A 1 336 ? -18.003 -13.485 -1.175 1.00 97.38 336 ALA A C 1
ATOM 2503 O O . ALA A 1 336 ? -17.226 -14.183 -1.827 1.00 97.38 336 ALA A O 1
ATOM 2504 N N . LEU A 1 337 ? -17.684 -12.263 -0.739 1.00 98.44 337 LEU A N 1
ATOM 2505 C CA . LEU A 1 337 ? -16.369 -11.653 -0.904 1.00 98.44 337 LEU A CA 1
ATOM 2506 C C . LEU A 1 337 ? -15.254 -12.472 -0.226 1.00 98.44 337 LEU A C 1
ATOM 2508 O O . LEU A 1 337 ? -14.192 -12.639 -0.816 1.00 98.44 337 LEU A O 1
ATOM 2512 N N . ASP A 1 338 ? -15.471 -12.998 0.985 1.00 98.19 338 ASP A N 1
ATOM 2513 C CA . ASP A 1 338 ? -14.454 -13.774 1.717 1.00 98.19 338 ASP A CA 1
ATOM 2514 C C . ASP A 1 338 ? -14.018 -15.042 0.981 1.00 98.19 338 ASP A C 1
ATOM 2516 O O . ASP A 1 338 ? -12.820 -15.278 0.808 1.00 98.19 338 ASP A O 1
ATOM 2520 N N . ARG A 1 339 ? -15.002 -15.815 0.504 1.00 97.88 339 ARG A N 1
ATOM 2521 C CA . ARG A 1 339 ? -14.807 -17.024 -0.305 1.00 97.88 339 ARG A CA 1
ATOM 2522 C C . ARG A 1 339 ? -14.014 -16.729 -1.578 1.00 97.88 339 ARG A C 1
ATOM 2524 O O . ARG A 1 339 ? -13.152 -17.517 -1.958 1.00 97.88 339 ARG A O 1
ATOM 2531 N N . ASN A 1 340 ? -14.300 -15.599 -2.222 1.00 98.50 340 ASN A N 1
ATOM 2532 C CA . ASN A 1 340 ? -13.704 -15.246 -3.505 1.00 98.50 340 ASN A CA 1
ATOM 2533 C C . ASN A 1 340 ? -12.378 -14.466 -3.367 1.00 98.50 340 ASN A C 1
ATOM 2535 O O . ASN A 1 340 ? -11.630 -14.370 -4.334 1.00 98.50 340 ASN A O 1
ATOM 2539 N N . LEU A 1 341 ? -12.015 -13.947 -2.188 1.00 98.38 341 LEU A N 1
ATOM 2540 C CA . LEU A 1 341 ? -10.698 -13.342 -1.929 1.00 98.38 341 LEU A CA 1
ATOM 2541 C C . LEU A 1 341 ? -9.621 -14.419 -1.721 1.00 98.38 341 LEU A C 1
ATOM 2543 O O . LEU A 1 341 ? -9.135 -14.634 -0.603 1.00 98.38 341 LEU A O 1
ATOM 2547 N N . GLY A 1 342 ? -9.231 -15.071 -2.818 1.00 98.50 342 GLY A N 1
ATOM 2548 C CA . GLY A 1 342 ? -8.229 -16.137 -2.874 1.00 98.50 342 GLY A CA 1
ATOM 2549 C C . GLY A 1 342 ? -6.845 -15.702 -2.396 1.00 98.50 342 GLY A C 1
ATOM 2550 O O . GLY A 1 342 ? -6.231 -16.411 -1.601 1.00 98.50 342 GLY A O 1
ATOM 2551 N N . LEU A 1 343 ? -6.390 -14.510 -2.790 1.00 98.88 343 LEU A N 1
ATOM 2552 C CA . LEU A 1 343 ? -5.085 -13.967 -2.401 1.00 98.88 343 LEU A CA 1
ATOM 2553 C C . LEU A 1 343 ? -5.127 -12.438 -2.261 1.00 98.88 343 LEU A C 1
ATOM 2555 O O . LEU A 1 343 ? -5.655 -11.739 -3.121 1.00 98.88 343 LEU A O 1
ATOM 2559 N N . VAL A 1 344 ? -4.557 -11.901 -1.183 1.00 98.94 344 VAL A N 1
ATOM 2560 C CA . VAL A 1 344 ? -4.458 -10.456 -0.938 1.00 98.94 344 VAL A CA 1
ATOM 2561 C C . VAL A 1 344 ? -2.987 -10.057 -0.881 1.00 98.94 344 VAL A C 1
ATOM 2563 O O . VAL A 1 344 ? -2.287 -10.346 0.089 1.00 98.94 344 VAL A O 1
ATOM 2566 N N . LEU A 1 345 ? -2.519 -9.372 -1.920 1.00 98.94 345 LEU A N 1
ATOM 2567 C CA . LEU A 1 345 ? -1.156 -8.869 -2.036 1.00 98.94 345 LEU A CA 1
ATOM 2568 C C . LEU A 1 345 ? -1.084 -7.391 -1.633 1.00 98.94 345 LEU A C 1
ATOM 2570 O O . LEU A 1 345 ? -1.985 -6.592 -1.901 1.00 98.94 345 LEU A O 1
ATOM 2574 N N . SER A 1 346 ? 0.027 -7.013 -1.010 1.00 98.75 346 SER A N 1
ATOM 2575 C CA . SER A 1 346 ? 0.355 -5.623 -0.694 1.00 98.75 346 SER A CA 1
ATOM 2576 C C . SER A 1 346 ? 1.776 -5.289 -1.131 1.00 98.75 346 SER A C 1
ATOM 2578 O O . SER A 1 346 ? 2.594 -6.158 -1.432 1.00 98.75 346 SER A O 1
ATOM 2580 N N . PHE A 1 347 ? 2.096 -4.001 -1.092 1.00 98.44 347 PHE A N 1
ATOM 2581 C CA . PHE A 1 347 ? 3.458 -3.492 -1.213 1.00 98.44 347 PHE A CA 1
ATOM 2582 C C . PHE A 1 347 ? 3.792 -2.500 -0.090 1.00 98.44 347 PHE A C 1
ATOM 2584 O O . PHE A 1 347 ? 2.895 -1.950 0.563 1.00 98.44 347 PHE A O 1
ATOM 2591 N N . PHE A 1 348 ? 5.081 -2.264 0.158 1.00 97.88 348 PHE A N 1
ATOM 2592 C CA . PHE A 1 348 ? 5.531 -1.240 1.107 1.00 97.88 348 PHE A CA 1
ATOM 2593 C C . PHE A 1 348 ? 5.107 0.164 0.652 1.00 97.88 348 PHE A C 1
ATOM 2595 O O . PHE A 1 348 ? 5.262 0.536 -0.509 1.00 97.88 348 PHE A O 1
ATOM 2602 N N . CYS A 1 349 ? 4.575 0.975 1.571 1.00 96.62 349 CYS A N 1
ATOM 2603 C CA . CYS A 1 349 ? 3.961 2.255 1.223 1.00 96.62 349 CYS A CA 1
ATOM 2604 C C . CYS A 1 349 ? 4.482 3.424 2.068 1.00 96.62 349 CYS A C 1
ATOM 2606 O O . CYS A 1 349 ? 4.170 3.592 3.252 1.00 96.62 349 CYS A O 1
ATOM 2608 N N . ALA A 1 350 ? 5.202 4.333 1.406 1.00 93.00 350 ALA A N 1
ATOM 2609 C CA . ALA A 1 350 ? 5.605 5.619 1.969 1.00 93.00 350 ALA A CA 1
ATOM 2610 C C . ALA A 1 350 ? 4.442 6.635 2.089 1.00 93.00 350 ALA A C 1
ATOM 2612 O O . ALA A 1 350 ? 4.607 7.691 2.716 1.00 93.00 350 ALA A O 1
ATOM 2613 N N . GLY A 1 351 ? 3.251 6.298 1.594 1.00 93.19 351 GLY A N 1
ATOM 2614 C CA . GLY A 1 351 ? 2.094 7.182 1.494 1.00 93.19 351 GLY A CA 1
ATOM 2615 C C . GLY A 1 351 ? 2.103 7.974 0.188 1.00 93.19 351 GLY A C 1
ATOM 2616 O O . GLY A 1 351 ? 3.148 8.432 -0.264 1.00 93.19 351 GLY A O 1
ATOM 2617 N N . THR A 1 352 ? 0.926 8.140 -0.401 1.00 92.00 352 THR A N 1
ATOM 2618 C CA . THR A 1 352 ? 0.736 8.706 -1.740 1.00 92.00 352 THR A CA 1
ATOM 2619 C C . THR A 1 352 ? 0.735 10.240 -1.706 1.00 92.00 352 THR A C 1
ATOM 2621 O O . THR A 1 352 ? 0.036 10.818 -0.858 1.00 92.00 352 THR A O 1
ATOM 2624 N N . PRO A 1 353 ? 1.477 10.929 -2.592 1.00 93.12 353 PRO A N 1
ATOM 2625 C CA . PRO A 1 353 ? 1.209 12.331 -2.875 1.00 93.12 353 PRO A CA 1
ATOM 2626 C C . PRO A 1 353 ? -0.111 12.459 -3.674 1.00 93.12 353 PRO A C 1
ATOM 2628 O O . PRO A 1 353 ? -0.634 11.454 -4.167 1.00 93.12 353 PRO A O 1
ATOM 2631 N N . PRO A 1 354 ? -0.693 13.665 -3.744 1.00 92.94 354 PRO A N 1
ATOM 2632 C CA . PRO A 1 354 ? -1.815 13.971 -4.634 1.00 92.94 354 PRO A CA 1
ATOM 2633 C C . PRO A 1 354 ? -1.391 13.965 -6.120 1.00 92.94 354 PRO A C 1
ATOM 2635 O O . PRO A 1 354 ? -0.201 14.066 -6.425 1.00 92.94 354 PRO A O 1
ATOM 2638 N N . SER A 1 355 ? -2.350 13.846 -7.044 1.00 92.94 355 SER A N 1
ATOM 2639 C CA . SER A 1 355 ? -2.080 13.714 -8.488 1.00 92.94 355 SER A CA 1
ATOM 2640 C C . SER A 1 355 ? -1.448 14.969 -9.105 1.00 92.94 355 SER A C 1
ATOM 2642 O O . SER A 1 355 ? -0.583 14.845 -9.976 1.00 92.94 355 SER A O 1
ATOM 2644 N N . ASP A 1 356 ? -1.749 16.163 -8.577 1.00 93.38 356 ASP A N 1
ATOM 2645 C CA . ASP A 1 356 ? -1.110 17.423 -8.985 1.00 93.38 356 ASP A CA 1
ATOM 2646 C C . ASP A 1 356 ? 0.418 17.438 -8.788 1.00 93.38 356 ASP A C 1
ATOM 2648 O O . ASP A 1 356 ? 1.120 18.210 -9.436 1.00 93.38 356 ASP A O 1
ATOM 2652 N N . ALA A 1 357 ? 0.962 16.570 -7.928 1.00 94.12 357 ALA A N 1
ATOM 2653 C CA . ALA A 1 357 ? 2.399 16.430 -7.726 1.00 94.12 357 ALA A CA 1
ATOM 2654 C C . ALA A 1 357 ? 3.092 15.853 -8.961 1.00 94.12 357 ALA A C 1
ATOM 2656 O O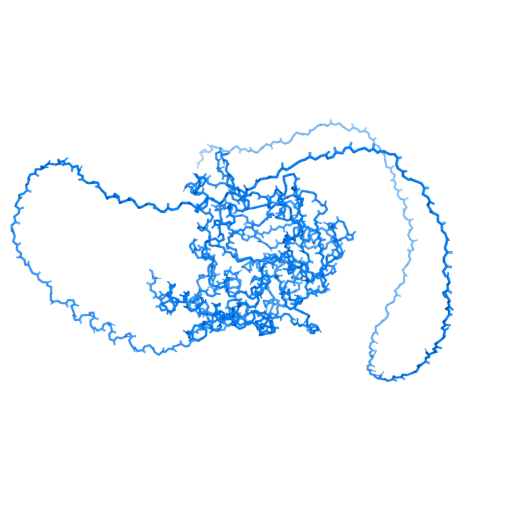 . ALA A 1 357 ? 4.211 16.248 -9.277 1.00 94.12 357 ALA A O 1
ATOM 2657 N N . SER A 1 358 ? 2.402 14.950 -9.658 1.00 94.56 358 SER A N 1
ATOM 2658 C CA . SER A 1 358 ? 2.894 14.317 -10.879 1.00 94.56 358 SER A CA 1
ATOM 2659 C C . SER A 1 358 ? 2.794 15.284 -12.059 1.00 94.56 358 SER A C 1
ATOM 2661 O O . SER A 1 358 ? 3.747 15.397 -12.819 1.00 94.56 358 SER A O 1
ATOM 2663 N N . LEU A 1 359 ? 1.705 16.063 -12.145 1.00 94.44 359 LEU A N 1
ATOM 2664 C CA . LEU A 1 359 ? 1.562 17.145 -13.129 1.00 94.44 359 LEU A CA 1
ATOM 2665 C C . LEU A 1 359 ? 2.608 18.250 -12.957 1.00 94.44 359 LEU A C 1
ATOM 2667 O O . LEU A 1 359 ? 3.219 18.659 -13.937 1.00 94.44 359 LEU A O 1
ATOM 2671 N N . ARG A 1 360 ? 2.865 18.716 -11.724 1.00 94.69 360 ARG A N 1
ATOM 2672 C CA . ARG A 1 360 ? 3.930 19.704 -11.470 1.00 94.69 360 ARG A CA 1
ATOM 2673 C C . ARG A 1 360 ? 5.296 19.189 -11.919 1.00 94.69 360 ARG A C 1
ATOM 2675 O O . ARG A 1 360 ? 6.028 19.922 -12.572 1.00 94.69 360 ARG A O 1
ATOM 2682 N N . LEU A 1 361 ? 5.614 17.931 -11.606 1.00 95.06 361 LEU A N 1
ATOM 2683 C CA . LEU A 1 361 ? 6.882 17.324 -12.006 1.00 95.06 361 LEU A CA 1
ATOM 2684 C C . LEU A 1 361 ? 6.985 17.125 -13.528 1.00 95.06 361 LEU A C 1
ATOM 2686 O O . LEU A 1 361 ? 8.056 17.318 -14.092 1.00 95.06 361 LEU A O 1
ATOM 2690 N N . ALA A 1 362 ? 5.881 16.796 -14.202 1.00 95.38 362 ALA A N 1
ATOM 2691 C CA . ALA A 1 362 ? 5.825 16.731 -15.660 1.00 95.38 362 ALA A CA 1
ATOM 2692 C C . ALA A 1 362 ? 6.027 18.117 -16.304 1.00 95.38 362 ALA A C 1
ATOM 2694 O O . ALA A 1 362 ? 6.821 18.254 -17.234 1.00 95.38 362 ALA A O 1
ATOM 2695 N N . ALA A 1 363 ? 5.407 19.167 -15.757 1.00 95.19 363 ALA A N 1
ATOM 2696 C CA . ALA A 1 363 ? 5.594 20.543 -16.216 1.00 95.19 363 ALA A CA 1
ATOM 2697 C C . ALA A 1 363 ? 7.039 21.047 -16.025 1.00 95.19 363 ALA A C 1
ATOM 2699 O O . ALA A 1 363 ? 7.560 21.747 -16.891 1.00 95.19 363 ALA A O 1
ATOM 2700 N N . GLU A 1 364 ? 7.726 20.642 -14.948 1.00 93.94 364 GLU A N 1
ATOM 2701 C CA . GLU A 1 364 ? 9.169 20.888 -14.756 1.00 93.94 364 GLU A CA 1
ATOM 2702 C C . GLU A 1 364 ? 10.053 20.224 -15.834 1.00 93.94 364 GLU A C 1
ATOM 2704 O O . GLU A 1 364 ? 11.191 20.649 -16.025 1.00 93.94 364 GLU A O 1
ATOM 2709 N N . LEU A 1 365 ? 9.535 19.216 -16.545 1.00 94.25 365 LEU A N 1
ATOM 2710 C CA . LEU A 1 365 ? 10.180 18.527 -17.671 1.00 94.25 365 LEU A CA 1
ATOM 2711 C C . LEU A 1 365 ? 9.675 19.003 -19.046 1.00 94.25 365 LEU A C 1
ATOM 2713 O O . LEU A 1 365 ? 9.932 18.349 -20.050 1.00 94.25 365 LEU A O 1
ATOM 2717 N N . GLY A 1 366 ? 8.950 20.125 -19.104 1.00 94.31 366 GLY A N 1
ATOM 2718 C CA . GLY A 1 366 ? 8.420 20.701 -20.347 1.00 94.31 366 GLY A CA 1
ATOM 2719 C C . GLY A 1 366 ? 6.998 20.260 -20.717 1.00 94.31 366 GLY A C 1
ATOM 2720 O O . GLY A 1 366 ? 6.400 20.844 -21.616 1.00 94.31 366 GLY A O 1
ATOM 2721 N N . PHE A 1 367 ? 6.399 19.312 -19.992 1.00 94.94 367 PHE A N 1
ATOM 2722 C CA . PHE A 1 367 ? 5.037 18.823 -20.244 1.00 94.94 367 PHE A CA 1
ATOM 2723 C C . PHE A 1 367 ? 4.006 19.688 -19.504 1.00 94.94 367 PHE A C 1
ATOM 2725 O O . PHE A 1 367 ? 3.342 19.245 -18.566 1.00 94.94 367 PHE A O 1
ATOM 2732 N N . GLY A 1 368 ? 3.931 20.965 -19.888 1.00 91.00 368 GLY A N 1
ATOM 2733 C CA . GLY A 1 368 ? 3.026 21.947 -19.279 1.00 91.00 368 GLY A CA 1
ATOM 2734 C C . GLY A 1 368 ? 1.547 21.739 -19.625 1.00 91.00 368 GLY A C 1
ATOM 2735 O O . GLY A 1 368 ? 0.689 22.080 -18.815 1.00 91.00 368 GLY A O 1
ATOM 2736 N N . GLU A 1 369 ? 1.260 21.150 -20.790 1.00 93.56 369 GLU A N 1
ATOM 2737 C CA . GLU A 1 369 ? -0.092 20.866 -21.282 1.00 93.56 369 GLU A CA 1
ATOM 2738 C C . GLU A 1 369 ? -0.505 19.424 -20.933 1.00 93.56 369 GLU A C 1
ATOM 2740 O O . GLU A 1 369 ? 0.009 18.484 -21.547 1.00 93.56 369 GLU A O 1
ATOM 2745 N N . PRO A 1 370 ? -1.441 19.191 -19.989 1.00 92.94 370 PRO A N 1
ATOM 2746 C CA . PRO A 1 370 ? -1.780 17.835 -19.551 1.00 92.94 370 PRO A CA 1
ATOM 2747 C C . PRO A 1 370 ? -2.319 16.953 -20.681 1.00 92.94 370 PRO A C 1
ATOM 2749 O O . PRO A 1 370 ? -2.008 15.769 -20.735 1.00 92.94 370 PRO A O 1
ATOM 2752 N N . ALA A 1 371 ? -3.076 17.533 -21.618 1.00 93.62 371 ALA A N 1
ATOM 2753 C CA . ALA A 1 371 ? -3.653 16.815 -22.757 1.00 93.62 371 ALA A CA 1
ATOM 2754 C C . ALA A 1 371 ? -2.606 16.274 -23.752 1.00 93.62 371 ALA A C 1
ATOM 2756 O O . ALA A 1 371 ? -2.934 15.405 -24.553 1.00 93.62 371 ALA A O 1
ATOM 2757 N N . ALA A 1 372 ? -1.362 16.767 -23.704 1.00 93.25 372 ALA A N 1
ATOM 2758 C CA . ALA A 1 372 ? -0.270 16.260 -24.530 1.00 93.25 372 ALA A CA 1
ATOM 2759 C C . ALA A 1 372 ? 0.434 15.040 -23.910 1.00 93.25 372 ALA A C 1
ATOM 2761 O O . ALA A 1 372 ? 1.188 14.368 -24.607 1.00 93.25 372 ALA A O 1
ATOM 2762 N N . ILE A 1 373 ? 0.228 14.748 -22.618 1.00 96.56 373 ILE A N 1
ATOM 2763 C CA . ILE A 1 373 ? 0.902 13.650 -21.909 1.00 96.56 373 ILE A CA 1
ATOM 2764 C C . ILE A 1 373 ? 0.249 12.314 -22.285 1.00 96.56 373 ILE A C 1
ATOM 2766 O O . ILE A 1 373 ? -0.939 12.118 -22.052 1.00 96.56 373 ILE A O 1
ATOM 2770 N N . SER A 1 374 ? 1.043 11.372 -22.800 1.00 96.12 374 SER A N 1
ATOM 2771 C CA . SER A 1 374 ? 0.626 10.003 -23.140 1.00 96.12 374 SER A CA 1
ATOM 2772 C C . SER A 1 374 ? 1.027 8.973 -22.078 1.00 96.12 374 SER A C 1
ATOM 2774 O O . SER A 1 374 ? 0.357 7.954 -21.914 1.00 96.12 374 SER A O 1
ATOM 2776 N N . GLN A 1 375 ? 2.101 9.231 -21.323 1.00 95.69 375 GLN A N 1
ATOM 2777 C CA . GLN A 1 375 ? 2.634 8.295 -20.333 1.00 95.69 375 GLN A CA 1
ATOM 2778 C C . GLN A 1 375 ? 3.259 9.028 -19.142 1.00 95.69 375 GLN A C 1
ATOM 2780 O O . GLN A 1 375 ? 4.028 9.971 -19.319 1.00 95.69 375 GLN A O 1
ATOM 2785 N N . VAL A 1 376 ? 3.010 8.526 -17.927 1.00 96.62 376 VAL A N 1
ATOM 2786 C CA . VAL A 1 376 ? 3.861 8.792 -16.755 1.00 96.62 376 VAL A CA 1
ATOM 2787 C C . VAL A 1 376 ? 4.228 7.467 -16.097 1.00 96.62 376 VAL A C 1
ATOM 2789 O O . VAL A 1 376 ? 3.356 6.752 -15.594 1.00 96.62 376 VAL A O 1
ATOM 2792 N N . ARG A 1 377 ? 5.524 7.150 -16.063 1.00 95.88 377 ARG A N 1
ATOM 2793 C CA . ARG A 1 377 ? 6.098 6.035 -15.297 1.00 95.88 377 ARG A CA 1
ATOM 2794 C C . ARG A 1 377 ? 6.950 6.609 -14.175 1.00 95.88 377 ARG A C 1
ATOM 2796 O O . ARG A 1 377 ? 7.751 7.501 -14.412 1.00 95.88 377 ARG A O 1
ATOM 2803 N N . TYR A 1 378 ? 6.797 6.102 -12.954 1.00 95.25 378 TYR A N 1
ATOM 2804 C CA . TYR A 1 378 ? 7.515 6.671 -11.810 1.00 95.25 378 TYR A CA 1
ATOM 2805 C C . TYR A 1 378 ? 8.879 6.034 -11.556 1.00 95.25 378 TYR A C 1
ATOM 2807 O O . TYR A 1 378 ? 9.750 6.711 -11.019 1.00 95.25 378 TYR A O 1
ATOM 2815 N N . ARG A 1 379 ? 9.019 4.737 -11.866 1.00 93.56 379 ARG A N 1
ATOM 2816 C CA . ARG A 1 379 ? 10.228 3.913 -11.712 1.00 93.56 379 ARG A CA 1
ATOM 2817 C C . ARG A 1 379 ? 10.004 2.525 -12.346 1.00 93.56 379 ARG A C 1
ATOM 2819 O O . ARG A 1 379 ? 8.889 2.254 -12.798 1.00 93.56 379 ARG A O 1
ATOM 2826 N N . GLY A 1 380 ? 10.988 1.628 -12.273 1.00 91.12 380 GLY A N 1
ATOM 2827 C CA . GLY A 1 380 ? 11.003 0.352 -13.006 1.00 91.12 380 GLY A CA 1
ATOM 2828 C C . GLY A 1 380 ? 11.651 0.503 -14.385 1.00 91.12 380 GLY A C 1
ATOM 2829 O O . GLY A 1 380 ? 12.111 1.596 -14.721 1.00 91.12 380 GLY A O 1
ATOM 2830 N N . GLU A 1 381 ? 11.672 -0.578 -15.170 1.00 92.00 381 GLU A N 1
ATOM 2831 C CA . GLU A 1 381 ? 12.586 -0.742 -16.320 1.00 92.00 381 GLU A CA 1
ATOM 2832 C C . GLU A 1 381 ? 14.060 -0.733 -15.859 1.00 92.00 381 GLU A C 1
ATOM 2834 O O . GLU A 1 381 ? 14.908 -0.014 -16.383 1.00 92.00 381 GLU A O 1
ATOM 2839 N N . GLY A 1 382 ? 14.333 -1.524 -14.814 1.00 89.62 382 GLY A N 1
ATOM 2840 C CA . GLY A 1 382 ? 15.547 -1.506 -13.992 1.00 89.62 382 GLY A CA 1
ATOM 2841 C C . GLY A 1 382 ? 15.261 -1.080 -12.544 1.00 89.62 382 GLY A C 1
ATOM 2842 O O . GLY A 1 382 ? 14.240 -0.452 -12.257 1.00 89.62 382 GLY A O 1
ATOM 2843 N N . TRP A 1 383 ? 16.161 -1.413 -11.609 1.00 91.19 383 TRP A N 1
ATOM 2844 C CA . TRP A 1 383 ? 16.061 -1.013 -10.199 1.00 91.19 383 TRP A CA 1
ATOM 2845 C C . TRP A 1 383 ? 17.086 0.096 -9.888 1.00 91.19 383 TRP A C 1
ATOM 2847 O O . TRP A 1 383 ? 18.272 -0.114 -10.126 1.00 91.19 383 TRP A O 1
ATOM 2857 N N . PRO A 1 384 ? 16.662 1.280 -9.399 1.00 90.44 384 PRO A N 1
ATOM 2858 C CA . PRO A 1 384 ? 15.286 1.682 -9.119 1.00 90.44 384 PRO A CA 1
ATOM 2859 C C . PRO A 1 384 ? 14.494 2.044 -10.383 1.00 90.44 384 PRO A C 1
ATOM 2861 O O . PRO A 1 384 ? 13.264 1.975 -10.333 1.00 90.44 384 PRO A O 1
ATOM 2864 N N . GLY A 1 385 ? 15.182 2.399 -11.475 1.00 90.62 385 GLY A N 1
ATOM 2865 C CA . GLY A 1 385 ? 14.617 2.921 -12.724 1.00 90.62 385 GLY A CA 1
ATOM 2866 C C . GLY A 1 385 ? 14.451 4.449 -12.723 1.00 90.62 385 GLY A C 1
ATOM 2867 O O . GLY A 1 385 ? 14.682 5.108 -11.708 1.00 90.62 385 GLY A O 1
ATOM 2868 N N . SER A 1 386 ? 14.032 5.012 -13.857 1.00 92.94 386 SER A N 1
ATOM 2869 C CA . SER A 1 386 ? 13.809 6.460 -14.031 1.00 92.94 386 SER A CA 1
ATOM 2870 C C . SER A 1 386 ? 12.329 6.843 -13.896 1.00 92.94 386 SER A C 1
ATOM 2872 O O . SER A 1 386 ? 11.432 6.066 -14.244 1.00 92.94 386 SER A O 1
ATOM 2874 N N . PHE A 1 387 ? 12.070 8.078 -13.459 1.00 96.06 387 PHE A N 1
ATOM 2875 C CA . PHE A 1 387 ? 10.782 8.742 -13.669 1.00 96.06 387 PHE A CA 1
ATOM 2876 C C . PHE A 1 387 ? 10.742 9.252 -15.108 1.00 96.06 387 PHE A C 1
ATOM 2878 O O . PHE A 1 387 ? 11.623 10.006 -15.506 1.00 96.06 387 PHE A O 1
ATOM 2885 N N . VAL A 1 388 ? 9.735 8.854 -15.880 1.00 96.44 388 VAL A N 1
ATOM 2886 C CA . VAL A 1 388 ? 9.626 9.129 -17.316 1.00 96.44 388 VAL A CA 1
ATOM 2887 C C . VAL A 1 388 ? 8.272 9.749 -17.624 1.00 96.44 388 VAL A C 1
ATOM 2889 O O . VAL A 1 388 ? 7.237 9.239 -17.186 1.00 96.44 388 VAL A O 1
ATOM 2892 N N . VAL A 1 389 ? 8.290 10.814 -18.424 1.00 97.38 389 VAL A N 1
ATOM 2893 C CA . VAL A 1 389 ? 7.098 11.413 -19.031 1.00 97.38 389 VAL A CA 1
ATOM 2894 C C . VAL A 1 389 ? 7.232 11.325 -20.545 1.00 97.38 389 VAL A C 1
ATOM 2896 O O . VAL A 1 389 ? 8.280 11.669 -21.096 1.00 97.38 389 VAL A O 1
ATOM 2899 N N . GLY A 1 390 ? 6.180 10.842 -21.200 1.00 96.62 390 GLY A N 1
ATOM 2900 C CA . GLY A 1 390 ? 6.051 10.811 -22.654 1.00 96.62 390 GLY A CA 1
ATOM 2901 C C . GLY A 1 390 ? 4.827 11.597 -23.111 1.00 96.62 390 GLY A C 1
ATOM 2902 O O . GLY A 1 390 ? 3.836 11.683 -22.378 1.00 96.62 390 GLY A O 1
ATOM 2903 N N . SER A 1 391 ? 4.892 12.157 -24.316 1.00 94.75 391 SER A N 1
ATOM 2904 C CA . SER A 1 391 ? 3.788 12.861 -24.975 1.00 94.75 391 SER A CA 1
ATOM 2905 C C . SER A 1 391 ? 3.227 12.097 -26.174 1.00 94.75 391 SER A C 1
ATOM 2907 O O . SER A 1 391 ? 3.764 11.079 -26.615 1.00 94.75 391 SER A O 1
ATOM 2909 N N . THR A 1 392 ? 2.092 12.565 -26.689 1.00 91.31 392 THR A N 1
ATOM 2910 C CA . THR A 1 392 ? 1.392 11.991 -27.849 1.00 91.31 392 THR A CA 1
ATOM 2911 C C . THR A 1 392 ? 2.130 12.183 -29.177 1.00 91.31 392 THR A C 1
ATOM 2913 O O . THR A 1 392 ? 1.880 11.438 -30.117 1.00 91.31 392 THR A O 1
ATOM 2916 N N . ASP A 1 393 ? 3.041 13.156 -29.260 1.00 92.12 393 ASP A N 1
ATOM 2917 C CA . ASP A 1 393 ? 3.915 13.415 -30.417 1.00 92.12 393 ASP A CA 1
ATOM 2918 C C . ASP A 1 393 ? 5.254 12.648 -30.365 1.00 92.12 393 ASP A C 1
ATOM 2920 O O . ASP A 1 393 ? 6.084 12.778 -31.263 1.00 92.12 393 ASP A O 1
ATOM 2924 N N . GLY A 1 394 ? 5.463 11.828 -29.329 1.00 91.25 394 GLY A N 1
ATOM 2925 C CA . GLY A 1 394 ? 6.660 11.005 -29.158 1.00 91.25 394 GLY A CA 1
ATOM 2926 C C . GLY A 1 394 ? 7.826 11.685 -28.434 1.00 91.25 394 GLY A C 1
ATOM 2927 O O . GLY A 1 394 ? 8.853 11.034 -28.235 1.00 91.25 394 GLY A O 1
ATOM 2928 N N . HIS A 1 395 ? 7.701 12.944 -27.993 1.00 93.81 395 HIS A N 1
ATOM 2929 C CA . HIS A 1 395 ? 8.699 13.518 -27.089 1.00 93.81 395 HIS A CA 1
ATOM 2930 C C . HIS A 1 395 ? 8.694 12.790 -25.727 1.00 93.81 395 HIS A C 1
ATOM 2932 O O . HIS A 1 395 ? 7.661 12.364 -25.206 1.00 93.81 395 HIS A O 1
ATOM 2938 N N . ARG A 1 396 ? 9.886 12.613 -25.150 1.00 96.38 396 ARG A N 1
ATOM 2939 C CA . ARG A 1 396 ? 10.116 11.928 -23.875 1.00 96.38 396 ARG A CA 1
ATOM 2940 C C . ARG A 1 396 ? 11.208 12.655 -23.103 1.00 96.38 396 ARG A C 1
ATOM 2942 O O . ARG A 1 396 ? 12.262 12.943 -23.665 1.00 96.38 396 ARG A O 1
ATOM 2949 N N . SER A 1 397 ? 10.978 12.868 -21.811 1.00 96.44 397 SER A N 1
ATOM 2950 C CA . SER A 1 397 ? 12.013 13.289 -20.859 1.00 96.44 397 SER A CA 1
ATOM 2951 C C . SER A 1 397 ? 11.975 12.422 -19.607 1.00 96.44 397 SER A C 1
ATOM 2953 O O . SER A 1 397 ? 10.954 11.809 -19.281 1.00 96.44 397 SER A O 1
ATOM 2955 N N . GLU A 1 398 ? 13.093 12.379 -18.889 1.00 95.62 398 GLU A N 1
ATOM 2956 C CA . GLU A 1 398 ? 13.223 11.577 -17.680 1.00 95.62 398 GLU A CA 1
ATOM 2957 C C . GLU A 1 398 ? 14.082 12.231 -16.596 1.00 95.62 398 GLU A C 1
ATOM 2959 O O . GLU A 1 398 ? 14.838 13.169 -16.844 1.00 95.62 398 GLU A O 1
ATOM 2964 N N . LEU A 1 399 ? 13.920 11.728 -15.374 1.00 94.00 399 LEU A N 1
ATOM 2965 C CA . LEU A 1 399 ? 14.716 12.044 -14.194 1.00 94.00 399 LEU A CA 1
ATOM 2966 C C . LEU A 1 399 ? 15.159 10.745 -13.535 1.00 94.00 399 LEU A C 1
ATOM 2968 O O . LEU A 1 399 ? 14.415 9.758 -13.530 1.00 94.00 399 LEU A O 1
ATOM 2972 N N . THR A 1 400 ? 16.312 10.776 -12.874 1.00 92.62 400 THR A N 1
ATOM 2973 C CA . THR A 1 400 ? 16.713 9.671 -11.999 1.00 92.62 400 THR A CA 1
ATOM 2974 C C . THR A 1 400 ? 15.705 9.478 -10.858 1.00 92.62 400 THR A C 1
ATOM 2976 O O . THR A 1 400 ? 14.914 10.373 -10.513 1.00 92.62 400 THR A O 1
ATOM 2979 N N . TYR A 1 401 ? 15.724 8.295 -10.238 1.00 90.19 401 TYR A N 1
ATOM 2980 C CA . TYR A 1 401 ? 14.871 8.014 -9.084 1.00 90.19 401 TYR A CA 1
ATOM 2981 C C . TYR A 1 401 ? 15.079 9.025 -7.949 1.00 90.19 401 TYR A C 1
ATOM 2983 O O . TYR A 1 401 ? 14.097 9.529 -7.415 1.00 90.19 401 TYR A O 1
ATOM 2991 N N . ASP A 1 402 ? 16.316 9.396 -7.616 1.00 88.75 402 ASP A N 1
ATOM 2992 C CA . ASP A 1 402 ? 16.576 10.314 -6.499 1.00 88.75 402 ASP A CA 1
ATOM 2993 C C . ASP A 1 402 ? 16.110 11.748 -6.774 1.00 88.75 402 ASP A C 1
ATOM 2995 O O . ASP A 1 402 ? 15.546 12.400 -5.889 1.00 88.75 402 ASP A O 1
ATOM 2999 N N . GLU A 1 403 ? 16.269 12.244 -8.004 1.00 91.62 403 GLU A N 1
ATOM 3000 C CA . GLU A 1 403 ? 15.777 13.569 -8.393 1.00 91.62 403 GLU A CA 1
ATOM 3001 C C . GLU A 1 403 ? 14.248 13.643 -8.347 1.00 91.62 403 GLU A C 1
ATOM 3003 O O 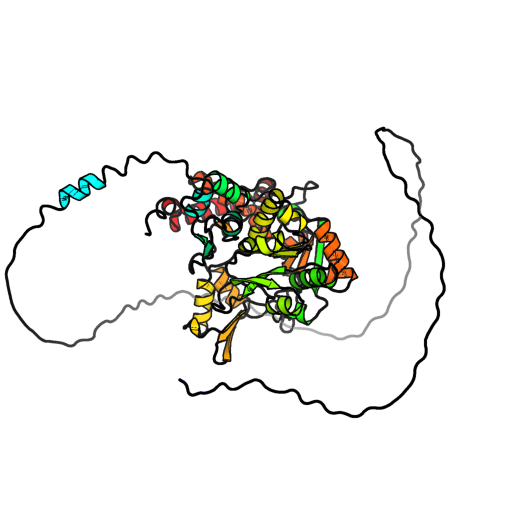. GLU A 1 403 ? 13.676 14.583 -7.784 1.00 91.62 403 GLU A O 1
ATOM 3008 N N . SER A 1 404 ? 13.577 12.648 -8.928 1.00 91.19 404 SER A N 1
ATOM 3009 C CA . SER A 1 404 ? 12.115 12.582 -8.982 1.00 91.19 404 SER A CA 1
ATOM 3010 C C . SER A 1 404 ? 11.507 12.289 -7.609 1.00 91.19 404 SER A C 1
ATOM 3012 O O . SER A 1 404 ? 10.570 12.973 -7.186 1.00 91.19 404 SER A O 1
ATOM 3014 N N . TRP A 1 405 ? 12.075 11.346 -6.855 1.00 87.06 405 TRP A N 1
ATOM 3015 C CA . TRP A 1 405 ? 11.649 11.028 -5.497 1.00 87.06 405 TRP A CA 1
ATOM 3016 C C . TRP A 1 405 ? 11.909 12.186 -4.537 1.00 87.06 405 TRP A C 1
ATOM 3018 O O . TRP A 1 405 ? 11.034 12.493 -3.732 1.00 87.06 405 TRP A O 1
ATOM 3028 N N . GLY A 1 406 ? 13.033 12.899 -4.647 1.00 84.88 406 GLY A N 1
ATOM 3029 C CA . GLY A 1 406 ? 13.298 14.107 -3.862 1.00 84.88 406 GLY A CA 1
ATOM 3030 C C . GLY A 1 406 ? 12.199 15.164 -4.033 1.00 84.88 406 GLY A C 1
ATOM 3031 O O . GLY A 1 406 ? 11.673 15.690 -3.044 1.00 84.88 406 GLY A O 1
ATOM 3032 N N . ARG A 1 407 ? 11.775 15.409 -5.280 1.00 87.94 407 ARG A N 1
ATOM 3033 C CA . ARG A 1 407 ? 10.685 16.341 -5.623 1.00 87.94 407 ARG A CA 1
ATOM 3034 C C . ARG A 1 407 ? 9.322 15.826 -5.137 1.00 87.94 407 ARG A C 1
ATOM 3036 O O . ARG A 1 407 ? 8.644 16.520 -4.371 1.00 87.94 407 ARG A O 1
ATOM 3043 N N . LEU A 1 408 ? 8.938 14.589 -5.465 1.00 87.44 408 LEU A N 1
ATOM 3044 C CA . LEU A 1 408 ? 7.655 13.988 -5.058 1.00 87.44 408 LEU A CA 1
ATOM 3045 C C . LEU A 1 408 ? 7.530 13.834 -3.533 1.00 87.44 408 LEU A C 1
ATOM 3047 O O . LEU A 1 408 ? 6.486 14.148 -2.953 1.00 87.44 408 LEU A O 1
ATOM 3051 N N . ALA A 1 409 ? 8.593 13.411 -2.846 1.00 83.69 409 ALA A N 1
ATOM 3052 C CA . ALA A 1 409 ? 8.604 13.225 -1.398 1.00 83.69 409 ALA A CA 1
ATOM 3053 C C . ALA A 1 409 ? 8.540 14.549 -0.619 1.00 83.69 409 ALA A C 1
ATOM 3055 O O . ALA A 1 409 ? 8.083 14.531 0.535 1.00 83.69 409 ALA A O 1
ATOM 3056 N N . SER A 1 410 ? 8.944 15.669 -1.236 1.00 83.00 410 SER A N 1
ATOM 3057 C CA . SER A 1 410 ? 8.776 17.022 -0.691 1.00 83.00 410 SER A CA 1
ATOM 3058 C C . SER A 1 410 ? 7.311 17.483 -0.682 1.00 83.00 410 SER A C 1
ATOM 3060 O O . SER A 1 410 ? 6.910 18.248 0.203 1.00 83.00 410 SER A O 1
ATOM 3062 N N . THR A 1 411 ? 6.479 16.960 -1.596 1.00 83.44 411 THR A N 1
ATOM 3063 C CA . THR A 1 411 ? 5.055 17.306 -1.659 1.00 83.44 411 THR A CA 1
ATOM 3064 C C . THR A 1 411 ? 4.337 16.867 -0.371 1.00 83.44 411 THR A C 1
ATOM 3066 O O . THR A 1 411 ? 4.481 15.719 0.074 1.00 83.44 411 THR A O 1
ATOM 3069 N N . PRO A 1 412 ? 3.523 17.742 0.257 1.00 82.56 412 PRO A N 1
ATOM 3070 C CA . PRO A 1 412 ? 2.724 17.395 1.426 1.00 82.56 412 PRO A CA 1
ATOM 3071 C C . PRO A 1 412 ? 1.770 16.209 1.198 1.00 82.56 412 PRO A C 1
ATOM 3073 O O . PRO A 1 412 ? 0.646 16.369 0.736 1.00 82.56 412 PRO A O 1
ATOM 3076 N N . ARG A 1 413 ? 2.179 15.012 1.635 1.00 87.81 413 ARG A N 1
ATOM 3077 C CA . ARG A 1 413 ? 1.289 13.842 1.726 1.00 87.81 413 ARG A CA 1
ATOM 3078 C C . ARG A 1 413 ? 0.069 14.130 2.610 1.00 87.81 413 ARG A C 1
ATOM 3080 O O . ARG A 1 413 ? 0.150 14.901 3.576 1.00 87.81 413 ARG A O 1
ATOM 3087 N N . GLN A 1 414 ? -1.034 13.438 2.311 1.00 90.69 414 GLN A N 1
ATOM 3088 C CA . GLN A 1 414 ? -2.278 13.460 3.089 1.00 90.69 414 GLN A CA 1
ATOM 3089 C C . GLN A 1 414 ? -2.016 13.259 4.590 1.00 90.69 414 GLN A C 1
ATOM 3091 O O . GLN A 1 414 ? -1.166 12.448 4.978 1.00 90.69 414 GLN A O 1
ATOM 3096 N N . LEU A 1 415 ? -2.793 13.929 5.450 1.00 93.06 415 LEU A N 1
ATOM 3097 C CA . LEU A 1 415 ? -2.665 13.808 6.908 1.00 93.06 415 LEU A CA 1
ATOM 3098 C C . LEU A 1 415 ? -2.730 12.337 7.354 1.00 93.06 415 LEU A C 1
ATOM 3100 O O . LEU A 1 415 ? -1.829 11.878 8.064 1.00 93.06 415 LEU A O 1
ATOM 3104 N N . ARG A 1 416 ? -3.702 11.570 6.841 1.00 95.25 416 ARG A N 1
ATOM 3105 C CA . ARG A 1 416 ? -3.841 10.122 7.075 1.00 95.25 416 ARG A CA 1
ATOM 3106 C C . ARG A 1 416 ? -2.586 9.296 6.758 1.00 95.25 416 ARG A C 1
ATOM 3108 O O . ARG A 1 416 ? -2.327 8.317 7.461 1.00 95.25 416 ARG A O 1
ATOM 3115 N N . CYS A 1 417 ? -1.781 9.676 5.764 1.00 95.12 417 CYS A N 1
ATOM 3116 C CA . CYS A 1 417 ? -0.517 8.994 5.458 1.00 95.12 417 CYS A CA 1
ATOM 3117 C C . CYS A 1 417 ? 0.554 9.247 6.534 1.00 95.12 417 CYS A C 1
ATOM 3119 O O . CYS A 1 417 ? 1.340 8.358 6.849 1.00 95.12 417 CYS A O 1
ATOM 3121 N N . THR A 1 418 ? 0.568 10.432 7.156 1.00 93.69 418 THR A N 1
ATOM 3122 C CA . THR A 1 418 ? 1.523 10.768 8.237 1.00 93.69 418 THR A CA 1
ATOM 3123 C C . THR A 1 418 ? 1.206 10.089 9.576 1.00 93.69 418 THR A C 1
ATOM 3125 O O . THR A 1 418 ? 2.072 10.023 10.457 1.00 93.69 418 THR A O 1
ATOM 3128 N N . LEU A 1 419 ? -0.027 9.588 9.707 1.00 96.38 419 LEU A N 1
ATOM 3129 C CA . LEU A 1 419 ? -0.580 8.898 10.873 1.00 96.38 419 LEU A CA 1
ATOM 3130 C C . LEU A 1 419 ? -0.645 7.374 10.692 1.00 96.38 419 LEU A C 1
ATOM 3132 O O . LEU A 1 419 ? -1.129 6.699 11.597 1.00 96.38 419 LEU A O 1
ATOM 3136 N N . CYS A 1 420 ? -0.221 6.836 9.542 1.00 96.12 420 CYS A N 1
ATOM 3137 C CA . CYS A 1 420 ? -0.313 5.409 9.235 1.00 96.12 420 CYS A CA 1
ATOM 3138 C C . CYS A 1 420 ? 0.688 4.600 10.070 1.00 96.12 420 CYS A C 1
ATOM 3140 O O . CYS A 1 420 ? 1.891 4.853 9.988 1.00 96.12 420 CYS A O 1
ATOM 3142 N N . ALA A 1 421 ? 0.187 3.655 10.870 1.00 95.06 421 ALA A N 1
ATOM 3143 C CA . ALA A 1 421 ? 1.013 2.736 11.656 1.00 95.06 421 ALA A CA 1
ATOM 3144 C C . ALA A 1 421 ? 1.554 1.564 10.826 1.00 95.06 421 ALA A C 1
ATOM 3146 O O . ALA A 1 421 ? 2.676 1.128 11.064 1.00 95.06 421 ALA A O 1
ATOM 3147 N N . ASP A 1 422 ? 0.770 1.107 9.848 1.00 95.62 422 ASP A N 1
ATOM 3148 C CA . ASP A 1 422 ? 1.147 0.062 8.903 1.00 95.62 422 ASP A CA 1
ATOM 3149 C C . ASP A 1 422 ? 1.691 0.692 7.611 1.00 95.62 422 ASP A C 1
ATOM 3151 O O . ASP A 1 422 ? 0.957 1.334 6.854 1.00 95.62 422 ASP A O 1
ATOM 3155 N N . GLY A 1 423 ? 2.997 0.554 7.389 1.00 95.62 423 GLY A N 1
ATOM 3156 C CA . GLY A 1 423 ? 3.653 0.891 6.122 1.00 95.62 423 GLY A CA 1
ATOM 3157 C C . GLY A 1 423 ? 4.102 -0.335 5.324 1.00 95.62 423 GLY A C 1
ATOM 3158 O O . GLY A 1 423 ? 4.655 -0.152 4.243 1.00 95.62 423 GLY A O 1
ATOM 3159 N N . LEU A 1 424 ? 3.897 -1.546 5.856 1.00 97.50 424 LEU A N 1
ATOM 3160 C CA . LEU A 1 424 ? 4.494 -2.800 5.381 1.00 97.50 424 LEU A CA 1
ATOM 3161 C C . LEU A 1 424 ? 3.443 -3.889 5.080 1.00 97.50 424 LEU A C 1
ATOM 3163 O O . LEU A 1 424 ? 3.800 -5.055 4.912 1.00 97.50 424 LEU A O 1
ATOM 3167 N N . GLY A 1 425 ? 2.157 -3.536 5.049 1.00 97.25 425 GLY A N 1
ATOM 3168 C CA . GLY A 1 425 ? 1.055 -4.433 4.708 1.00 97.25 425 GLY A CA 1
ATOM 3169 C C . GLY A 1 425 ? 0.929 -5.593 5.689 1.00 97.25 425 GLY A C 1
ATOM 3170 O O . GLY A 1 425 ? 1.019 -6.742 5.282 1.00 97.25 425 GLY A O 1
ATOM 3171 N N . GLU A 1 426 ? 0.752 -5.318 6.980 1.00 96.69 426 GLU A N 1
ATOM 3172 C CA . GLU A 1 426 ? 0.584 -6.359 8.014 1.00 96.69 426 GLU A CA 1
ATOM 3173 C C . GLU A 1 426 ? -0.715 -7.165 7.865 1.00 96.69 426 GLU A C 1
ATOM 3175 O O . GLU A 1 426 ? -0.860 -8.214 8.484 1.00 96.69 426 GLU A O 1
ATOM 3180 N N . LEU A 1 427 ? -1.671 -6.667 7.077 1.00 98.19 427 LEU A N 1
ATOM 3181 C CA . LEU A 1 427 ? -2.998 -7.265 6.887 1.00 98.19 427 LEU A CA 1
ATOM 3182 C C . LEU A 1 427 ? -3.178 -7.992 5.546 1.00 98.19 427 LEU A C 1
ATOM 3184 O O . LEU A 1 427 ? -4.285 -8.447 5.253 1.00 98.19 427 LEU A O 1
ATOM 3188 N N . ALA A 1 428 ? -2.114 -8.082 4.745 1.00 98.69 428 ALA A N 1
ATOM 3189 C CA . ALA A 1 428 ? -2.078 -8.856 3.506 1.00 98.69 428 ALA A CA 1
ATOM 3190 C C . ALA A 1 428 ? -1.968 -10.365 3.792 1.00 98.69 428 ALA A C 1
ATOM 3192 O O . ALA A 1 428 ? -1.864 -10.776 4.945 1.00 98.69 428 ALA A O 1
ATOM 3193 N N . ASP A 1 429 ? -1.941 -11.188 2.745 1.00 98.88 429 ASP A N 1
ATOM 3194 C CA . ASP A 1 429 ? -1.342 -12.525 2.803 1.00 98.88 429 ASP A CA 1
ATOM 3195 C C . ASP A 1 429 ? 0.164 -12.455 2.533 1.00 98.88 429 ASP A C 1
ATOM 3197 O O . ASP A 1 429 ? 0.946 -13.076 3.249 1.00 98.88 429 ASP A O 1
ATOM 3201 N N . VAL A 1 430 ? 0.574 -11.661 1.537 1.00 98.94 430 VAL A N 1
ATOM 3202 C CA . VAL A 1 430 ? 1.982 -11.424 1.188 1.00 98.94 430 VAL A CA 1
ATOM 3203 C C . VAL A 1 430 ? 2.204 -9.939 0.920 1.00 98.94 430 VAL A C 1
ATOM 3205 O O . VAL A 1 430 ? 1.399 -9.302 0.236 1.00 98.94 430 VAL A O 1
ATOM 3208 N N . THR A 1 431 ? 3.316 -9.393 1.414 1.00 98.81 431 THR A N 1
ATOM 3209 C CA . THR A 1 431 ? 3.772 -8.047 1.046 1.00 98.81 431 THR A CA 1
ATOM 3210 C C . THR A 1 431 ? 5.145 -8.083 0.391 1.00 98.81 431 THR A C 1
ATOM 3212 O O . THR A 1 431 ? 6.086 -8.610 0.979 1.00 98.81 431 THR A O 1
ATOM 3215 N N . GLY A 1 432 ? 5.266 -7.457 -0.782 1.00 98.31 432 GLY A N 1
ATOM 3216 C CA . GLY A 1 432 ? 6.551 -7.184 -1.432 1.00 98.31 432 GLY A CA 1
ATOM 3217 C C . GLY A 1 432 ? 7.090 -5.775 -1.145 1.00 98.31 432 GLY A C 1
ATOM 3218 O O . GLY A 1 432 ? 6.332 -4.838 -0.880 1.00 98.31 432 GLY A O 1
ATOM 3219 N N . GLY A 1 433 ? 8.398 -5.572 -1.264 1.00 96.56 433 GLY A N 1
ATOM 3220 C CA . GLY A 1 433 ? 8.976 -4.226 -1.297 1.00 96.56 433 GLY A CA 1
ATOM 3221 C C . GLY A 1 433 ? 10.487 -4.208 -1.481 1.00 96.56 433 GLY A C 1
ATOM 3222 O O . GLY A 1 433 ? 11.126 -5.249 -1.447 1.00 96.56 433 GLY A O 1
ATOM 3223 N N . ASP A 1 434 ? 11.061 -3.025 -1.693 1.00 95.50 434 ASP A N 1
ATOM 3224 C CA . ASP A 1 434 ? 12.494 -2.863 -1.971 1.00 95.50 434 ASP A CA 1
ATOM 3225 C C . ASP A 1 434 ? 13.396 -3.434 -0.858 1.00 95.50 434 ASP A C 1
ATOM 3227 O O . ASP A 1 434 ? 13.260 -3.053 0.310 1.00 95.50 434 ASP A O 1
ATOM 3231 N N . ALA A 1 435 ? 14.376 -4.266 -1.222 1.00 95.06 435 ALA A N 1
ATOM 3232 C CA . ALA A 1 435 ? 15.467 -4.679 -0.338 1.00 95.06 435 ALA A CA 1
ATOM 3233 C C . ALA A 1 435 ? 16.627 -3.660 -0.394 1.00 95.06 435 ALA A C 1
ATOM 3235 O O . ALA A 1 435 ? 17.729 -4.001 -0.809 1.00 95.06 435 ALA A O 1
ATOM 3236 N N . TRP A 1 436 ? 16.386 -2.384 -0.056 1.00 93.38 436 TRP A N 1
ATOM 3237 C CA . TRP A 1 436 ? 17.334 -1.278 -0.321 1.00 93.38 436 TRP A CA 1
ATOM 3238 C C . TRP A 1 436 ? 18.758 -1.464 0.234 1.00 93.38 436 TRP A C 1
ATOM 3240 O O . TRP A 1 436 ? 19.677 -0.855 -0.296 1.00 93.38 436 TRP A O 1
ATOM 3250 N N . HIS A 1 437 ? 18.991 -2.303 1.248 1.00 91.69 437 HIS A N 1
ATOM 3251 C CA . HIS A 1 437 ? 20.351 -2.622 1.722 1.00 91.69 437 HIS A CA 1
ATOM 3252 C C . HIS A 1 437 ? 21.165 -3.475 0.733 1.00 91.69 437 HIS A C 1
ATOM 3254 O O . HIS A 1 437 ? 22.376 -3.593 0.892 1.00 91.69 437 HIS A O 1
ATOM 3260 N N . ARG A 1 438 ? 20.512 -4.066 -0.277 1.00 89.38 438 ARG A N 1
ATOM 3261 C CA . ARG A 1 438 ? 21.127 -4.736 -1.435 1.00 89.38 438 ARG A CA 1
ATOM 3262 C C . ARG A 1 438 ? 21.380 -3.789 -2.615 1.00 89.38 438 ARG A C 1
ATOM 3264 O O . ARG A 1 438 ? 21.905 -4.236 -3.631 1.00 89.38 438 ARG A O 1
ATOM 3271 N N . HIS A 1 439 ? 20.959 -2.528 -2.523 1.00 85.38 439 HIS A N 1
ATOM 3272 C CA . HIS A 1 439 ? 21.215 -1.530 -3.558 1.00 85.38 439 HIS A CA 1
ATOM 3273 C C . HIS A 1 439 ? 22.681 -1.082 -3.511 1.00 85.38 439 HIS A C 1
ATOM 3275 O O . HIS A 1 439 ? 23.241 -0.926 -2.426 1.00 85.38 439 HIS A O 1
ATOM 3281 N N . SER A 1 440 ? 23.283 -0.848 -4.676 1.00 73.50 440 SER A N 1
ATOM 3282 C CA . SER A 1 440 ? 24.602 -0.225 -4.801 1.00 73.50 440 SER A CA 1
ATOM 3283 C C . SER A 1 440 ? 24.509 0.949 -5.763 1.00 73.50 440 SER A C 1
ATOM 3285 O O . SER A 1 440 ? 23.932 0.821 -6.840 1.00 73.50 440 SER A O 1
ATOM 3287 N N . ASP A 1 441 ? 25.101 2.076 -5.379 1.00 65.50 441 ASP A N 1
ATOM 3288 C CA . ASP A 1 441 ? 25.142 3.297 -6.193 1.00 65.50 441 ASP A CA 1
ATOM 3289 C C . ASP A 1 441 ? 26.407 3.348 -7.082 1.00 65.50 441 ASP A C 1
ATOM 3291 O O . ASP A 1 441 ? 26.711 4.371 -7.699 1.00 65.50 441 ASP A O 1
ATOM 3295 N N . GLU A 1 442 ? 27.194 2.265 -7.122 1.00 58.19 442 GLU A N 1
ATOM 3296 C CA . GLU A 1 442 ? 28.438 2.202 -7.893 1.00 58.19 442 GLU A CA 1
ATOM 3297 C C . GLU A 1 442 ? 28.177 2.187 -9.416 1.00 58.19 442 GLU A C 1
ATOM 3299 O O . GLU A 1 442 ? 27.258 1.508 -9.880 1.00 58.19 442 GLU A O 1
ATOM 3304 N N . PRO A 1 443 ? 28.987 2.886 -10.239 1.00 45.72 443 PRO A N 1
ATOM 3305 C CA . PRO A 1 443 ? 28.835 2.873 -11.694 1.00 45.72 443 PRO A CA 1
ATOM 3306 C C . PRO A 1 443 ? 28.954 1.457 -12.279 1.00 45.72 443 PRO A C 1
ATOM 3308 O O . PRO A 1 443 ? 29.989 0.809 -12.151 1.00 45.72 443 PRO A O 1
ATOM 3311 N N . GLY A 1 444 ? 27.892 0.988 -12.941 1.00 46.69 444 GLY A N 1
ATOM 3312 C CA . GLY A 1 444 ? 27.766 -0.396 -13.424 1.00 46.69 444 GLY A CA 1
ATOM 3313 C C . GLY A 1 444 ? 27.043 -1.342 -12.455 1.00 46.69 444 GLY A C 1
ATOM 3314 O O . GLY A 1 444 ? 26.665 -2.438 -12.854 1.00 46.69 444 GLY A O 1
ATOM 3315 N N . GLY A 1 445 ? 26.762 -0.907 -11.224 1.00 42.97 445 GLY A N 1
ATOM 3316 C CA . GLY A 1 445 ? 26.004 -1.629 -10.196 1.00 42.97 445 GLY A CA 1
ATOM 3317 C C . GLY A 1 445 ? 24.486 -1.646 -10.403 1.00 42.97 445 GLY A C 1
ATOM 3318 O O . GLY A 1 445 ? 23.746 -1.737 -9.425 1.00 42.97 445 GLY A O 1
ATOM 3319 N N . ALA A 1 446 ? 24.013 -1.558 -11.652 1.00 52.00 446 ALA A N 1
ATOM 3320 C CA . ALA A 1 446 ? 22.600 -1.694 -11.990 1.00 52.00 446 ALA A CA 1
ATOM 3321 C C . ALA A 1 446 ? 22.129 -3.113 -11.638 1.00 52.00 446 ALA A C 1
ATOM 3323 O O . ALA A 1 446 ? 22.299 -4.061 -12.399 1.00 52.00 446 ALA A O 1
ATOM 3324 N N . SER A 1 447 ? 21.581 -3.258 -10.437 1.00 68.38 447 SER A N 1
ATOM 3325 C CA . SER A 1 447 ? 21.037 -4.514 -9.942 1.00 68.38 447 SER A CA 1
ATOM 3326 C C . SER A 1 447 ? 19.682 -4.770 -10.596 1.00 68.38 447 SER A C 1
ATOM 3328 O O . SER A 1 447 ? 18.835 -3.881 -10.641 1.00 68.38 447 SER A O 1
ATOM 3330 N N . ASP A 1 448 ? 19.428 -6.001 -11.038 1.00 79.88 448 ASP A N 1
ATOM 3331 C CA . ASP A 1 448 ? 18.156 -6.433 -11.645 1.00 79.88 448 ASP A CA 1
ATOM 3332 C C . ASP A 1 448 ? 16.955 -6.412 -10.661 1.00 79.88 448 ASP A C 1
ATOM 3334 O O . ASP A 1 448 ? 15.919 -7.029 -10.894 1.00 79.88 448 ASP A O 1
ATOM 3338 N N . GLY A 1 449 ? 17.078 -5.762 -9.505 1.00 90.94 449 GLY A N 1
ATOM 3339 C CA . GLY A 1 449 ? 16.043 -5.711 -8.483 1.00 90.94 449 GLY A CA 1
ATOM 3340 C C . GLY A 1 449 ? 16.079 -6.902 -7.531 1.00 90.94 449 GLY A C 1
ATOM 3341 O O . GLY A 1 449 ? 16.080 -8.066 -7.941 1.00 90.94 449 GLY A O 1
ATOM 3342 N N . VAL A 1 450 ? 16.044 -6.594 -6.233 1.00 95.56 450 VAL A N 1
ATOM 3343 C CA . VAL A 1 450 ? 15.809 -7.559 -5.151 1.00 95.56 450 VAL A CA 1
ATOM 3344 C C . VAL A 1 450 ? 14.701 -7.014 -4.259 1.00 95.56 450 VAL A C 1
ATOM 3346 O O . VAL A 1 450 ? 14.753 -5.862 -3.818 1.00 95.56 450 VAL A O 1
ATOM 3349 N N . SER A 1 451 ? 13.683 -7.832 -4.002 1.00 97.69 451 SER A N 1
ATOM 3350 C CA . SER A 1 451 ? 12.575 -7.492 -3.113 1.00 97.69 451 SER A CA 1
ATOM 3351 C C . SER A 1 451 ? 12.599 -8.323 -1.839 1.00 97.69 451 SER A C 1
ATOM 3353 O O . SER A 1 451 ? 12.822 -9.529 -1.878 1.00 97.69 451 SER A O 1
ATOM 3355 N N . LEU A 1 452 ? 12.264 -7.684 -0.723 1.00 98.50 452 LEU A N 1
ATOM 3356 C CA . LEU A 1 452 ? 11.792 -8.356 0.479 1.00 98.50 452 LEU A CA 1
ATOM 3357 C C . LEU A 1 452 ? 10.382 -8.904 0.228 1.00 98.50 452 LEU A C 1
ATOM 3359 O O . LEU A 1 452 ? 9.520 -8.194 -0.298 1.00 98.50 452 LEU A O 1
ATOM 3363 N N . ILE A 1 453 ? 10.153 -10.152 0.627 1.00 98.81 453 ILE A N 1
ATOM 3364 C CA . ILE A 1 453 ? 8.892 -10.888 0.508 1.00 98.81 453 ILE A CA 1
ATOM 3365 C C . ILE A 1 453 ? 8.476 -11.302 1.921 1.00 98.81 453 ILE A C 1
ATOM 3367 O O . ILE A 1 453 ? 9.149 -12.107 2.560 1.00 98.81 453 ILE A O 1
ATOM 3371 N N . LEU A 1 454 ? 7.384 -10.735 2.432 1.00 98.81 454 LEU A N 1
ATOM 3372 C CA . LEU A 1 454 ? 6.882 -10.997 3.782 1.00 98.81 454 LEU A CA 1
ATOM 3373 C C . LEU A 1 454 ? 5.572 -11.781 3.686 1.00 98.81 454 LEU A C 1
ATOM 3375 O O . LEU A 1 454 ? 4.534 -11.195 3.368 1.00 98.81 454 LEU A O 1
ATOM 3379 N N . ALA A 1 455 ? 5.594 -13.078 4.001 1.00 98.69 455 ALA A N 1
ATOM 3380 C CA . ALA A 1 455 ? 4.369 -13.849 4.193 1.00 98.69 455 ALA A CA 1
ATOM 3381 C C . ALA A 1 455 ? 3.747 -13.495 5.548 1.00 98.69 455 ALA A C 1
ATOM 3383 O O . ALA A 1 455 ? 4.335 -13.706 6.607 1.00 98.69 455 ALA A O 1
ATOM 3384 N N . ARG A 1 456 ? 2.541 -12.935 5.514 1.00 98.19 456 ARG A N 1
ATOM 3385 C CA . ARG A 1 456 ? 1.774 -12.459 6.675 1.00 98.19 456 ARG A CA 1
ATOM 3386 C C . ARG A 1 456 ? 0.769 -13.484 7.197 1.00 98.19 456 ARG A C 1
ATOM 3388 O O . ARG A 1 456 ? 0.324 -13.370 8.334 1.00 98.19 456 ARG A O 1
ATOM 3395 N N . THR A 1 457 ? 0.398 -14.456 6.367 1.00 98.12 457 THR A N 1
ATOM 3396 C CA . THR A 1 457 ? -0.540 -15.537 6.693 1.00 98.12 457 THR A CA 1
ATOM 3397 C C . THR A 1 457 ? 0.023 -16.878 6.232 1.00 98.12 457 THR A C 1
ATOM 3399 O O . THR A 1 457 ? 0.845 -16.926 5.316 1.00 98.12 457 THR A O 1
ATOM 3402 N N . THR A 1 458 ? -0.465 -17.981 6.808 1.00 98.06 458 THR A N 1
ATOM 3403 C CA . THR A 1 458 ? -0.135 -19.346 6.359 1.00 98.06 458 THR A CA 1
ATOM 3404 C C . THR A 1 458 ? -0.402 -19.522 4.864 1.00 98.06 458 THR A C 1
ATOM 3406 O O . THR A 1 458 ? 0.440 -20.043 4.146 1.00 98.06 458 THR A O 1
ATOM 3409 N N . ARG A 1 459 ? -1.529 -18.991 4.371 1.00 98.19 459 ARG A N 1
ATOM 3410 C CA . ARG A 1 459 ? -1.872 -18.981 2.943 1.00 98.19 459 ARG A CA 1
ATOM 3411 C C . ARG A 1 459 ? -0.846 -18.219 2.106 1.00 98.19 459 ARG A C 1
ATOM 3413 O O . ARG A 1 459 ? -0.414 -18.724 1.079 1.00 98.19 459 ARG A O 1
ATOM 3420 N N . GLY A 1 460 ? -0.436 -17.030 2.546 1.00 98.69 460 GLY A N 1
ATOM 3421 C CA . GLY A 1 460 ? 0.604 -16.261 1.865 1.00 98.69 460 GLY A CA 1
ATOM 3422 C C . GLY A 1 460 ? 1.944 -16.990 1.827 1.00 98.69 460 GLY A C 1
ATOM 3423 O O . GLY A 1 460 ? 2.610 -16.982 0.798 1.00 98.69 460 GLY A O 1
ATOM 3424 N N . ARG A 1 461 ? 2.300 -17.683 2.914 1.00 98.75 461 ARG A N 1
ATOM 3425 C CA . ARG A 1 461 ? 3.481 -18.548 2.976 1.00 98.75 461 ARG A CA 1
ATOM 3426 C C . ARG A 1 461 ? 3.398 -19.685 1.951 1.00 98.75 461 ARG A C 1
ATOM 3428 O O . ARG A 1 461 ? 4.297 -19.785 1.127 1.00 98.75 461 ARG A O 1
ATOM 3435 N N . THR A 1 462 ? 2.308 -20.456 1.938 1.00 98.75 462 THR A N 1
ATOM 3436 C CA . THR A 1 462 ? 2.094 -21.547 0.968 1.00 98.75 462 THR A CA 1
ATOM 3437 C C . THR A 1 462 ? 2.155 -21.057 -0.480 1.00 98.75 462 THR A C 1
ATOM 3439 O O . THR A 1 462 ? 2.734 -21.727 -1.327 1.00 98.75 462 THR A O 1
ATOM 3442 N N . VAL A 1 463 ? 1.604 -19.874 -0.776 1.00 98.81 463 VAL A N 1
ATOM 3443 C CA . VAL A 1 463 ? 1.653 -19.290 -2.126 1.00 98.81 463 VAL A CA 1
ATOM 3444 C C . VAL A 1 463 ? 3.071 -18.852 -2.513 1.00 98.81 463 VAL A C 1
ATOM 3446 O O . VAL A 1 463 ? 3.459 -19.061 -3.656 1.00 98.81 463 VAL A O 1
ATOM 3449 N N . VAL A 1 464 ? 3.864 -18.290 -1.592 1.00 98.88 464 VAL A N 1
ATOM 3450 C CA . VAL A 1 464 ? 5.275 -17.948 -1.865 1.00 98.88 464 VAL A CA 1
ATOM 3451 C C . VAL A 1 464 ? 6.127 -19.204 -2.048 1.00 98.88 464 VAL A C 1
ATOM 3453 O O . VAL A 1 464 ? 6.895 -19.269 -3.000 1.00 98.88 464 VAL A O 1
ATOM 3456 N N . GLU A 1 465 ? 5.978 -20.203 -1.175 1.00 98.88 465 GLU A N 1
ATOM 3457 C CA . GLU A 1 465 ? 6.710 -21.474 -1.265 1.00 98.88 465 GLU A CA 1
ATOM 3458 C C . GLU A 1 465 ? 6.374 -22.210 -2.576 1.00 98.88 465 GLU A C 1
ATOM 3460 O O . GLU A 1 465 ? 7.289 -22.584 -3.307 1.00 98.88 465 GLU A O 1
ATOM 3465 N N . GLY A 1 466 ? 5.091 -22.294 -2.950 1.00 98.81 466 GLY A N 1
ATOM 3466 C CA . GLY A 1 466 ? 4.661 -22.871 -4.229 1.00 98.81 466 GLY A CA 1
ATOM 3467 C C . GLY A 1 466 ? 5.130 -22.080 -5.458 1.00 98.81 466 GLY A C 1
ATOM 3468 O O . GLY A 1 466 ? 5.543 -22.679 -6.443 1.00 98.81 466 GLY A O 1
ATOM 3469 N N . ALA A 1 467 ? 5.165 -20.743 -5.400 1.00 98.88 467 ALA A N 1
ATOM 3470 C CA . ALA A 1 467 ? 5.706 -19.921 -6.489 1.00 98.88 467 ALA A CA 1
ATOM 3471 C C . ALA A 1 467 ? 7.233 -20.067 -6.659 1.00 98.88 467 ALA A C 1
ATOM 3473 O O . ALA A 1 467 ? 7.751 -19.850 -7.755 1.00 98.88 467 ALA A O 1
ATOM 3474 N N . ILE A 1 468 ? 7.963 -20.422 -5.596 1.00 98.88 468 ILE A N 1
ATOM 3475 C CA . ILE A 1 468 ? 9.387 -20.781 -5.675 1.00 98.88 468 ILE A CA 1
ATOM 3476 C C . ILE A 1 468 ? 9.539 -22.179 -6.292 1.00 98.88 468 ILE A C 1
ATOM 3478 O O . ILE A 1 468 ? 10.343 -22.354 -7.203 1.00 98.88 468 ILE A O 1
ATOM 3482 N N . GLU A 1 469 ? 8.745 -23.157 -5.844 1.00 98.75 469 GLU A N 1
ATOM 3483 C CA . GLU A 1 469 ? 8.766 -24.539 -6.352 1.00 98.75 469 GLU A CA 1
ATOM 3484 C C . GLU A 1 469 ? 8.386 -24.629 -7.841 1.00 98.75 469 GLU A C 1
ATOM 3486 O O . GLU A 1 469 ? 9.097 -25.258 -8.621 1.00 98.75 469 GLU A O 1
ATOM 3491 N N . ALA A 1 470 ? 7.334 -23.920 -8.257 1.00 98.69 470 ALA A N 1
ATOM 3492 C CA . ALA A 1 470 ? 6.908 -23.798 -9.653 1.00 98.69 470 ALA A CA 1
ATOM 3493 C C . ALA A 1 470 ? 7.821 -22.885 -10.502 1.00 98.69 470 ALA A C 1
ATOM 3495 O O . ALA A 1 470 ? 7.557 -22.667 -11.681 1.00 98.69 470 ALA A O 1
ATOM 3496 N N . GLY A 1 471 ? 8.889 -22.323 -9.924 1.00 98.62 471 GLY A N 1
ATOM 3497 C CA . GLY A 1 471 ? 9.887 -21.556 -10.667 1.00 98.62 471 GLY A CA 1
ATOM 3498 C C . GLY A 1 471 ? 9.433 -20.174 -11.143 1.00 98.62 471 GLY A C 1
ATOM 3499 O O . GLY A 1 471 ? 10.038 -19.652 -12.075 1.00 98.62 471 GLY A O 1
ATOM 3500 N N . TYR A 1 472 ? 8.430 -19.551 -10.512 1.00 98.69 472 TYR A N 1
ATOM 3501 C CA . TYR A 1 472 ? 8.030 -18.148 -10.743 1.00 98.69 472 TYR A CA 1
ATOM 3502 C C . TYR A 1 472 ? 8.879 -17.154 -9.928 1.00 98.69 472 TYR A C 1
ATOM 3504 O O . TYR A 1 472 ? 8.996 -15.978 -10.288 1.00 98.69 472 TYR A O 1
ATOM 3512 N N . LEU A 1 473 ? 9.482 -17.610 -8.825 1.00 98.75 473 LEU A N 1
ATOM 3513 C CA . LEU A 1 473 ? 10.343 -16.820 -7.944 1.00 98.75 473 LEU A CA 1
ATOM 3514 C C . LEU A 1 473 ? 11.671 -17.532 -7.657 1.00 98.75 473 LEU A C 1
ATOM 3516 O O . LEU A 1 473 ? 11.718 -18.737 -7.448 1.00 98.75 473 LEU A O 1
ATOM 3520 N N . THR A 1 474 ? 12.749 -16.759 -7.547 1.00 98.50 474 THR A N 1
ATOM 3521 C CA . THR A 1 474 ? 13.980 -17.171 -6.856 1.00 98.50 474 THR A CA 1
ATOM 3522 C C . THR A 1 474 ? 14.087 -16.361 -5.576 1.00 98.50 474 THR A C 1
ATOM 3524 O O . THR A 1 474 ? 14.052 -15.132 -5.635 1.00 98.50 474 THR A O 1
ATOM 3527 N N . ALA A 1 475 ? 14.201 -17.020 -4.420 1.00 98.06 475 ALA A N 1
ATOM 3528 C CA . ALA A 1 475 ? 14.275 -16.333 -3.135 1.00 98.06 475 ALA A CA 1
ATOM 3529 C C . ALA A 1 475 ? 15.101 -17.095 -2.087 1.00 98.06 475 ALA A C 1
ATOM 3531 O O . ALA A 1 475 ? 15.091 -18.324 -2.033 1.00 98.06 475 ALA A O 1
ATOM 3532 N N . THR A 1 476 ? 15.782 -16.352 -1.217 1.00 98.00 476 THR A N 1
ATOM 3533 C CA . THR A 1 476 ? 16.538 -16.854 -0.060 1.00 98.00 476 THR A CA 1
ATOM 3534 C C . THR A 1 476 ? 15.891 -16.389 1.238 1.00 98.00 476 THR A C 1
ATOM 3536 O O . THR A 1 476 ? 15.416 -15.258 1.307 1.00 98.00 476 THR A O 1
ATOM 3539 N N . VAL A 1 477 ? 15.889 -17.229 2.277 1.00 98.44 477 VAL A N 1
ATOM 3540 C CA . VAL A 1 477 ? 15.367 -16.863 3.609 1.00 98.44 477 VAL A CA 1
ATOM 3541 C C . VAL A 1 477 ? 16.104 -15.633 4.158 1.00 98.44 477 VAL A C 1
ATOM 3543 O O . VAL A 1 477 ? 17.317 -15.513 4.003 1.00 98.44 477 VAL A O 1
ATOM 3546 N N . SER A 1 478 ? 15.354 -14.737 4.794 1.00 97.94 478 SER A N 1
ATOM 3547 C CA . SER A 1 478 ? 15.814 -13.496 5.432 1.00 97.94 478 SER A CA 1
ATOM 3548 C C . SER A 1 478 ? 15.030 -13.293 6.742 1.00 97.94 478 SER A C 1
ATOM 3550 O O . SER A 1 478 ? 14.191 -14.126 7.099 1.00 97.94 478 SER A O 1
ATOM 3552 N N . ASP A 1 479 ? 15.302 -12.230 7.501 1.00 97.19 479 ASP A N 1
ATOM 3553 C CA . ASP A 1 479 ? 14.652 -11.971 8.786 1.00 97.19 479 ASP A CA 1
ATOM 3554 C C . ASP A 1 479 ? 14.190 -10.513 8.988 1.00 97.19 479 ASP A C 1
ATOM 3556 O O . ASP A 1 479 ? 14.297 -9.639 8.126 1.00 97.19 479 ASP A O 1
ATOM 3560 N N . ALA A 1 480 ? 13.588 -10.241 10.149 1.00 97.25 480 ALA A N 1
ATOM 3561 C CA . ALA A 1 480 ? 13.028 -8.929 10.459 1.00 97.25 480 ALA A CA 1
ATOM 3562 C C . ALA A 1 480 ? 14.092 -7.820 10.603 1.00 97.25 480 ALA A C 1
ATOM 3564 O O . ALA A 1 480 ? 13.747 -6.640 10.508 1.00 97.25 480 ALA A O 1
ATOM 3565 N N . SER A 1 481 ? 15.356 -8.163 10.860 1.00 96.88 481 SER A N 1
ATOM 3566 C CA . SER A 1 481 ? 16.462 -7.209 10.955 1.00 96.88 481 SER A CA 1
ATOM 3567 C C . SER A 1 481 ? 16.883 -6.689 9.579 1.00 96.88 481 SER A C 1
ATOM 3569 O O . SER A 1 481 ? 17.034 -5.473 9.444 1.00 96.88 481 SER A O 1
ATOM 3571 N N . ASP A 1 482 ? 16.911 -7.541 8.547 1.00 96.88 482 ASP A N 1
ATOM 3572 C CA . ASP A 1 482 ? 17.114 -7.128 7.149 1.00 96.88 482 ASP A CA 1
ATOM 3573 C C . ASP A 1 482 ? 16.004 -6.171 6.692 1.00 96.88 482 ASP A C 1
ATOM 3575 O O . ASP A 1 482 ? 16.277 -5.113 6.125 1.00 96.88 482 ASP A O 1
ATOM 3579 N N . VAL A 1 483 ? 14.739 -6.460 7.031 1.00 97.75 483 VAL A N 1
ATOM 3580 C CA . VAL A 1 483 ? 13.618 -5.543 6.743 1.00 97.75 483 VAL A CA 1
ATOM 3581 C C . VAL A 1 483 ? 13.812 -4.186 7.433 1.00 97.75 483 VAL A C 1
ATOM 3583 O O . VAL A 1 483 ? 13.521 -3.145 6.841 1.00 97.75 483 VAL A O 1
ATOM 3586 N N . VAL A 1 484 ? 14.297 -4.158 8.679 1.00 97.00 484 VAL A N 1
ATOM 3587 C CA . VAL A 1 484 ? 14.578 -2.905 9.406 1.00 97.00 484 VAL A CA 1
ATOM 3588 C C . VAL A 1 484 ? 15.756 -2.144 8.800 1.00 97.00 484 VAL A C 1
ATOM 3590 O O . VAL A 1 484 ? 15.678 -0.916 8.706 1.00 97.00 484 VAL A O 1
ATOM 3593 N N . LEU A 1 485 ? 16.797 -2.849 8.357 1.00 95.62 485 LEU A N 1
ATOM 3594 C CA . LEU A 1 485 ? 17.961 -2.283 7.677 1.00 95.62 485 LEU A CA 1
ATOM 3595 C C . LEU A 1 485 ? 17.576 -1.677 6.316 1.00 95.62 485 LEU A C 1
ATOM 3597 O O . LEU A 1 485 ? 17.938 -0.537 6.027 1.00 95.62 485 LEU A O 1
ATOM 3601 N N . ALA A 1 486 ? 16.779 -2.397 5.525 1.00 93.56 486 ALA A N 1
ATOM 3602 C CA . ALA A 1 486 ? 16.290 -1.970 4.218 1.00 93.56 486 ALA A CA 1
ATOM 3603 C C . ALA A 1 486 ? 15.301 -0.796 4.281 1.00 93.56 486 ALA A C 1
ATOM 3605 O O . ALA A 1 486 ? 15.244 0.024 3.365 1.00 93.56 486 ALA A O 1
ATOM 3606 N N . GLN A 1 487 ? 14.446 -0.732 5.310 1.00 92.94 487 GLN A N 1
ATOM 3607 C CA . GLN A 1 487 ? 13.255 0.121 5.270 1.00 92.94 487 GLN A CA 1
ATOM 3608 C C . GLN A 1 487 ? 13.187 1.164 6.392 1.00 92.94 487 GLN A C 1
ATOM 3610 O O . GLN A 1 487 ? 12.690 0.867 7.485 1.00 92.94 487 GLN A O 1
ATOM 3615 N N . PRO A 1 488 ? 13.459 2.459 6.106 1.00 89.06 488 PRO A N 1
ATOM 3616 C CA . PRO A 1 488 ? 13.202 3.548 7.057 1.00 89.06 488 PRO A CA 1
ATOM 3617 C C . PRO A 1 488 ? 11.700 3.740 7.358 1.00 89.06 488 PRO A C 1
ATOM 3619 O O . PRO A 1 488 ? 11.327 4.503 8.257 1.00 89.06 488 PRO A O 1
ATOM 3622 N N . LEU A 1 489 ? 10.814 3.047 6.630 1.00 91.25 489 LEU A N 1
ATOM 3623 C CA . LEU A 1 489 ? 9.378 2.978 6.905 1.00 91.25 489 LEU A CA 1
ATOM 3624 C C . LEU A 1 489 ? 9.066 2.337 8.265 1.00 91.25 489 LEU A C 1
ATOM 3626 O O . LEU A 1 489 ? 8.141 2.803 8.933 1.00 91.25 489 LEU A O 1
ATOM 3630 N N . THR A 1 490 ? 9.864 1.362 8.715 1.00 92.94 490 THR A N 1
ATOM 3631 C CA . THR A 1 490 ? 9.740 0.708 10.037 1.00 92.94 490 THR A CA 1
ATOM 3632 C C . THR A 1 490 ? 9.696 1.723 11.180 1.00 92.94 490 THR A C 1
ATOM 3634 O O . THR A 1 490 ? 8.866 1.633 12.091 1.00 92.94 490 THR A O 1
ATOM 3637 N N . ARG A 1 491 ? 10.503 2.790 11.072 1.00 93.44 491 ARG A N 1
ATOM 3638 C CA . ARG A 1 491 ? 10.564 3.894 12.038 1.00 93.44 491 ARG A CA 1
ATOM 3639 C C . ARG A 1 491 ? 9.191 4.513 12.311 1.00 93.44 491 ARG A C 1
ATOM 3641 O O . ARG A 1 491 ? 8.951 4.957 13.431 1.00 93.44 491 ARG A O 1
ATOM 3648 N N . ARG A 1 492 ? 8.272 4.537 11.331 1.00 92.56 492 ARG A N 1
ATOM 3649 C CA . ARG A 1 492 ? 6.941 5.171 11.449 1.00 92.56 492 ARG A CA 1
ATOM 3650 C C . ARG A 1 492 ? 6.118 4.610 12.602 1.00 92.56 492 ARG A C 1
ATOM 3652 O O . ARG A 1 492 ? 5.482 5.405 13.297 1.00 92.56 492 ARG A O 1
ATOM 3659 N N . ARG A 1 493 ? 6.190 3.296 12.854 1.00 94.25 493 ARG A N 1
ATOM 3660 C CA . ARG A 1 493 ? 5.466 2.620 13.945 1.00 94.25 493 ARG A CA 1
ATOM 3661 C C . ARG A 1 493 ? 5.741 3.272 15.303 1.00 94.25 493 ARG A C 1
ATOM 3663 O O . ARG A 1 493 ? 4.831 3.438 16.112 1.00 94.25 493 ARG A O 1
ATOM 3670 N N . MET A 1 494 ? 6.977 3.731 15.510 1.00 96.56 494 MET A N 1
ATOM 3671 C CA . MET A 1 494 ? 7.408 4.417 16.729 1.00 96.56 494 MET A CA 1
ATOM 3672 C C . MET A 1 494 ? 6.902 5.869 16.838 1.00 96.56 494 MET A C 1
ATOM 3674 O O . MET A 1 494 ? 6.730 6.381 17.942 1.00 96.56 494 MET A O 1
ATOM 3678 N N . LEU A 1 495 ? 6.658 6.551 15.710 1.00 96.94 495 LEU A N 1
ATOM 3679 C CA . LEU A 1 495 ? 6.312 7.986 15.663 1.00 96.94 495 LEU A CA 1
ATOM 3680 C C . LEU A 1 495 ? 4.800 8.243 15.765 1.00 96.94 495 LEU A C 1
ATOM 3682 O O . LEU A 1 495 ? 4.372 9.293 16.249 1.00 96.94 495 LEU A O 1
ATOM 3686 N N . VAL A 1 496 ? 3.976 7.305 15.287 1.00 96.81 496 VAL A N 1
ATOM 3687 C CA . VAL A 1 496 ? 2.509 7.447 15.240 1.00 96.81 496 VAL A CA 1
ATOM 3688 C C . VAL A 1 496 ? 1.870 7.700 16.618 1.00 96.81 496 VAL A C 1
ATOM 3690 O O . VAL A 1 496 ? 0.971 8.543 16.686 1.00 96.81 496 VAL A O 1
ATOM 3693 N N . PRO A 1 497 ? 2.322 7.093 17.734 1.00 97.75 497 PRO A N 1
ATOM 3694 C CA . PRO A 1 497 ? 1.820 7.424 19.070 1.00 97.75 497 PRO A CA 1
ATOM 3695 C C . PRO A 1 497 ? 1.961 8.901 19.440 1.00 97.75 497 PRO A C 1
ATOM 3697 O O . PRO A 1 497 ? 0.983 9.503 19.872 1.00 97.75 497 PRO A O 1
ATOM 3700 N N . ALA A 1 498 ? 3.120 9.521 19.189 1.00 98.25 498 ALA A N 1
ATOM 3701 C CA . ALA A 1 498 ? 3.328 10.948 19.453 1.00 98.25 498 ALA A CA 1
ATOM 3702 C C . ALA A 1 498 ? 2.387 11.829 18.612 1.00 98.25 498 ALA A C 1
ATOM 3704 O O . ALA A 1 498 ? 1.795 12.788 19.106 1.00 98.25 498 ALA A O 1
ATOM 3705 N N . ARG A 1 499 ? 2.196 11.471 17.336 1.00 97.75 499 ARG A N 1
ATOM 3706 C CA . ARG A 1 499 ? 1.354 12.229 16.396 1.00 97.75 499 ARG A CA 1
ATOM 3707 C C . ARG A 1 499 ? -0.138 12.098 16.701 1.00 97.75 499 ARG A C 1
ATOM 3709 O O . ARG A 1 499 ? -0.863 13.085 16.639 1.00 97.75 499 ARG A O 1
ATOM 3716 N N . THR A 1 500 ? -0.596 10.898 17.054 1.00 97.50 500 THR A N 1
ATOM 3717 C CA . THR A 1 500 ? -1.998 10.656 17.432 1.00 97.50 500 THR A CA 1
ATOM 3718 C C . THR A 1 500 ? -2.322 11.196 18.825 1.00 97.50 500 THR A C 1
ATOM 3720 O O . THR A 1 500 ? -3.436 11.669 19.028 1.00 97.50 500 THR A O 1
ATOM 3723 N N . ALA A 1 501 ? -1.362 11.217 19.757 1.00 97.88 501 ALA A N 1
ATOM 3724 C CA . ALA A 1 501 ? -1.502 11.933 21.025 1.00 97.88 501 ALA A CA 1
ATOM 3725 C C . ALA A 1 501 ? -1.690 13.441 20.796 1.00 97.88 501 ALA A C 1
ATOM 3727 O O . ALA A 1 501 ? -2.655 14.001 21.302 1.00 97.88 501 ALA A O 1
ATOM 3728 N N . ALA A 1 502 ? -0.844 14.069 19.968 1.00 97.75 502 ALA A N 1
ATOM 3729 C CA . ALA A 1 502 ? -0.932 15.499 19.650 1.00 97.75 502 ALA A CA 1
ATOM 3730 C C . ALA A 1 502 ? -2.253 15.912 18.973 1.00 97.75 502 ALA A C 1
ATOM 3732 O O . ALA A 1 502 ? -2.704 17.036 19.154 1.00 97.75 502 ALA A O 1
ATOM 3733 N N . LEU A 1 503 ? -2.881 15.021 18.195 1.00 96.06 503 LEU A N 1
ATOM 3734 C CA . LEU A 1 503 ? -4.223 15.258 17.648 1.00 96.06 503 LEU A CA 1
ATOM 3735 C C . LEU A 1 503 ? -5.310 15.152 18.725 1.00 96.06 503 LEU A C 1
ATOM 3737 O O . LEU A 1 503 ? -6.197 15.998 18.777 1.00 96.06 503 LEU A O 1
ATOM 3741 N N . ARG A 1 504 ? -5.229 14.160 19.620 1.00 95.44 504 ARG A N 1
ATOM 3742 C CA . ARG A 1 504 ? -6.230 13.966 20.682 1.00 95.44 504 ARG A CA 1
ATOM 3743 C C . ARG A 1 504 ? -6.201 15.086 21.722 1.00 95.44 504 ARG A C 1
ATOM 3745 O O . ARG A 1 504 ? -7.260 15.570 22.101 1.00 95.44 504 ARG A O 1
ATOM 3752 N N . THR A 1 505 ? -5.018 15.547 22.133 1.00 95.88 505 THR A N 1
ATOM 3753 C CA . THR A 1 505 ? -4.875 16.725 23.013 1.00 95.88 505 THR A CA 1
ATOM 3754 C C . THR A 1 505 ? -5.327 18.020 22.334 1.00 95.88 505 THR A C 1
ATOM 3756 O O . THR A 1 505 ? -5.749 18.951 23.009 1.00 95.88 505 THR A O 1
ATOM 3759 N N . ALA A 1 506 ? -5.305 18.058 21.000 1.00 93.19 506 ALA A N 1
ATOM 3760 C CA . ALA A 1 506 ? -5.871 19.121 20.177 1.00 93.19 506 ALA A CA 1
ATOM 3761 C C . ALA A 1 506 ? -7.403 19.021 19.964 1.00 93.19 506 ALA A C 1
ATOM 3763 O O . ALA A 1 506 ? -7.964 19.825 19.220 1.00 93.19 506 ALA A O 1
ATOM 3764 N N . GLY A 1 507 ? -8.091 18.038 20.560 1.00 91.62 507 GLY A N 1
ATOM 3765 C CA . GLY A 1 507 ? -9.526 17.807 20.338 1.00 91.62 507 GLY A CA 1
ATOM 3766 C C . GLY A 1 507 ? -9.876 17.292 18.933 1.00 91.62 507 GLY A C 1
ATOM 3767 O O . GLY A 1 507 ? -11.044 17.287 18.547 1.00 91.62 507 GLY A O 1
ATOM 3768 N N . LEU A 1 508 ? -8.879 16.857 18.159 1.00 92.19 508 LEU A N 1
ATOM 3769 C CA . LEU A 1 508 ? -9.045 16.298 16.820 1.00 92.19 508 LEU A CA 1
ATOM 3770 C C . LEU A 1 508 ? -9.133 14.769 16.870 1.00 92.19 508 LEU A C 1
ATOM 3772 O O . LEU A 1 508 ? -8.531 14.097 17.714 1.00 92.19 508 LEU A O 1
ATOM 3776 N N . ALA A 1 509 ? -9.871 14.205 15.920 1.00 92.75 509 ALA A N 1
ATOM 3777 C CA . ALA A 1 509 ? -9.921 12.775 15.698 1.00 92.75 509 ALA A CA 1
ATOM 3778 C C . ALA A 1 509 ? -8.544 12.248 15.266 1.00 92.75 509 ALA A C 1
ATOM 3780 O O . ALA A 1 509 ? -7.747 12.918 14.607 1.00 92.75 509 ALA A O 1
ATOM 3781 N N . ALA A 1 510 ? -8.272 11.000 15.633 1.00 95.31 510 ALA A N 1
ATOM 3782 C CA . ALA A 1 510 ? -7.075 10.283 15.232 1.00 95.31 510 ALA A CA 1
ATOM 3783 C C . ALA A 1 510 ? -7.413 8.796 15.068 1.00 95.31 510 ALA A C 1
ATOM 3785 O O . ALA A 1 510 ? -8.131 8.262 15.924 1.00 95.31 510 ALA A O 1
ATOM 3786 N N . PRO A 1 511 ? -6.874 8.115 14.038 1.00 96.19 511 PRO A N 1
ATOM 3787 C CA . PRO A 1 511 ? -7.149 6.705 13.799 1.00 96.19 511 PRO A CA 1
ATOM 3788 C C . PRO A 1 511 ? -6.779 5.847 15.013 1.00 96.19 511 PRO A C 1
ATOM 3790 O O . PRO A 1 511 ? -5.835 6.143 15.762 1.00 96.19 511 PRO A O 1
ATOM 3793 N N . ARG A 1 512 ? -7.548 4.777 15.221 1.00 97.12 512 ARG A N 1
ATOM 3794 C CA . ARG A 1 512 ? -7.294 3.776 16.263 1.00 97.12 512 ARG A CA 1
ATOM 3795 C C . ARG A 1 512 ? -6.478 2.619 15.689 1.00 97.12 512 ARG A C 1
ATOM 3797 O O . ARG A 1 512 ? -6.736 2.187 14.572 1.00 97.12 512 ARG A O 1
ATOM 3804 N N . TYR A 1 513 ? -5.544 2.096 16.483 1.00 97.69 513 TYR A N 1
ATOM 3805 C CA . TYR A 1 513 ? -4.691 0.964 16.105 1.00 97.69 513 TYR A CA 1
ATOM 3806 C C . TYR A 1 513 ? -4.703 -0.151 17.169 1.00 97.69 513 TYR A C 1
ATOM 3808 O O . TYR A 1 513 ? -3.689 -0.355 17.846 1.00 97.69 513 TYR A O 1
ATOM 3816 N N . PRO A 1 514 ? -5.839 -0.846 17.398 1.00 97.06 514 PRO A N 1
ATOM 3817 C CA . PRO A 1 514 ? -5.901 -1.941 18.363 1.00 97.06 514 PRO A CA 1
ATOM 3818 C C . PRO A 1 514 ? -4.923 -3.066 18.001 1.00 97.06 514 PRO A C 1
ATOM 3820 O O . PRO A 1 514 ? -4.731 -3.387 16.829 1.00 97.06 514 PRO A O 1
ATOM 3823 N N . GLY A 1 515 ? -4.277 -3.651 19.009 1.00 95.56 515 GLY A N 1
ATOM 3824 C CA . GLY A 1 515 ? -3.346 -4.773 18.847 1.00 95.56 515 GLY A CA 1
ATOM 3825 C C . GLY A 1 515 ? -1.968 -4.439 18.248 1.00 95.56 515 GLY A C 1
ATOM 3826 O O . GLY A 1 515 ? -1.035 -5.194 18.477 1.00 95.56 515 GLY A O 1
ATOM 3827 N N . PHE A 1 516 ? -1.759 -3.291 17.591 1.00 96.06 516 PHE A N 1
ATOM 3828 C CA . PHE A 1 516 ? -0.494 -2.931 16.905 1.00 96.06 516 PHE A CA 1
ATOM 3829 C C . PHE A 1 516 ? 0.753 -2.750 17.811 1.00 96.06 516 PHE A C 1
ATOM 3831 O O . PHE A 1 516 ? 1.819 -2.360 17.330 1.00 96.06 516 PHE A O 1
ATOM 3838 N N . ARG A 1 517 ? 0.631 -2.960 19.132 1.00 95.94 517 ARG A N 1
ATOM 3839 C CA . ARG A 1 517 ? 1.687 -2.779 20.157 1.00 95.94 517 ARG A CA 1
ATOM 3840 C C . ARG A 1 517 ? 2.436 -1.430 20.080 1.00 95.94 517 ARG A C 1
ATOM 3842 O O . ARG A 1 517 ? 3.562 -1.313 20.558 1.00 95.94 517 ARG A O 1
ATOM 3849 N N . LEU A 1 518 ? 1.802 -0.371 19.556 1.00 96.12 518 LEU A N 1
ATOM 3850 C CA . LEU A 1 518 ? 2.474 0.914 19.289 1.00 96.12 518 LEU A CA 1
ATOM 3851 C C . LEU A 1 518 ? 3.095 1.574 20.531 1.00 96.12 518 LEU A C 1
ATOM 3853 O O . LEU A 1 518 ? 4.092 2.277 20.412 1.00 96.12 518 LEU A O 1
ATOM 3857 N N . GLY A 1 519 ? 2.546 1.334 21.727 1.00 95.88 519 GLY A N 1
ATOM 3858 C CA . GLY A 1 519 ? 3.145 1.802 22.982 1.00 95.88 519 GLY A CA 1
ATOM 3859 C C . GLY A 1 519 ? 4.523 1.188 23.264 1.00 95.88 519 GLY A C 1
ATOM 3860 O O . GLY A 1 519 ? 5.394 1.876 23.786 1.00 95.88 519 GLY A O 1
ATOM 3861 N N . ALA A 1 520 ? 4.751 -0.071 22.871 1.00 96.06 520 ALA A N 1
ATOM 3862 C CA . ALA A 1 520 ? 6.064 -0.707 22.955 1.00 96.06 520 ALA A CA 1
ATOM 3863 C C . ALA A 1 520 ? 7.018 -0.137 21.891 1.00 96.06 520 ALA A C 1
ATOM 3865 O O . ALA A 1 520 ? 8.121 0.280 22.230 1.00 96.06 520 ALA A O 1
ATOM 3866 N N . ALA A 1 521 ? 6.563 0.002 20.639 1.00 95.94 521 ALA A N 1
ATOM 3867 C CA . ALA A 1 521 ? 7.354 0.632 19.576 1.00 95.94 521 ALA A CA 1
ATOM 3868 C C . ALA A 1 521 ? 7.758 2.083 19.921 1.00 95.94 521 ALA A C 1
ATOM 3870 O O . ALA A 1 521 ? 8.893 2.482 19.687 1.00 95.94 521 ALA A O 1
ATOM 3871 N N . ALA A 1 522 ? 6.882 2.872 20.550 1.00 97.12 522 ALA A N 1
ATOM 3872 C CA . ALA A 1 522 ? 7.220 4.226 20.997 1.00 97.12 522 ALA A CA 1
ATOM 3873 C C . ALA A 1 522 ? 8.310 4.278 22.084 1.00 97.12 522 ALA A C 1
ATOM 3875 O O . ALA A 1 522 ? 8.986 5.300 22.195 1.00 97.12 522 ALA A O 1
ATOM 3876 N N . ARG A 1 523 ? 8.516 3.211 22.873 1.00 96.94 523 ARG A N 1
ATOM 3877 C CA . ARG A 1 523 ? 9.605 3.159 23.868 1.00 96.94 523 ARG A CA 1
ATOM 3878 C C . ARG A 1 523 ? 10.976 3.065 23.198 1.00 96.94 523 ARG A C 1
ATOM 3880 O O . ARG A 1 523 ? 11.896 3.735 23.655 1.00 96.94 523 ARG A O 1
ATOM 3887 N N . LEU A 1 524 ? 11.081 2.343 22.077 1.00 96.12 524 LEU A N 1
ATOM 3888 C CA . LEU A 1 524 ? 12.310 2.238 21.272 1.00 96.12 524 LEU A CA 1
ATOM 3889 C C . LEU A 1 524 ? 12.774 3.598 20.707 1.00 96.12 524 LEU A C 1
ATOM 3891 O O . LEU A 1 524 ? 13.958 3.796 20.459 1.00 96.12 524 LEU A O 1
ATOM 3895 N N . LEU A 1 525 ? 11.861 4.564 20.547 1.00 95.56 525 LEU A N 1
ATOM 3896 C CA . LEU A 1 525 ? 12.181 5.925 20.096 1.00 95.56 525 LEU A CA 1
ATOM 3897 C C . LEU A 1 525 ? 12.916 6.766 21.155 1.00 95.56 525 LEU A C 1
ATOM 3899 O O . LEU A 1 525 ? 13.627 7.711 20.811 1.00 95.56 525 LEU A O 1
ATOM 3903 N N . GLY A 1 526 ? 12.694 6.472 22.437 1.00 95.69 526 GLY A N 1
ATOM 3904 C CA . GLY A 1 526 ? 13.135 7.292 23.564 1.00 95.69 526 GLY A CA 1
ATOM 3905 C C . GLY A 1 526 ? 12.332 8.599 23.762 1.00 95.69 526 GLY A C 1
ATOM 3906 O O . GLY A 1 526 ? 11.777 9.175 22.817 1.00 95.69 526 GLY A O 1
ATOM 3907 N N . PRO A 1 527 ? 12.283 9.129 25.001 1.00 96.50 527 PRO A N 1
ATOM 3908 C CA . PRO A 1 527 ? 11.382 10.226 25.373 1.00 96.50 527 PRO A CA 1
ATOM 3909 C C . PRO A 1 527 ? 11.695 11.551 24.661 1.00 96.50 527 PRO A C 1
ATOM 3911 O O . PRO A 1 527 ? 10.779 12.267 24.257 1.00 96.50 527 PRO A O 1
ATOM 3914 N N . ARG A 1 528 ? 12.980 11.873 24.439 1.00 97.25 528 ARG A N 1
ATOM 3915 C CA . ARG A 1 528 ? 13.399 13.119 23.764 1.00 97.25 528 ARG A CA 1
ATOM 3916 C C . ARG A 1 528 ? 12.892 13.190 22.319 1.00 97.25 528 ARG A C 1
ATOM 3918 O O . ARG A 1 528 ? 12.380 14.223 21.890 1.00 97.25 528 ARG A O 1
ATOM 3925 N N . ALA A 1 529 ? 13.014 12.096 21.566 1.00 97.19 529 ALA A N 1
ATOM 3926 C CA . ALA A 1 529 ? 12.557 12.045 20.180 1.00 97.19 529 ALA A CA 1
ATOM 3927 C C . ALA A 1 529 ? 11.025 11.935 20.081 1.00 97.19 529 ALA A C 1
ATOM 3929 O O . ALA A 1 529 ? 10.440 12.554 19.191 1.00 97.19 529 ALA A O 1
ATOM 3930 N N . TRP A 1 530 ? 10.366 11.257 21.031 1.00 97.94 530 TRP A N 1
ATOM 3931 C CA . TRP A 1 530 ? 8.904 11.275 21.155 1.00 97.94 530 TRP A CA 1
ATOM 3932 C C . TRP A 1 530 ? 8.367 12.700 21.362 1.00 97.94 530 TRP A C 1
ATOM 3934 O O . TRP A 1 530 ? 7.500 13.146 20.610 1.00 97.94 530 TRP A O 1
ATOM 3944 N N . ALA A 1 531 ? 8.938 13.458 22.306 1.00 98.19 531 ALA A N 1
ATOM 3945 C CA . ALA A 1 531 ? 8.537 14.840 22.580 1.00 98.19 531 ALA A CA 1
ATOM 3946 C C . ALA A 1 531 ? 8.762 15.764 21.368 1.00 98.19 531 ALA A C 1
ATOM 3948 O O . ALA A 1 531 ? 7.901 16.583 21.040 1.00 98.19 531 ALA A O 1
ATOM 3949 N N . LYS A 1 532 ? 9.875 15.586 20.641 1.00 98.12 532 LYS A N 1
ATOM 3950 C CA . LYS A 1 532 ? 10.158 16.306 19.387 1.00 98.12 532 LYS A CA 1
ATOM 3951 C C . LYS A 1 532 ? 9.115 16.017 18.298 1.00 98.12 532 LYS A C 1
ATOM 3953 O O . LYS A 1 532 ? 8.679 16.943 17.616 1.00 98.12 532 LYS A O 1
ATOM 3958 N N . GLU A 1 533 ? 8.694 14.763 18.130 1.00 97.88 533 GLU A N 1
ATOM 3959 C CA . GLU A 1 533 ? 7.654 14.379 17.159 1.00 97.88 533 GLU A CA 1
ATOM 3960 C C . GLU A 1 533 ? 6.260 14.876 17.564 1.00 97.88 533 GLU A C 1
ATOM 3962 O O . GLU A 1 533 ? 5.507 15.328 16.698 1.00 97.88 533 GLU A O 1
ATOM 3967 N N . TYR A 1 534 ? 5.937 14.861 18.863 1.00 98.38 534 TYR A N 1
ATOM 3968 C CA . TYR A 1 534 ? 4.707 15.438 19.412 1.00 98.38 534 TYR A CA 1
ATOM 3969 C C . TYR A 1 534 ? 4.648 16.950 19.146 1.00 98.38 534 TYR A C 1
ATOM 3971 O O . TYR A 1 534 ? 3.717 17.426 18.500 1.00 98.38 534 TYR A O 1
ATOM 3979 N N . ALA A 1 535 ? 5.679 17.705 19.543 1.00 98.06 535 ALA A N 1
ATOM 3980 C CA . ALA A 1 535 ? 5.755 19.152 19.320 1.00 98.06 535 ALA A CA 1
ATOM 3981 C C . ALA A 1 535 ? 5.772 19.508 17.821 1.00 98.06 535 ALA A C 1
ATOM 3983 O O . ALA A 1 535 ? 5.096 20.441 17.383 1.00 98.06 535 ALA A O 1
ATOM 3984 N N . GLY A 1 536 ? 6.482 18.720 17.006 1.00 96.94 536 GLY A N 1
ATOM 3985 C CA . GLY A 1 536 ? 6.457 18.833 15.548 1.00 96.94 536 GLY A CA 1
ATOM 3986 C C . GLY A 1 536 ? 5.071 18.569 14.953 1.00 96.94 536 GLY A C 1
ATOM 3987 O O . GLY A 1 536 ? 4.706 19.195 13.958 1.00 96.94 536 GLY A O 1
ATOM 3988 N N . MET A 1 537 ? 4.271 17.690 15.567 1.00 96.62 537 MET A N 1
ATOM 3989 C CA . MET A 1 537 ? 2.874 17.507 15.192 1.00 96.62 537 MET A CA 1
ATOM 3990 C C . MET A 1 537 ? 2.020 18.700 15.615 1.00 96.62 537 MET A C 1
ATOM 3992 O O . MET A 1 537 ? 1.381 19.270 14.741 1.00 96.62 537 MET A O 1
ATOM 3996 N N . VAL A 1 538 ? 2.070 19.148 16.876 1.00 96.62 538 VAL A N 1
ATOM 3997 C CA . VAL A 1 538 ? 1.338 20.344 17.350 1.00 96.62 538 VAL A CA 1
ATOM 3998 C C . VAL A 1 538 ? 1.604 21.551 16.444 1.00 96.62 538 VAL A C 1
ATOM 4000 O O . VAL A 1 538 ? 0.659 22.184 15.971 1.00 96.62 538 VAL A O 1
ATOM 4003 N N . ARG A 1 539 ? 2.873 21.800 16.082 1.00 95.81 539 ARG A N 1
ATOM 4004 C CA . ARG A 1 539 ? 3.247 22.842 15.112 1.00 95.81 539 ARG A CA 1
ATOM 4005 C C . ARG A 1 539 ? 2.525 22.668 13.773 1.00 95.81 539 ARG A C 1
ATOM 4007 O O . ARG A 1 539 ? 2.007 23.651 13.260 1.00 95.81 539 ARG A O 1
ATOM 4014 N N . ARG A 1 540 ? 2.452 21.450 13.216 1.00 92.50 540 ARG A N 1
ATOM 4015 C CA . ARG A 1 540 ? 1.705 21.172 11.970 1.00 92.50 540 ARG A CA 1
ATOM 4016 C C . ARG A 1 540 ? 0.201 21.410 12.114 1.00 92.50 540 ARG A C 1
ATOM 4018 O O . ARG A 1 540 ? -0.400 21.885 11.156 1.00 92.50 540 ARG A O 1
ATOM 4025 N N . ILE A 1 541 ? -0.405 21.095 13.263 1.00 92.94 541 ILE A N 1
ATOM 4026 C CA . ILE A 1 541 ? -1.842 21.332 13.490 1.00 92.94 541 ILE A CA 1
ATOM 4027 C C . ILE A 1 541 ? -2.128 22.842 13.440 1.00 92.94 541 ILE A C 1
ATOM 4029 O O . ILE A 1 541 ? -3.054 23.267 12.748 1.00 92.94 541 ILE A O 1
ATOM 4033 N N . VAL A 1 542 ? -1.288 23.659 14.092 1.00 92.50 542 VAL A N 1
ATOM 4034 C CA . VAL A 1 542 ? -1.352 25.132 14.041 1.00 92.50 542 VAL A CA 1
ATOM 4035 C C . VAL A 1 542 ? -1.084 25.664 12.630 1.00 92.50 542 VAL A C 1
ATOM 4037 O O . VAL A 1 542 ? -1.952 26.328 12.070 1.00 92.50 542 VAL A O 1
ATOM 4040 N N . THR A 1 543 ? 0.064 25.354 12.015 1.00 90.38 543 THR A N 1
ATOM 4041 C CA . THR A 1 543 ? 0.458 25.971 10.732 1.00 90.38 543 THR A CA 1
ATOM 4042 C C . THR A 1 543 ? -0.395 25.541 9.542 1.00 90.38 543 THR A C 1
ATOM 4044 O O . THR A 1 543 ? -0.503 26.299 8.585 1.00 90.38 543 THR A O 1
ATOM 4047 N N . ARG A 1 544 ? -1.019 24.354 9.579 1.00 86.19 544 ARG A N 1
ATOM 4048 C CA . ARG A 1 544 ? -1.968 23.896 8.544 1.00 86.19 544 ARG A CA 1
ATOM 4049 C C . ARG A 1 544 ? -3.432 24.194 8.883 1.00 86.19 544 ARG A C 1
ATOM 4051 O O . ARG A 1 544 ? -4.314 23.826 8.111 1.00 86.19 544 ARG A O 1
ATOM 4058 N N . GLY A 1 545 ? -3.702 24.822 10.031 1.00 85.81 545 GLY A N 1
ATOM 4059 C CA . GLY A 1 545 ? -5.048 25.212 10.447 1.00 85.81 545 GLY A CA 1
ATOM 4060 C C . GLY A 1 545 ? -6.033 24.047 10.582 1.00 85.81 545 GLY A C 1
ATOM 4061 O O . GLY A 1 545 ? -7.219 24.243 10.326 1.00 85.81 545 GLY A O 1
ATOM 4062 N N . LEU A 1 546 ? -5.581 22.846 10.968 1.00 83.88 546 LEU A N 1
ATOM 4063 C CA . LEU A 1 546 ? -6.418 21.630 10.949 1.00 83.88 546 LEU A CA 1
ATOM 4064 C C . LEU A 1 546 ? -7.685 21.769 11.819 1.00 83.88 546 LEU A C 1
ATOM 4066 O O . LEU A 1 546 ? -8.750 21.295 11.436 1.00 83.88 546 LEU A O 1
ATOM 4070 N N . TRP A 1 547 ? -7.598 22.530 12.916 1.00 72.88 547 TRP A N 1
ATOM 4071 C CA . TRP A 1 547 ? -8.718 22.932 13.782 1.00 72.88 547 TRP A CA 1
ATOM 4072 C C . TRP A 1 547 ? -9.885 23.608 13.039 1.00 72.88 547 TRP A C 1
ATOM 4074 O O . TRP A 1 547 ? -11.027 23.542 13.486 1.00 72.88 547 TRP A O 1
ATOM 4084 N N . ARG A 1 548 ? -9.603 24.300 11.925 1.00 65.19 548 ARG A N 1
ATOM 4085 C CA . ARG A 1 548 ? -10.593 25.064 11.147 1.00 65.19 548 ARG A CA 1
ATOM 4086 C C . ARG A 1 548 ? -11.301 24.209 10.094 1.00 65.19 548 ARG A C 1
ATOM 4088 O O . ARG A 1 548 ? -12.438 24.511 9.744 1.00 65.19 548 ARG A O 1
ATOM 4095 N N . ARG A 1 549 ? -10.665 23.135 9.608 1.00 59.69 549 ARG A N 1
ATOM 4096 C CA . ARG A 1 549 ? -11.198 22.290 8.519 1.00 59.69 549 ARG A CA 1
ATOM 4097 C C . ARG A 1 549 ? -12.475 21.551 8.923 1.00 59.69 549 ARG A C 1
ATOM 4099 O O . ARG A 1 549 ? -13.441 21.562 8.165 1.00 59.69 549 ARG A O 1
ATOM 4106 N N . GLY A 1 550 ? -12.549 21.108 10.180 1.00 47.59 550 GLY A N 1
ATOM 4107 C CA . GLY A 1 550 ? -13.765 20.552 10.786 1.00 47.59 550 GLY A CA 1
ATOM 4108 C C . GLY A 1 550 ? -14.958 21.518 10.905 1.00 47.59 550 GLY A C 1
ATOM 4109 O O . GLY A 1 550 ? -15.987 21.118 11.432 1.00 47.59 550 GLY A O 1
ATOM 4110 N N . ARG A 1 551 ? -14.845 22.777 10.448 1.00 40.34 551 ARG A N 1
ATOM 4111 C CA . ARG A 1 551 ? -15.944 23.760 10.413 1.00 40.34 551 ARG A CA 1
ATOM 4112 C C . ARG A 1 551 ? -16.301 24.263 9.005 1.00 40.34 551 ARG A C 1
ATOM 4114 O O . ARG A 1 551 ? -17.100 25.191 8.911 1.00 40.34 551 ARG A O 1
ATOM 4121 N N . HIS A 1 552 ? -15.687 23.765 7.921 1.00 39.19 552 HIS A N 1
ATOM 4122 C CA . HIS A 1 552 ? -15.764 24.437 6.604 1.00 39.19 552 HIS A CA 1
ATOM 4123 C C . HIS A 1 552 ? -16.196 23.597 5.389 1.00 39.19 552 HIS A C 1
ATOM 4125 O O . HIS A 1 552 ? -16.458 24.193 4.350 1.00 39.19 552 HIS A O 1
ATOM 4131 N N . MET A 1 553 ? -16.392 22.276 5.493 1.00 38.81 553 MET A N 1
ATOM 4132 C CA . MET A 1 553 ? -16.992 21.502 4.382 1.00 38.81 553 MET A CA 1
ATOM 4133 C C . MET A 1 553 ? -18.514 21.690 4.220 1.00 38.81 553 MET A C 1
ATOM 4135 O O . MET A 1 553 ? -19.071 21.276 3.216 1.00 38.81 553 MET A O 1
ATOM 4139 N N . GLY A 1 554 ? -19.194 22.385 5.139 1.00 32.69 554 GLY A N 1
ATOM 4140 C CA . GLY A 1 554 ? -20.605 22.773 4.974 1.00 32.69 554 GLY A CA 1
ATOM 4141 C C . GLY A 1 554 ? -20.831 24.049 4.147 1.00 32.69 554 GLY A C 1
ATOM 4142 O O . GLY A 1 554 ? -21.899 24.646 4.257 1.00 32.69 554 GLY A O 1
ATOM 4143 N N . ARG A 1 555 ? -19.816 24.544 3.417 1.00 29.83 555 ARG A N 1
ATOM 4144 C CA . ARG A 1 555 ? -19.823 25.894 2.815 1.00 29.83 555 ARG A CA 1
ATOM 4145 C C . ARG A 1 555 ? -19.434 25.995 1.338 1.00 29.83 555 ARG A C 1
ATOM 4147 O O . ARG A 1 555 ? -19.447 27.100 0.809 1.00 29.83 555 ARG A O 1
ATOM 4154 N N . THR A 1 556 ? -19.144 24.880 0.677 1.00 28.78 556 THR A N 1
ATOM 4155 C CA . THR A 1 556 ? -19.028 24.804 -0.787 1.00 28.78 556 THR A CA 1
ATOM 4156 C C . THR A 1 556 ? -20.268 24.103 -1.330 1.00 28.78 556 THR A C 1
ATOM 4158 O O . THR A 1 556 ? -20.326 22.875 -1.343 1.00 28.78 556 THR A O 1
ATOM 4161 N N . ARG A 1 557 ? -21.270 24.914 -1.680 1.00 31.34 557 ARG A N 1
ATOM 4162 C CA . ARG A 1 557 ? -22.331 24.562 -2.631 1.00 31.34 557 ARG A CA 1
ATOM 4163 C C . ARG A 1 557 ? -21.877 24.961 -4.029 1.00 31.34 557 ARG A C 1
ATOM 4165 O O . ARG A 1 557 ? -21.106 25.945 -4.090 1.00 31.34 557 ARG A O 1
#

pLDDT: mean 77.53, std 28.72, range [24.91, 98.94]

Secondary structure (DSSP, 8-state):
---------PPPPP-------------------------------------------------------------------------------------------------------------STHHHHTTTGGGSTT-------HHHHHHHTT-----SHHHHHTGGGT-EEE--TTT--EEES-TT--HHHHHHHHHH-TTTB------SSPPPHHHHHH-S-SEEEEEEESSHHHHHHSSSS-HHHHHHHHHHHTS----EEEEEEETTEEEEEEEEEE-SHHHHHHT-S---S---GGGGTHHHHT-SS-EEEEE-HHHHHHHHHHHHH-HHHHHHEEEEEEE----PPPTHHHHHHHHTTT---GGGEEEEE-SBSSSSB-EEEEETTS-EEEE-HHHHHHHHHHS---HHHHT-S-SS-TTSSEEEEE-GGG---STT------EEEEE-SHHHHHHHHHHHHTTSEEEEE--HHHHHHH-TTTTHHHHHHHHHHHHHHTT----B-TTS-HHHHHHHT-HHHHHHHHHHHHHHHHHTTHHHHTTTTTS--

InterPro domains:
  IPR007516 Coenzyme F420 hydrogenase/dehydrogenase beta subunit, N-terminal [PF04422] (229-303)
  IPR007525 Coenzyme F420 hydrogenase/dehydrogenase beta subunit, C-terminal [PF04432] (316-476)
  IPR045220 Oxidoreductase FRHB/FDHB/HCAR-like [PTHR31332] (145-474)